Protein AF-0000000074982984 (afdb_homodimer)

Structure (mmCIF, N/CA/C/O backbone):
data_AF-0000000074982984-model_v1
#
loop_
_entity.id
_entity.type
_entity.pdbx_description
1 polymer 'glutathione transferase'
#
loop_
_atom_site.group_PDB
_atom_site.id
_atom_site.type_symbol
_atom_site.label_atom_id
_atom_site.label_alt_id
_atom_site.label_comp_id
_atom_site.label_asym_id
_atom_site.label_entity_id
_atom_site.label_seq_id
_atom_site.pdbx_PDB_ins_code
_atom_site.Cartn_x
_atom_site.Cartn_y
_atom_site.Cartn_z
_atom_site.occupancy
_atom_site.B_iso_or_equiv
_atom_site.auth_seq_id
_atom_site.auth_comp_id
_atom_site.auth_asym_id
_atom_site.auth_atom_id
_atom_site.pdbx_PDB_model_num
ATOM 1 N N . MET A 1 1 ? -0.28 -24.656 14.109 1 90.69 1 MET A N 1
ATOM 2 C CA . MET A 1 1 ? -1.626 -24.125 13.906 1 90.69 1 MET A CA 1
ATOM 3 C C . MET A 1 1 ? -1.581 -22.641 13.578 1 90.69 1 MET A C 1
ATOM 5 O O . MET A 1 1 ? -0.779 -21.891 14.141 1 90.69 1 MET A O 1
ATOM 9 N N . LEU A 1 2 ? -2.307 -22.188 12.617 1 98.38 2 LEU A N 1
ATOM 10 C CA . LEU A 1 2 ? -2.361 -20.797 12.188 1 98.38 2 LEU A CA 1
ATOM 11 C C . LEU A 1 2 ? -2.84 -19.906 13.32 1 98.38 2 LEU A C 1
ATOM 13 O O . LEU A 1 2 ? -3.879 -20.156 13.93 1 98.38 2 LEU A O 1
ATOM 17 N N . THR A 1 3 ? -2.025 -18.922 13.703 1 98.81 3 THR A N 1
ATOM 18 C CA . THR A 1 3 ? -2.365 -17.953 14.742 1 98.81 3 THR A CA 1
ATOM 19 C C . THR A 1 3 ? -2.492 -16.547 14.148 1 98.81 3 THR A C 1
ATOM 21 O O . THR A 1 3 ? -1.607 -16.094 13.422 1 98.81 3 THR A O 1
ATOM 24 N N . VAL A 1 4 ? -3.564 -15.883 14.453 1 98.88 4 VAL A N 1
ATOM 25 C CA . VAL A 1 4 ? -3.746 -14.484 14.094 1 98.88 4 VAL A CA 1
ATOM 26 C C . VAL A 1 4 ? -3.482 -13.602 15.312 1 98.88 4 VAL A C 1
ATOM 28 O O . VAL A 1 4 ? -4.125 -13.758 16.359 1 98.88 4 VAL A O 1
ATOM 31 N N . HIS A 1 5 ? -2.5 -12.734 15.227 1 98.81 5 HIS A N 1
ATOM 32 C CA . HIS A 1 5 ? -2.285 -11.695 16.219 1 98.81 5 HIS A CA 1
ATOM 33 C C . HIS A 1 5 ? -3.152 -10.469 15.945 1 98.81 5 HIS A C 1
ATOM 35 O O . HIS A 1 5 ? -2.785 -9.617 15.133 1 98.81 5 HIS A O 1
ATOM 41 N N . HIS A 1 6 ? -4.258 -10.391 16.625 1 98.56 6 HIS A N 1
ATOM 42 C CA . HIS A 1 6 ? -5.344 -9.461 16.328 1 98.56 6 HIS A CA 1
ATOM 43 C C . HIS A 1 6 ? -5.277 -8.234 17.234 1 98.56 6 HIS A C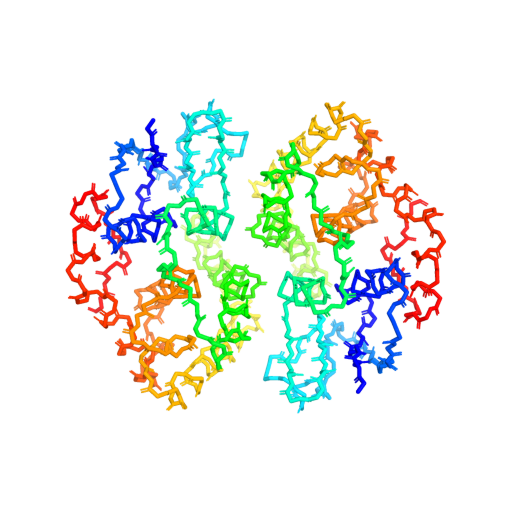 1
ATOM 45 O O . HIS A 1 6 ? -5.266 -8.359 18.469 1 98.56 6 HIS A O 1
ATOM 51 N N . LEU A 1 7 ? -5.164 -7.094 16.688 1 98.19 7 LEU A N 1
ATOM 52 C CA . LEU A 1 7 ? -5.25 -5.809 17.375 1 98.19 7 LEU A CA 1
ATOM 53 C C . LEU A 1 7 ? -6.621 -5.176 17.172 1 98.19 7 LEU A C 1
ATOM 55 O O . LEU A 1 7 ? -7.133 -5.137 16.047 1 98.19 7 LEU A O 1
ATOM 59 N N . ASN A 1 8 ? -7.223 -4.633 18.25 1 96.69 8 ASN A N 1
ATOM 60 C CA . ASN A 1 8 ? -8.523 -3.994 18.094 1 96.69 8 ASN A CA 1
ATOM 61 C C . ASN A 1 8 ? -8.461 -2.803 17.141 1 96.69 8 ASN A C 1
ATOM 63 O O . ASN A 1 8 ? -7.473 -2.064 17.125 1 96.69 8 ASN A O 1
ATOM 67 N N . ASN A 1 9 ? -9.578 -2.672 16.328 1 95.31 9 ASN A N 1
ATOM 68 C CA . ASN A 1 9 ? -9.727 -1.571 15.375 1 95.31 9 ASN A CA 1
ATOM 69 C C . ASN A 1 9 ? -8.531 -1.481 14.43 1 95.31 9 ASN A C 1
ATOM 71 O O . ASN A 1 9 ? -7.914 -0.422 14.297 1 95.31 9 ASN A O 1
ATOM 75 N N . SER A 1 10 ? -8.25 -2.656 13.859 1 96.81 10 SER A N 1
ATOM 76 C CA . SER A 1 10 ? -7.129 -2.73 12.93 1 96.81 10 SER A CA 1
ATOM 77 C C . SER A 1 10 ? -7.484 -3.537 11.688 1 96.81 10 SER A C 1
ATOM 79 O O . SER A 1 10 ? -8.586 -4.086 11.594 1 96.81 10 SER A O 1
ATOM 81 N N . ARG A 1 11 ? -6.562 -3.643 10.734 1 97.81 11 ARG A N 1
ATOM 82 C CA . ARG A 1 11 ? -6.707 -4.375 9.477 1 97.81 11 ARG A CA 1
ATOM 83 C C . ARG A 1 11 ? -6.742 -5.879 9.719 1 97.81 11 ARG A C 1
ATOM 85 O O . ARG A 1 11 ? -7.082 -6.652 8.82 1 97.81 11 ARG A O 1
ATOM 92 N N . SER A 1 12 ? -6.496 -6.289 10.977 1 98.5 12 SER A N 1
ATOM 93 C CA . SER A 1 12 ? -6.531 -7.723 11.234 1 98.5 12 SER A CA 1
ATOM 94 C C . SER A 1 12 ? -7.957 -8.258 11.172 1 98.5 12 SER A C 1
ATOM 96 O O . SER A 1 12 ? -8.164 -9.469 11.047 1 98.5 12 SER A O 1
ATOM 98 N N . GLN A 1 13 ? -8.914 -7.348 11.266 1 98.31 13 GLN A N 1
ATOM 99 C CA . GLN A 1 13 ? -10.312 -7.758 11.195 1 98.31 13 GLN A CA 1
ATOM 100 C C . GLN A 1 13 ? -10.617 -8.43 9.859 1 98.31 13 GLN A C 1
ATOM 102 O O . GLN A 1 13 ? -11.375 -9.406 9.805 1 98.31 13 GLN A O 1
ATOM 107 N N . ARG A 1 14 ? -10.047 -7.938 8.781 1 98.69 14 ARG A N 1
ATOM 108 C CA . ARG A 1 14 ? -10.336 -8.508 7.469 1 98.69 14 ARG A CA 1
ATOM 109 C C . ARG A 1 14 ? -9.695 -9.883 7.32 1 98.69 14 ARG A C 1
ATOM 111 O O . ARG A 1 14 ? -10.172 -10.711 6.539 1 98.69 14 ARG A O 1
ATOM 118 N N . ILE A 1 15 ? -8.633 -10.156 8.062 1 98.94 15 ILE A N 1
ATOM 119 C CA . ILE A 1 15 ? -8.023 -11.484 8.062 1 98.94 15 ILE A CA 1
ATOM 120 C C . ILE A 1 15 ? -8.953 -12.484 8.742 1 98.94 15 ILE A C 1
ATOM 122 O O . ILE A 1 15 ? -9.125 -13.609 8.266 1 98.94 15 ILE A O 1
ATOM 126 N N . LEU A 1 16 ? -9.586 -12.047 9.875 1 98.88 16 LEU A N 1
ATOM 127 C CA . LEU A 1 16 ? -10.562 -12.906 10.531 1 98.88 16 LEU A CA 1
ATOM 128 C C . LEU A 1 16 ? -11.719 -13.234 9.602 1 98.88 16 LEU A C 1
ATOM 130 O O . LEU A 1 16 ? -12.164 -14.383 9.539 1 98.88 16 LEU A O 1
ATOM 134 N N . TRP A 1 17 ? -12.156 -12.203 8.891 1 98.94 17 TRP A N 1
ATOM 135 C CA . TRP A 1 17 ? -13.242 -12.43 7.941 1 98.94 17 TRP A CA 1
ATOM 136 C C . TRP A 1 17 ? -12.859 -13.484 6.914 1 98.94 17 TRP A C 1
ATOM 138 O O . TRP A 1 17 ? -13.617 -14.43 6.672 1 98.94 17 TRP A O 1
ATOM 148 N N . LEU A 1 18 ? -11.695 -13.375 6.309 1 98.94 18 LEU A N 1
ATOM 149 C CA . LEU A 1 18 ? -11.203 -14.344 5.328 1 98.94 18 LEU A CA 1
ATOM 150 C C . LEU A 1 18 ? -11.188 -15.75 5.91 1 98.94 18 LEU A C 1
ATOM 152 O O . LEU A 1 18 ? -11.688 -16.688 5.281 1 98.94 18 LEU A O 1
ATOM 156 N N . LEU A 1 19 ? -10.633 -15.883 7.094 1 98.94 19 LEU A N 1
ATOM 157 C CA . LEU A 1 19 ? -10.508 -17.203 7.715 1 98.94 19 LEU A CA 1
ATOM 158 C C . LEU A 1 19 ? -11.875 -17.812 7.988 1 98.94 19 LEU A C 1
ATOM 160 O O . LEU A 1 19 ? -12.078 -19.016 7.809 1 98.94 19 LEU A O 1
ATOM 164 N N . GLU A 1 20 ? -12.812 -16.969 8.414 1 98.88 20 GLU A N 1
ATOM 165 C CA . GLU A 1 20 ? -14.164 -17.438 8.68 1 98.88 20 GLU A CA 1
ATOM 166 C C . GLU A 1 20 ? -14.875 -17.844 7.391 1 98.88 20 GLU A C 1
ATOM 168 O O . GLU A 1 20 ? -15.609 -18.828 7.363 1 98.88 20 GLU A O 1
ATOM 173 N N . GLU A 1 21 ? -14.703 -17.047 6.34 1 98.88 21 GLU A N 1
ATOM 174 C CA . GLU A 1 21 ? -15.289 -17.391 5.051 1 98.88 21 GLU A CA 1
ATOM 175 C C . GLU A 1 21 ? -14.812 -18.75 4.559 1 98.88 21 GLU A C 1
ATOM 177 O O . GLU A 1 21 ? -15.586 -19.531 4.008 1 98.88 21 GLU A O 1
ATOM 182 N N . LEU A 1 22 ? -13.539 -19 4.781 1 98.69 22 LEU A N 1
ATOM 183 C CA . LEU A 1 22 ? -12.93 -20.219 4.262 1 98.69 22 LEU A CA 1
ATOM 184 C C . LEU A 1 22 ? -13.008 -21.344 5.285 1 98.69 22 LEU A C 1
ATOM 186 O O . LEU A 1 22 ? -12.586 -22.469 5.008 1 98.69 22 LEU A O 1
ATOM 190 N N . GLU A 1 23 ? -13.508 -21.062 6.441 1 98.5 23 GLU A N 1
ATOM 191 C CA . GLU A 1 23 ? -13.672 -22.031 7.52 1 98.5 23 GLU A CA 1
ATOM 192 C C . GLU A 1 23 ? -12.352 -22.703 7.863 1 98.5 23 GLU A C 1
ATOM 194 O O . GLU A 1 23 ? -12.289 -23.938 7.973 1 98.5 23 GLU A O 1
ATOM 199 N N . ILE A 1 24 ? -11.359 -21.938 7.938 1 98.69 24 ILE A N 1
ATOM 200 C CA . ILE A 1 24 ? -10.031 -22.391 8.328 1 98.69 24 ILE A CA 1
ATOM 201 C C . ILE A 1 24 ? -9.852 -22.234 9.836 1 98.69 24 ILE A C 1
ATOM 203 O O . ILE A 1 24 ? -10.023 -21.141 10.375 1 98.69 24 ILE A O 1
ATOM 207 N N . PRO A 1 25 ? -9.539 -23.328 10.523 1 98.5 25 PRO A N 1
ATOM 208 C CA . PRO A 1 25 ? -9.289 -23.188 11.961 1 98.5 25 PRO A CA 1
ATOM 209 C C . PRO A 1 25 ? -8.07 -22.312 12.258 1 98.5 25 PRO A C 1
ATOM 211 O O . PRO A 1 25 ? -7.07 -22.375 11.547 1 98.5 25 PRO A O 1
ATOM 214 N N . TYR A 1 26 ? -8.195 -21.516 13.273 1 98.81 26 TYR A N 1
ATOM 215 C CA . TYR A 1 26 ? -7.086 -20.656 13.68 1 98.81 26 TYR A CA 1
ATOM 216 C C . TYR A 1 26 ? -7.152 -20.359 15.172 1 98.81 26 TYR A C 1
ATOM 218 O O . TYR A 1 26 ? -8.219 -20.438 15.781 1 98.81 26 TYR A O 1
ATOM 226 N N . GLU A 1 27 ? -6.035 -20.062 15.688 1 98.69 27 GLU A N 1
ATOM 227 C CA . GLU A 1 27 ? -5.938 -19.469 17.016 1 98.69 27 GLU A CA 1
ATOM 228 C C . GLU A 1 27 ? -5.945 -17.953 16.953 1 98.69 27 GLU A C 1
ATOM 230 O O . GLU A 1 27 ? -5.355 -17.359 16.047 1 98.69 27 GLU A O 1
ATOM 235 N N . LEU A 1 28 ? -6.59 -17.375 17.906 1 98.62 28 LEU A N 1
ATOM 236 C CA . LEU A 1 28 ? -6.703 -15.922 17.969 1 98.62 28 LEU A CA 1
ATOM 237 C C . LEU A 1 28 ? -6.023 -15.375 19.219 1 98.62 28 LEU A C 1
ATOM 239 O O . LEU A 1 28 ? -6.414 -15.703 20.344 1 98.62 28 LEU A O 1
ATOM 243 N N . LYS A 1 29 ? -4.965 -14.656 19.062 1 98.5 29 LYS A N 1
ATOM 244 C CA . LYS A 1 29 ? -4.336 -13.898 20.141 1 98.5 29 LYS A CA 1
ATOM 245 C C . LYS A 1 29 ? -4.695 -12.414 20.047 1 98.5 29 LYS A C 1
ATOM 247 O O . LYS A 1 29 ? -4.297 -11.734 19.094 1 98.5 29 LYS A O 1
ATOM 252 N N . LYS A 1 30 ? -5.352 -11.898 21.062 1 98.31 30 LYS A N 1
ATOM 253 C CA . LYS A 1 30 ? -5.875 -10.531 21.016 1 98.31 30 LYS A CA 1
ATOM 254 C C . LYS A 1 30 ? -4.941 -9.562 21.734 1 98.31 30 LYS A C 1
ATOM 256 O O . LYS A 1 30 ? -4.387 -9.883 22.781 1 98.31 30 LYS A O 1
ATOM 261 N N . TYR A 1 31 ? -4.699 -8.461 21.109 1 97.94 31 TYR A N 1
ATOM 262 C CA . TYR A 1 31 ? -3.961 -7.316 21.656 1 97.94 31 TYR A CA 1
ATOM 263 C C . TYR A 1 31 ? -4.832 -6.066 21.672 1 97.94 31 TYR A C 1
ATOM 265 O O . TYR A 1 31 ? -5.758 -5.934 20.859 1 97.94 31 TYR A O 1
ATOM 273 N N . GLN A 1 32 ? -4.535 -5.168 22.609 1 96.69 32 GLN A N 1
ATOM 274 C CA . GLN A 1 32 ? -5.289 -3.922 22.719 1 96.69 32 GLN A CA 1
ATOM 275 C C . GLN A 1 32 ? -4.387 -2.713 22.484 1 96.69 32 GLN A C 1
ATOM 277 O O . GLN A 1 32 ? -3.236 -2.697 22.938 1 96.69 32 GLN A O 1
ATOM 282 N N . ARG A 1 33 ? -4.98 -1.777 21.797 1 96.19 33 ARG A N 1
ATOM 283 C CA . ARG A 1 33 ? -4.27 -0.516 21.609 1 96.19 33 ARG A CA 1
ATOM 284 C C . ARG A 1 33 ? -4.02 0.168 22.953 1 96.19 33 ARG A C 1
ATOM 286 O O . ARG A 1 33 ? -4.848 0.088 23.859 1 96.19 33 ARG A O 1
ATOM 293 N N . THR A 1 34 ? -2.859 0.875 23 1 94.56 34 THR A N 1
ATOM 294 C CA . THR A 1 34 ? -2.557 1.706 24.156 1 94.56 34 THR A CA 1
ATOM 295 C C . THR A 1 34 ? -3.51 2.896 24.234 1 94.56 34 THR A C 1
ATOM 297 O O . THR A 1 34 ? -4.25 3.168 23.297 1 94.56 34 THR A O 1
ATOM 300 N N . PRO A 1 35 ? -3.445 3.629 25.312 1 90.94 35 PRO A N 1
ATOM 301 C CA . PRO A 1 35 ? -4.309 4.809 25.422 1 90.94 35 PRO A CA 1
ATOM 302 C C . PRO A 1 35 ? -4.039 5.848 24.344 1 90.94 35 PRO A C 1
ATOM 304 O O . PRO A 1 35 ? -4.934 6.621 23.984 1 90.94 35 PRO A O 1
ATOM 307 N N . ASP A 1 36 ? -2.914 5.805 23.781 1 87.62 36 ASP A N 1
ATOM 308 C CA . ASP A 1 36 ? -2.553 6.754 22.734 1 87.62 36 ASP A CA 1
ATOM 309 C C . ASP A 1 36 ? -2.939 6.227 21.359 1 87.62 36 AS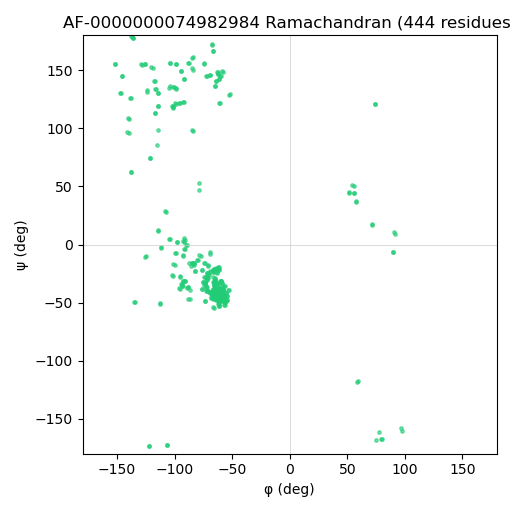P A C 1
ATOM 311 O O . ASP A 1 36 ? -2.645 6.855 20.344 1 87.62 36 ASP A O 1
ATOM 315 N N . GLY A 1 37 ? -3.514 5.031 21.328 1 90.56 37 GLY A N 1
ATOM 316 C CA . GLY A 1 37 ? -4.035 4.488 20.078 1 90.56 37 GLY A CA 1
ATOM 317 C C . GLY A 1 37 ? -3.021 3.656 19.328 1 90.56 37 GLY A C 1
ATOM 318 O O . GLY A 1 37 ? -3.26 3.275 18.172 1 90.56 37 GLY A O 1
ATOM 319 N N . LEU A 1 38 ? -1.899 3.365 19.953 1 91.5 38 LEU A N 1
ATOM 320 C CA . LEU A 1 38 ? -0.825 2.652 19.266 1 91.5 38 LEU A CA 1
ATOM 321 C C . LEU A 1 38 ? -0.861 1.165 19.609 1 91.5 38 LEU A C 1
ATOM 323 O O . LEU A 1 38 ? -1.492 0.759 20.578 1 91.5 38 LEU A O 1
ATOM 327 N N . ALA A 1 39 ? -0.291 0.366 18.656 1 95.19 39 ALA A N 1
ATOM 328 C CA . ALA A 1 39 ? -0.113 -1.047 18.984 1 95.19 39 ALA A CA 1
ATOM 329 C C . ALA A 1 39 ? 0.771 -1.219 20.219 1 95.19 39 ALA A C 1
ATOM 331 O O . ALA A 1 39 ? 1.723 -0.459 20.422 1 95.19 39 ALA A O 1
ATOM 332 N N . PRO A 1 40 ? 0.505 -2.217 21.047 1 96.25 40 PRO A N 1
ATOM 333 C CA . PRO A 1 40 ? 1.312 -2.434 22.25 1 96.25 40 PRO A CA 1
ATOM 334 C C . PRO A 1 40 ? 2.682 -3.035 21.938 1 96.25 40 PRO A C 1
ATOM 336 O O . PRO A 1 40 ? 2.857 -3.68 20.906 1 96.25 40 PRO A O 1
ATOM 339 N N . PRO A 1 41 ? 3.678 -2.863 22.781 1 94.25 41 PRO A N 1
ATOM 340 C CA . PRO A 1 41 ? 5.043 -3.336 22.531 1 94.25 41 PRO A CA 1
ATOM 341 C C . PRO A 1 41 ? 5.125 -4.855 22.391 1 94.25 41 PRO A C 1
ATOM 343 O O . PRO A 1 41 ? 6.082 -5.371 21.812 1 94.25 41 PRO A O 1
ATOM 346 N N . GLU A 1 42 ? 4.137 -5.582 22.875 1 96.25 42 GLU A N 1
ATOM 347 C CA . GLU A 1 42 ? 4.121 -7.039 22.797 1 96.25 42 GLU A CA 1
ATOM 348 C C . GLU A 1 42 ? 4.16 -7.512 21.344 1 96.25 42 GLU A C 1
ATOM 350 O O . GLU A 1 42 ? 4.715 -8.57 21.047 1 96.25 42 GLU A O 1
ATOM 355 N N . LEU A 1 43 ? 3.561 -6.699 20.484 1 96.88 43 LEU A N 1
ATOM 356 C CA . LEU A 1 43 ? 3.537 -7.094 19.078 1 96.88 43 LEU A CA 1
ATOM 357 C C . LEU A 1 43 ? 4.926 -6.973 18.469 1 96.88 43 LEU A C 1
ATOM 359 O O . LEU A 1 43 ? 5.254 -7.695 17.516 1 96.88 43 LEU A O 1
ATOM 363 N N . ILE A 1 44 ? 5.73 -6.07 18.969 1 94.56 44 ILE A N 1
ATOM 364 C CA . ILE A 1 44 ? 7.098 -5.902 18.484 1 94.56 44 ILE A CA 1
ATOM 365 C C . ILE A 1 44 ? 7.914 -7.156 18.797 1 94.56 44 ILE A C 1
ATOM 367 O O . ILE A 1 44 ? 8.82 -7.52 18.047 1 94.56 44 ILE A O 1
ATOM 371 N N . ALA A 1 45 ? 7.566 -7.84 19.828 1 94.44 45 ALA A N 1
ATOM 372 C CA . ALA A 1 45 ? 8.25 -9.07 20.219 1 94.44 45 ALA A CA 1
ATOM 373 C C . ALA A 1 45 ? 8.023 -10.172 19.188 1 94.44 45 ALA A C 1
ATOM 375 O O . ALA A 1 45 ? 8.82 -11.109 19.094 1 94.44 45 ALA A O 1
ATOM 376 N N . ILE A 1 46 ? 6.941 -10.031 18.406 1 96 46 ILE A N 1
ATOM 377 C CA . ILE A 1 46 ? 6.602 -11.062 17.438 1 96 46 ILE A CA 1
ATOM 378 C C . ILE A 1 46 ? 7.168 -10.695 16.062 1 96 46 ILE A C 1
ATOM 380 O O . ILE A 1 46 ? 7.664 -11.555 15.336 1 96 46 ILE A O 1
ATOM 384 N N . SER A 1 47 ? 7.113 -9.445 15.75 1 95.94 47 SER A N 1
ATOM 385 C CA . SER A 1 47 ? 7.613 -8.938 14.477 1 95.94 47 SER A CA 1
ATOM 386 C C . SER A 1 47 ? 8.211 -7.543 14.633 1 95.94 47 SER A C 1
ATOM 388 O O . SER A 1 47 ? 7.699 -6.723 15.391 1 95.94 47 SER A O 1
ATOM 390 N N . PRO A 1 48 ? 9.234 -7.25 13.898 1 94.06 48 PRO A N 1
ATOM 391 C CA . PRO A 1 48 ? 10.062 -6.07 14.164 1 94.06 48 PRO A CA 1
ATOM 392 C C . PRO A 1 48 ? 9.266 -4.77 14.117 1 94.06 48 PRO A C 1
ATOM 394 O O . PRO A 1 48 ? 9.57 -3.828 14.852 1 94.06 48 PRO A O 1
ATOM 397 N N . LEU A 1 49 ? 8.242 -4.664 13.273 1 96.81 49 LEU A N 1
ATOM 398 C CA . LEU A 1 49 ? 7.5 -3.414 13.141 1 96.81 49 LEU A CA 1
ATOM 399 C C . LEU A 1 49 ? 6.297 -3.395 14.078 1 96.81 49 LEU A C 1
ATOM 401 O O . LEU A 1 49 ? 5.668 -2.35 14.266 1 96.81 49 LEU A O 1
ATOM 405 N N . GLY A 1 50 ? 5.984 -4.469 14.672 1 96.5 50 GLY A N 1
ATOM 406 C CA . GLY A 1 50 ? 4.918 -4.555 15.656 1 96.5 50 GLY A CA 1
ATOM 407 C C . GLY A 1 50 ? 3.57 -4.117 15.117 1 96.5 50 GLY A C 1
ATOM 408 O O . GLY A 1 50 ? 2.793 -3.467 15.812 1 96.5 50 GLY A O 1
ATOM 409 N N . LYS A 1 51 ? 3.334 -4.441 13.898 1 95 51 LYS A N 1
ATOM 410 C CA . LYS A 1 51 ? 2.094 -4 13.266 1 95 51 LYS A CA 1
ATOM 411 C C . LYS A 1 51 ? 1.093 -5.148 13.164 1 95 51 LYS A C 1
ATOM 413 O O . LYS A 1 51 ? 1.47 -6.32 13.25 1 95 51 LYS A O 1
ATOM 418 N N . SER A 1 52 ? -0.108 -4.836 13.078 1 97.31 52 SER A N 1
ATOM 419 C CA . SER A 1 52 ? -1.219 -5.734 12.781 1 97.31 52 SER A CA 1
ATOM 420 C C . SER A 1 52 ? -1.904 -5.359 11.477 1 97.31 52 SER A C 1
ATOM 422 O O . SER A 1 52 ? -2.141 -4.18 11.203 1 97.31 52 SER A O 1
ATOM 424 N N . PRO A 1 53 ? -2.162 -6.367 10.648 1 98.19 53 PRO A N 1
ATOM 425 C CA . PRO A 1 53 ? -2.279 -7.801 10.922 1 98.19 53 PRO A CA 1
ATOM 426 C C . PRO A 1 53 ? -0.928 -8.516 10.93 1 98.19 53 PRO A C 1
ATOM 428 O O . PRO A 1 53 ? 0.023 -8.047 10.305 1 98.19 53 PRO A O 1
ATOM 431 N N . LEU A 1 54 ? -0.897 -9.516 11.688 1 98.62 54 LEU A N 1
ATOM 432 C CA . LEU A 1 54 ? 0.253 -10.398 11.867 1 98.62 54 LEU A CA 1
ATOM 433 C C . LEU A 1 54 ? -0.194 -11.828 12.117 1 98.62 54 LEU A C 1
ATOM 435 O O . LEU A 1 54 ? -1.122 -12.07 12.891 1 98.62 54 LEU A O 1
ATOM 439 N N . ILE A 1 55 ? 0.395 -12.797 11.367 1 98.88 55 ILE A N 1
ATOM 440 C CA . ILE A 1 55 ? 0.067 -14.195 11.617 1 98.88 55 ILE A CA 1
ATOM 441 C C . ILE A 1 55 ? 1.348 -14.992 11.867 1 98.88 55 ILE A C 1
ATOM 443 O O . ILE A 1 55 ? 2.432 -14.586 11.445 1 98.88 55 ILE A O 1
ATOM 447 N N . THR A 1 56 ? 1.229 -16.062 12.562 1 98.69 56 THR A N 1
ATOM 448 C CA . THR A 1 56 ? 2.246 -17.109 12.672 1 98.69 56 THR A CA 1
ATOM 449 C C . THR A 1 56 ? 1.68 -18.469 12.258 1 98.69 56 THR A C 1
ATOM 451 O O . THR A 1 56 ? 0.541 -18.797 12.594 1 98.69 56 THR A O 1
ATOM 454 N N . ASP A 1 57 ? 2.332 -19.188 11.445 1 98.62 57 ASP A N 1
ATOM 455 C CA . ASP A 1 57 ? 1.998 -20.531 10.953 1 98.62 57 ASP A CA 1
ATOM 456 C C . ASP A 1 57 ? 3.242 -21.406 10.867 1 98.62 57 ASP A C 1
ATOM 458 O O . ASP A 1 57 ? 3.906 -21.453 9.828 1 98.62 57 ASP A O 1
ATOM 462 N N . GLY A 1 58 ? 3.488 -22.234 11.938 1 97.19 58 GLY A N 1
ATOM 463 C CA . GLY A 1 58 ? 4.773 -22.922 12.016 1 97.19 58 GLY A CA 1
ATOM 464 C C . GLY A 1 58 ? 5.953 -21.969 12.047 1 97.19 58 GLY A C 1
ATOM 465 O O . GLY A 1 58 ? 6.016 -21.078 12.898 1 97.19 58 GLY A O 1
ATOM 466 N N . ASP A 1 59 ? 6.785 -22.016 11.094 1 95.75 59 ASP A N 1
ATOM 467 C CA . ASP A 1 59 ? 7.988 -21.188 11.055 1 95.75 59 ASP A CA 1
ATOM 468 C C . ASP A 1 59 ? 7.734 -19.891 10.297 1 95.75 59 ASP A C 1
ATOM 470 O O . ASP A 1 59 ? 8.625 -19.047 10.188 1 95.75 59 ASP A O 1
ATOM 474 N N . VAL A 1 60 ? 6.527 -19.703 9.875 1 97.69 60 VAL A N 1
ATOM 475 C CA . VAL A 1 60 ? 6.191 -18.516 9.094 1 97.69 60 VAL A CA 1
ATOM 476 C C . VAL A 1 60 ? 5.621 -17.438 10.016 1 97.69 60 VAL A C 1
ATOM 478 O O . VAL A 1 60 ? 4.668 -17.688 10.758 1 97.69 60 VAL A O 1
ATOM 481 N N . THR A 1 61 ? 6.195 -16.297 10.086 1 98.25 61 THR A N 1
ATOM 482 C CA . THR A 1 61 ? 5.66 -15.062 10.641 1 98.25 61 THR A CA 1
ATOM 483 C C . THR A 1 61 ? 5.484 -14.016 9.547 1 98.25 61 THR A C 1
ATOM 485 O O . THR A 1 61 ? 6.449 -13.648 8.867 1 98.25 61 THR A O 1
ATOM 488 N N . LEU A 1 62 ? 4.258 -13.594 9.367 1 98.56 62 LEU A N 1
ATOM 489 C CA . LEU A 1 62 ? 3.961 -12.805 8.172 1 98.56 62 LEU A CA 1
ATOM 490 C C . LEU A 1 62 ? 3.033 -11.641 8.508 1 98.56 62 LEU A C 1
ATOM 492 O O . LEU A 1 62 ? 1.975 -11.836 9.109 1 98.56 62 LEU A O 1
ATOM 496 N N . ALA A 1 63 ? 3.48 -10.438 8.133 1 98.44 63 ALA A N 1
ATOM 497 C CA . ALA A 1 63 ? 2.656 -9.234 8.219 1 98.44 63 ALA A CA 1
ATOM 498 C C . ALA A 1 63 ? 2.205 -8.781 6.832 1 98.44 63 ALA A C 1
ATOM 500 O O . ALA A 1 63 ? 2.412 -9.492 5.844 1 98.44 63 ALA A O 1
ATOM 501 N N . GLU A 1 64 ? 1.584 -7.617 6.742 1 98.44 64 GLU A N 1
ATOM 502 C CA . GLU A 1 64 ? 1 -7.086 5.516 1 98.44 64 GLU A CA 1
ATOM 503 C C . GLU A 1 64 ? -0.287 -7.82 5.152 1 98.44 64 GLU A C 1
ATOM 505 O O . GLU A 1 64 ? -0.261 -9.016 4.852 1 98.44 64 GLU A O 1
ATOM 510 N N . SER A 1 65 ? -1.383 -7.035 5.074 1 98.62 65 SER A N 1
ATOM 511 C CA . SER A 1 65 ? -2.68 -7.633 4.773 1 98.62 65 SER A CA 1
ATOM 512 C C . SER A 1 65 ? -2.646 -8.398 3.457 1 98.62 65 SER A C 1
ATOM 514 O O . SER A 1 65 ? -3.053 -9.562 3.398 1 98.62 65 SER A O 1
ATOM 516 N N . GLY A 1 66 ? -2.117 -7.738 2.406 1 98.75 66 GLY A N 1
ATOM 517 C CA . GLY A 1 66 ? -2.086 -8.375 1.101 1 98.75 66 GLY A CA 1
ATOM 518 C C . GLY A 1 66 ? -1.288 -9.672 1.088 1 98.75 66 GLY A C 1
ATOM 519 O O . GLY A 1 66 ? -1.715 -10.664 0.496 1 98.75 66 GLY A O 1
ATOM 520 N N . ALA A 1 67 ? -0.132 -9.711 1.753 1 98.81 67 ALA A N 1
ATOM 521 C CA . ALA A 1 67 ? 0.715 -10.898 1.831 1 98.81 67 ALA A CA 1
ATOM 522 C C . ALA A 1 67 ? 0.015 -12.023 2.59 1 98.81 67 ALA A C 1
ATOM 524 O O . ALA A 1 67 ? 0.043 -13.18 2.164 1 98.81 67 ALA A O 1
ATOM 525 N N . ILE A 1 68 ? -0.621 -11.672 3.703 1 98.94 68 ILE A N 1
ATOM 526 C CA . ILE A 1 68 ? -1.301 -12.648 4.543 1 98.94 68 ILE A CA 1
ATOM 527 C C . ILE A 1 68 ? -2.459 -13.281 3.771 1 98.94 68 ILE A C 1
ATOM 529 O O . ILE A 1 68 ? -2.631 -14.5 3.783 1 98.94 68 ILE A O 1
ATOM 533 N N . ILE A 1 69 ? -3.217 -12.453 3.111 1 98.94 69 ILE A N 1
ATOM 534 C CA . ILE A 1 69 ? -4.375 -12.922 2.357 1 98.94 69 ILE A CA 1
ATOM 535 C C . ILE A 1 69 ? -3.918 -13.859 1.243 1 98.94 69 ILE A C 1
ATOM 537 O O . ILE A 1 69 ? -4.461 -14.961 1.086 1 98.94 69 ILE A O 1
ATOM 541 N N . ASP A 1 70 ? -2.895 -13.43 0.504 1 98.81 70 ASP A N 1
ATOM 542 C CA . ASP A 1 70 ? -2.365 -14.281 -0.557 1 98.81 70 ASP A CA 1
ATOM 543 C C . ASP A 1 70 ? -1.842 -15.602 0.007 1 98.81 70 ASP A C 1
ATOM 545 O O . ASP A 1 70 ? -2.088 -16.672 -0.561 1 98.81 70 ASP A O 1
ATOM 549 N N . TYR A 1 71 ? -1.143 -15.523 1.117 1 98.81 71 TYR A N 1
ATOM 550 C CA . TYR A 1 71 ? -0.578 -16.703 1.758 1 98.81 71 TYR A CA 1
ATOM 551 C C . TYR A 1 71 ? -1.676 -17.672 2.178 1 98.81 71 TYR A C 1
ATOM 553 O O . TYR A 1 71 ? -1.603 -18.875 1.884 1 98.81 71 TYR A O 1
ATOM 561 N N . ILE A 1 72 ? -2.705 -17.219 2.83 1 98.94 72 ILE A N 1
ATOM 562 C CA . ILE A 1 72 ? -3.785 -18.047 3.355 1 98.94 72 ILE A CA 1
ATOM 563 C C . ILE A 1 72 ? -4.547 -18.703 2.201 1 98.94 72 ILE A C 1
ATOM 565 O O . ILE A 1 72 ? -4.863 -19.891 2.246 1 98.94 72 ILE A O 1
ATOM 569 N N . ILE A 1 73 ? -4.828 -17.922 1.18 1 98.81 73 ILE A N 1
ATOM 570 C CA . ILE A 1 73 ? -5.578 -18.453 0.043 1 98.81 73 ILE A CA 1
ATOM 571 C C . ILE A 1 73 ? -4.762 -19.531 -0.658 1 98.81 73 ILE A C 1
ATOM 573 O O . ILE A 1 73 ? -5.289 -20.594 -1.007 1 98.81 73 ILE A O 1
ATOM 577 N N . ALA A 1 74 ? -3.473 -19.25 -0.832 1 97.88 74 ALA A N 1
ATOM 578 C CA . ALA A 1 74 ? -2.607 -20.203 -1.519 1 97.88 74 ALA A CA 1
ATOM 579 C C . ALA A 1 74 ? -2.438 -21.484 -0.697 1 97.88 74 ALA A C 1
ATOM 581 O O . ALA A 1 74 ? -2.414 -22.578 -1.248 1 97.88 74 ALA A O 1
ATOM 582 N N . THR A 1 75 ? -2.328 -21.359 0.568 1 98 75 THR A N 1
ATOM 583 C CA . THR A 1 75 ? -1.957 -22.484 1.437 1 98 75 THR A CA 1
ATOM 584 C C . THR A 1 75 ? -3.193 -23.266 1.872 1 98 75 THR A C 1
ATOM 586 O O . THR A 1 75 ? -3.162 -24.484 1.947 1 98 75 THR A O 1
ATOM 589 N N . TYR A 1 76 ? -4.297 -22.516 2.105 1 98.31 76 TYR A N 1
ATOM 590 C CA . TYR A 1 76 ? -5.422 -23.156 2.779 1 98.31 76 TYR A CA 1
ATOM 591 C C . TYR A 1 76 ? -6.699 -23.016 1.959 1 98.31 76 TYR A C 1
ATOM 593 O O . TYR A 1 76 ? -7.715 -23.641 2.271 1 98.31 76 TYR A O 1
ATOM 601 N N . GLY A 1 77 ? -6.691 -22.203 0.914 1 97.81 77 GLY A N 1
ATOM 602 C CA . GLY A 1 77 ? -7.918 -21.844 0.223 1 97.81 77 GLY A CA 1
ATOM 603 C C . GLY A 1 77 ? -8.5 -22.969 -0.594 1 97.81 77 GLY A C 1
ATOM 604 O O . GLY A 1 77 ? -9.711 -23.016 -0.839 1 97.81 77 GLY A O 1
ATOM 605 N N . ASN A 1 78 ? -7.609 -23.875 -1.066 1 97.38 78 ASN A N 1
ATOM 606 C CA . ASN A 1 78 ? -8.023 -25.031 -1.857 1 97.38 78 ASN A CA 1
ATOM 607 C C . ASN A 1 78 ? -8.906 -24.609 -3.033 1 97.38 78 ASN A C 1
ATOM 609 O O . ASN A 1 78 ? -9.977 -25.188 -3.244 1 97.38 78 ASN A O 1
ATOM 613 N N . GLY A 1 79 ? -8.547 -23.609 -3.717 1 96 79 GLY A N 1
ATOM 614 C CA . GLY A 1 79 ? -9.234 -23.172 -4.918 1 96 79 GLY A CA 1
ATOM 615 C C . GLY A 1 79 ? -10.344 -22.172 -4.633 1 96 79 GLY A C 1
ATOM 616 O O . GLY A 1 79 ? -10.961 -21.641 -5.559 1 96 79 GLY A O 1
ATOM 617 N N . ARG A 1 80 ? -10.633 -21.938 -3.355 1 97.25 80 ARG A N 1
ATOM 618 C CA . ARG A 1 80 ? -11.625 -20.938 -2.977 1 97.25 80 ARG A CA 1
ATOM 619 C C . ARG A 1 80 ? -10.984 -19.562 -2.824 1 97.25 80 ARG A C 1
ATOM 621 O O . ARG A 1 80 ? -9.773 -19.453 -2.635 1 97.25 80 ARG A O 1
ATOM 628 N N . ALA A 1 81 ? -11.773 -18.438 -2.969 1 98.06 81 ALA A N 1
ATOM 629 C CA . ALA A 1 81 ? -11.359 -17.047 -2.818 1 98.06 81 ALA A CA 1
ATOM 630 C C . ALA A 1 81 ? -10.469 -16.609 -3.982 1 98.06 81 ALA A C 1
ATOM 632 O O . ALA A 1 81 ? -9.703 -15.656 -3.859 1 98.06 81 ALA A O 1
ATOM 633 N N . VAL A 1 82 ? -10.523 -17.375 -5.039 1 97.44 82 VAL A N 1
ATOM 634 C CA . VAL A 1 82 ? -9.781 -17.078 -6.254 1 97.44 82 VAL A CA 1
ATOM 635 C C . VAL A 1 82 ? -10.727 -16.531 -7.324 1 97.44 82 VAL A C 1
ATOM 637 O O . VAL A 1 82 ? -11.844 -17.031 -7.473 1 97.44 82 VAL A O 1
ATOM 640 N N . ALA A 1 83 ? -10.336 -15.492 -7.988 1 96.81 83 ALA A N 1
ATOM 641 C CA . ALA A 1 83 ? -11.172 -14.891 -9.031 1 96.81 83 ALA A CA 1
ATOM 642 C C . ALA A 1 83 ? -11.281 -15.812 -10.242 1 96.81 83 ALA A C 1
ATOM 644 O O . ALA A 1 83 ? -10.32 -16.5 -10.594 1 96.81 83 ALA A O 1
ATOM 645 N N . GLN A 1 84 ? -12.414 -15.781 -10.875 1 95.06 84 GLN A N 1
ATOM 646 C CA . GLN A 1 84 ? -12.547 -16.391 -12.195 1 95.06 84 GLN A CA 1
ATOM 647 C C . GLN A 1 84 ? -11.711 -15.633 -13.227 1 95.06 84 GLN A C 1
ATOM 649 O O . GLN A 1 84 ? -11.258 -14.516 -12.969 1 95.06 84 GLN A O 1
ATOM 654 N N . GLN A 1 85 ? -11.539 -16.234 -14.344 1 95.06 85 GLN A N 1
ATOM 655 C CA . GLN A 1 85 ? -10.703 -15.641 -15.383 1 95.06 85 GLN A CA 1
ATOM 656 C C . GLN A 1 85 ? -11.18 -14.234 -15.742 1 95.06 85 GLN A C 1
ATOM 658 O O . GLN A 1 85 ? -10.367 -13.328 -15.914 1 95.06 85 GLN A O 1
ATOM 663 N N . SER A 1 86 ? -12.484 -14.023 -15.844 1 94.75 86 SER A N 1
ATOM 664 C CA . SER A 1 86 ? -13.047 -12.734 -16.234 1 94.75 86 SER A CA 1
ATOM 665 C C . SER A 1 86 ? -12.781 -11.664 -15.18 1 94.75 86 SER A C 1
ATOM 667 O O . SER A 1 86 ? -12.828 -10.469 -15.477 1 94.75 86 SER A O 1
ATOM 669 N N . GLY A 1 87 ? -12.555 -12.102 -13.898 1 97.12 87 GLY A N 1
ATOM 670 C CA . GLY A 1 87 ? -12.352 -11.164 -12.805 1 97.12 87 GLY A CA 1
ATOM 671 C C . GLY A 1 87 ? -10.898 -11.047 -12.375 1 97.12 87 GLY A C 1
ATOM 672 O O . GLY A 1 87 ? -10.586 -10.352 -11.406 1 97.12 87 GLY A O 1
ATOM 6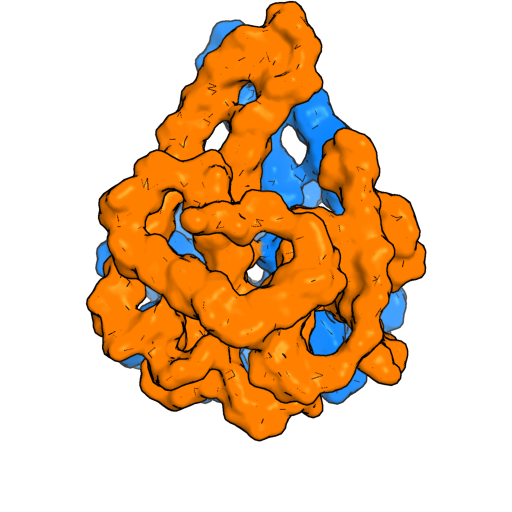73 N N . TYR A 1 88 ? -10.031 -11.719 -13.102 1 97.88 88 TYR A N 1
ATOM 674 C CA . TYR A 1 88 ? -8.641 -11.852 -12.688 1 97.88 88 TYR A CA 1
ATOM 675 C C . TYR A 1 88 ? -7.969 -10.484 -12.578 1 97.88 88 TYR A C 1
ATOM 677 O O . TYR A 1 88 ? -7.344 -10.18 -11.562 1 97.88 88 TYR A O 1
ATOM 685 N N . ILE A 1 89 ? -8.141 -9.641 -13.586 1 98.19 89 ILE A N 1
ATOM 686 C CA . ILE A 1 89 ? -7.465 -8.344 -13.633 1 98.19 89 ILE A CA 1
ATOM 687 C C . ILE A 1 89 ? -8.008 -7.438 -12.531 1 98.19 89 ILE A C 1
ATOM 689 O O . ILE A 1 89 ? -7.246 -6.746 -11.852 1 98.19 89 ILE A O 1
ATOM 693 N N . HIS A 1 90 ? -9.328 -7.434 -12.312 1 98.12 90 HIS A N 1
ATOM 694 C CA . HIS A 1 90 ? -9.922 -6.633 -11.25 1 98.12 90 HIS A CA 1
ATOM 695 C C . HIS A 1 90 ? -9.453 -7.102 -9.883 1 98.12 90 HIS A C 1
ATOM 697 O O . HIS A 1 90 ? -9.164 -6.285 -9 1 98.12 90 HIS A O 1
ATOM 703 N N . ASN A 1 91 ? -9.414 -8.445 -9.75 1 98.69 91 ASN A N 1
ATOM 704 C CA . ASN A 1 91 ? -8.922 -8.992 -8.492 1 98.69 91 ASN A CA 1
ATOM 705 C C . ASN A 1 91 ? -7.488 -8.539 -8.211 1 98.69 91 ASN A C 1
ATOM 707 O O . ASN A 1 91 ? -7.18 -8.102 -7.098 1 98.69 91 ASN A O 1
ATOM 711 N N . LEU A 1 92 ? -6.719 -8.641 -9.211 1 98.69 92 LEU A N 1
ATOM 712 C CA . LEU A 1 92 ? -5.316 -8.25 -9.102 1 98.69 92 LEU A CA 1
ATOM 713 C C . LEU A 1 92 ? -5.188 -6.773 -8.766 1 98.69 92 LEU A C 1
ATOM 715 O O . LEU A 1 92 ? -4.484 -6.402 -7.82 1 98.69 92 LEU A O 1
ATOM 719 N N . TYR A 1 93 ? -5.875 -5.914 -9.461 1 98.69 93 TYR A N 1
ATOM 720 C CA . TYR A 1 93 ? -5.801 -4.469 -9.289 1 98.69 93 TYR A CA 1
ATOM 721 C C . TYR A 1 93 ? -6.227 -4.062 -7.883 1 98.69 93 TYR A C 1
ATOM 723 O O . TYR A 1 93 ? -5.465 -3.42 -7.16 1 98.69 93 TYR A O 1
ATOM 731 N N . PHE A 1 94 ? -7.395 -4.496 -7.438 1 98.81 94 PHE A N 1
ATOM 732 C CA . PHE A 1 94 ? -7.973 -3.986 -6.199 1 98.81 94 PHE A CA 1
ATOM 733 C C . PHE A 1 94 ? -7.281 -4.594 -4.988 1 98.81 94 PHE A C 1
ATOM 735 O O . PHE A 1 94 ? -7.277 -4 -3.906 1 98.81 94 PHE A O 1
ATOM 742 N N . SER A 1 95 ? -6.598 -5.809 -5.16 1 98.81 95 SER A N 1
ATOM 743 C CA . SER A 1 95 ? -5.809 -6.402 -4.086 1 98.81 95 SER A CA 1
ATOM 744 C C . SER A 1 95 ? -4.609 -5.527 -3.729 1 98.81 95 SER A C 1
ATOM 746 O O . SER A 1 95 ? -4.195 -5.477 -2.568 1 98.81 95 SER A O 1
ATOM 748 N N . HIS A 1 96 ? -4.086 -4.844 -4.719 1 98.81 96 HIS A N 1
ATOM 749 C CA . HIS A 1 96 ? -2.951 -3.957 -4.488 1 98.81 96 HIS A CA 1
ATOM 750 C C . HIS A 1 96 ? -3.414 -2.527 -4.227 1 98.81 96 HIS A C 1
ATOM 752 O O . HIS A 1 96 ? -2.809 -1.813 -3.422 1 98.81 96 HIS A O 1
ATOM 758 N N . TYR A 1 97 ? -4.508 -2.113 -4.883 1 98.81 97 TYR A N 1
ATOM 759 C CA . TYR A 1 97 ? -5.039 -0.754 -4.867 1 98.81 97 TYR A CA 1
ATOM 760 C C . TYR A 1 97 ? -5.418 -0.331 -3.453 1 98.81 97 TYR A C 1
ATOM 762 O O . TYR A 1 97 ? -5.195 0.817 -3.062 1 98.81 97 TYR A O 1
ATOM 770 N N . ALA A 1 98 ? -5.957 -1.279 -2.709 1 98.88 98 ALA A N 1
ATOM 771 C CA . ALA A 1 98 ? -6.449 -0.974 -1.368 1 98.88 98 ALA A CA 1
ATOM 772 C C . ALA A 1 98 ? -5.363 -0.315 -0.521 1 98.88 98 ALA A C 1
ATOM 774 O O . ALA A 1 98 ? -5.574 0.763 0.039 1 98.88 98 ALA A O 1
ATOM 775 N N . GLU A 1 99 ? -4.184 -0.926 -0.56 1 98.38 99 GLU A N 1
ATOM 776 C CA . GLU A 1 99 ? -3.096 -0.429 0.278 1 98.38 99 GLU A CA 1
ATOM 777 C C . GLU A 1 99 ? -2.189 0.519 -0.5 1 98.38 99 GLU A C 1
ATOM 779 O O . GLU A 1 99 ? -1.585 1.424 0.079 1 98.38 99 GLU A O 1
ATOM 784 N N . GLY A 1 100 ? -2.139 0.31 -1.817 1 97.94 100 GLY A N 1
ATOM 785 C CA . GLY A 1 100 ? -1.191 1.061 -2.625 1 97.94 100 GLY A CA 1
ATOM 786 C C . GLY A 1 100 ? -1.688 2.447 -2.992 1 97.94 100 GLY A C 1
ATOM 787 O O . GLY A 1 100 ? -0.888 3.348 -3.254 1 97.94 100 GLY A O 1
ATOM 788 N N . SER A 1 101 ? -3.031 2.639 -2.969 1 98.25 101 SER A N 1
ATOM 789 C CA . SER A 1 101 ? -3.559 3.9 -3.477 1 98.25 101 SER A CA 1
ATOM 790 C C . SER A 1 101 ? -4.621 4.473 -2.543 1 98.25 101 SER A C 1
ATOM 792 O O . SER A 1 101 ? -4.535 5.629 -2.129 1 98.25 101 SER A O 1
ATOM 794 N N . LEU A 1 102 ? -5.59 3.67 -2.141 1 98.62 102 LEU A N 1
ATOM 795 C CA . LEU A 1 102 ? -6.723 4.191 -1.382 1 98.62 102 LEU A CA 1
ATOM 796 C C . LEU A 1 102 ? -6.309 4.523 0.049 1 98.62 102 LEU A C 1
ATOM 798 O O . LEU A 1 102 ? -6.578 5.621 0.539 1 98.62 102 LEU A O 1
ATOM 802 N N . MET A 1 103 ? -5.621 3.621 0.732 1 98.44 103 MET A N 1
ATOM 803 C CA . MET A 1 103 ? -5.297 3.787 2.146 1 98.44 103 MET A CA 1
ATOM 804 C C . MET A 1 103 ? -4.383 4.992 2.355 1 98.44 103 MET A C 1
ATOM 806 O O . MET A 1 103 ? -4.543 5.734 3.326 1 98.44 103 MET A O 1
ATOM 810 N N . PRO A 1 104 ? -3.408 5.27 1.462 1 97.31 104 PRO A N 1
ATOM 811 C CA . PRO A 1 104 ? -2.562 6.449 1.672 1 97.31 104 PRO A CA 1
ATOM 812 C C . PRO A 1 104 ? -3.363 7.746 1.755 1 97.31 104 PRO A C 1
ATOM 814 O O . PRO A 1 104 ? -3.072 8.602 2.592 1 97.31 104 PRO A O 1
ATOM 817 N N . VAL A 1 105 ? -4.391 7.891 0.952 1 97.5 105 VAL A N 1
ATOM 818 C CA . VAL A 1 105 ? -5.184 9.109 0.955 1 97.5 105 VAL A CA 1
ATOM 819 C C . VAL A 1 105 ? -6.062 9.156 2.205 1 97.5 105 VAL A C 1
ATOM 821 O O . VAL A 1 105 ? -6.273 10.227 2.783 1 97.5 105 VAL A O 1
ATOM 824 N N . LEU A 1 106 ? -6.496 8.031 2.648 1 97.88 106 LEU A N 1
ATOM 825 C CA . LEU A 1 106 ? -7.316 7.977 3.854 1 97.88 106 LEU A CA 1
ATOM 826 C C . LEU A 1 106 ? -6.473 8.25 5.098 1 97.88 106 LEU A C 1
ATOM 828 O O . LEU A 1 106 ? -6.949 8.867 6.051 1 97.88 106 LEU A O 1
ATOM 832 N N . ILE A 1 107 ? -5.242 7.758 5.102 1 96.06 107 ILE A N 1
ATOM 833 C CA . ILE A 1 107 ? -4.332 8.008 6.215 1 96.06 107 ILE A CA 1
ATOM 834 C C . ILE A 1 107 ? -4.004 9.5 6.289 1 96.06 107 ILE A C 1
ATOM 836 O O . ILE A 1 107 ? -3.977 10.078 7.379 1 96.06 107 ILE A O 1
ATOM 840 N N . LEU A 1 108 ? -3.781 10.117 5.094 1 95.25 108 LEU A N 1
ATOM 841 C CA . LEU A 1 108 ? -3.545 11.555 5.051 1 95.25 108 LEU A CA 1
ATOM 842 C C . LEU A 1 108 ? -4.73 12.312 5.637 1 95.25 108 LEU A C 1
ATOM 844 O O . LEU A 1 108 ? -4.551 13.219 6.457 1 95.25 108 LEU A O 1
ATOM 848 N N . LYS A 1 109 ? -5.918 11.945 5.254 1 97.06 109 LYS A N 1
ATOM 849 C CA . LYS A 1 109 ? -7.141 12.531 5.801 1 97.06 109 LYS A CA 1
ATOM 850 C C . LYS A 1 109 ? -7.184 12.391 7.316 1 97.06 109 LYS A C 1
ATOM 852 O O . LYS A 1 109 ? -7.508 13.344 8.023 1 97.06 109 LYS A O 1
ATOM 857 N N . PHE A 1 110 ? -6.828 11.211 7.762 1 94.44 110 PHE A N 1
ATOM 858 C CA . PHE A 1 110 ? -6.824 10.938 9.195 1 94.44 110 PHE A CA 1
ATOM 859 C C . PHE A 1 110 ? -5.816 11.82 9.914 1 94.44 110 PHE A C 1
ATOM 861 O O . PHE A 1 110 ? -6.133 12.414 10.953 1 94.44 110 PHE A O 1
ATOM 868 N N . ILE A 1 111 ? -4.656 11.977 9.391 1 93.44 111 ILE A N 1
ATOM 869 C CA . ILE A 1 111 ? -3.6 12.781 10 1 93.44 111 ILE A CA 1
ATOM 870 C C . ILE A 1 111 ? -4.031 14.242 10.055 1 93.44 111 ILE A C 1
ATOM 872 O O . ILE A 1 111 ? -3.861 14.906 11.078 1 93.44 111 ILE A O 1
ATOM 876 N N . PHE A 1 112 ? -4.625 14.734 8.969 1 95.25 112 PHE A N 1
ATOM 877 C CA . PHE A 1 112 ? -5.055 16.125 8.898 1 95.25 112 PHE A CA 1
ATOM 878 C C . PHE A 1 112 ? -6.172 16.406 9.898 1 95.25 112 PHE A C 1
ATOM 880 O O . PHE A 1 112 ? -6.344 17.531 10.344 1 95.25 112 PHE A O 1
ATOM 887 N N . THR A 1 113 ? -6.824 15.359 10.312 1 93.81 113 THR A N 1
ATOM 888 C CA . THR A 1 113 ? -7.941 15.523 11.234 1 93.81 113 THR A CA 1
ATOM 889 C C . THR A 1 113 ? -7.473 15.375 12.68 1 93.81 113 THR A C 1
ATOM 891 O O . THR A 1 113 ? -7.91 16.125 13.555 1 93.81 113 THR A O 1
ATOM 894 N N . ILE A 1 114 ? -6.52 14.492 12.93 1 91.38 114 ILE A N 1
ATOM 895 C CA . ILE A 1 114 ? -6.211 14.102 14.297 1 91.38 114 ILE A CA 1
ATOM 896 C C . ILE A 1 114 ? -5.125 15.008 14.867 1 91.38 114 ILE A C 1
ATOM 898 O O . ILE A 1 114 ? -5.113 15.297 16.062 1 91.38 114 ILE A O 1
ATOM 902 N N . VAL A 1 115 ? -4.23 15.5 14.062 1 91.44 115 VAL A N 1
ATOM 903 C CA . VAL A 1 115 ? -3.068 16.25 14.539 1 91.44 115 VAL A CA 1
ATOM 904 C C . VAL A 1 115 ? -3.523 17.5 15.266 1 91.44 115 VAL A C 1
ATOM 906 O O . VAL A 1 115 ? -3.096 17.766 16.391 1 91.44 115 VAL A O 1
ATOM 909 N N . PRO A 1 116 ? -4.383 18.312 14.648 1 94.06 116 PRO A N 1
ATOM 910 C CA . PRO A 1 116 ? -4.828 19.5 15.383 1 94.06 116 PRO A CA 1
ATOM 911 C C . PRO A 1 116 ? -5.527 19.141 16.688 1 94.06 116 PRO A C 1
ATOM 913 O O . PRO A 1 116 ? -5.398 19.875 17.672 1 94.06 116 PRO A O 1
ATOM 916 N N . LYS A 1 117 ? -6.191 18.047 16.766 1 92.44 117 LYS A N 1
ATOM 917 C CA . LYS A 1 117 ? -6.938 17.656 17.969 1 92.44 117 LYS A CA 1
ATOM 918 C C . LYS A 1 117 ? -5.992 17.266 19.094 1 92.44 117 LYS A C 1
ATOM 920 O O . LYS A 1 117 ? -6.355 17.375 20.281 1 92.44 117 LYS A O 1
ATOM 925 N N . LYS A 1 118 ? -4.855 16.859 18.766 1 90.94 118 LYS A N 1
ATOM 926 C CA . LYS A 1 118 ? -3.9 16.422 19.781 1 90.94 118 LYS A CA 1
ATOM 927 C C . LYS A 1 118 ? -2.904 17.516 20.125 1 90.94 118 LYS A C 1
ATOM 929 O O . LYS A 1 118 ? -1.983 17.297 20.922 1 90.94 118 LYS A O 1
ATOM 934 N N . SER A 1 119 ? -3.07 18.656 19.531 1 91 119 SER A N 1
ATOM 935 C CA . SER A 1 119 ? -2.156 19.766 19.766 1 91 119 SER A CA 1
ATOM 936 C C . SER A 1 119 ? -2.531 20.547 21.031 1 91 119 SER A C 1
ATOM 938 O O . SER A 1 119 ? -3.65 20.422 21.531 1 91 119 SER A O 1
ATOM 940 N N . PRO A 1 120 ? -1.565 21.297 21.516 1 90.94 120 PRO A N 1
ATOM 941 C CA . PRO A 1 120 ? -1.867 22.109 22.703 1 90.94 120 PRO A CA 1
ATOM 942 C C . PRO A 1 120 ? -3.025 23.078 22.469 1 90.94 120 PRO A C 1
ATOM 944 O O . PRO A 1 120 ? -3.156 23.641 21.375 1 90.94 120 PRO A O 1
ATOM 947 N N . PHE A 1 121 ? -3.691 23.312 23.484 1 92.94 121 PHE A N 1
ATOM 948 C CA . PHE A 1 121 ? -4.926 24.094 23.469 1 92.94 121 PHE A CA 1
ATOM 949 C C . PHE A 1 121 ? -4.688 25.469 22.859 1 92.94 121 PHE A C 1
ATOM 951 O O . PHE A 1 121 ? -5.508 25.969 22.094 1 92.94 121 PHE A O 1
ATOM 958 N N . LEU A 1 122 ? -3.564 26.047 23.078 1 92.69 122 LEU A N 1
ATOM 959 C CA . LEU A 1 122 ? -3.307 27.438 22.719 1 92.69 122 LEU A CA 1
ATOM 960 C C . LEU A 1 122 ? -3.121 27.562 21.203 1 92.69 122 LEU A C 1
ATOM 962 O O . LEU A 1 122 ? -3.482 28.594 20.625 1 92.69 122 LEU A O 1
ATOM 966 N N . ILE A 1 123 ? -2.662 26.562 20.516 1 91.38 123 ILE A N 1
ATOM 967 C CA . ILE A 1 123 ? -2.355 26.703 19.094 1 91.38 123 ILE A CA 1
ATOM 968 C C . ILE A 1 123 ? -3.336 25.875 18.266 1 91.38 123 ILE A C 1
ATOM 970 O O . ILE A 1 123 ? -3.281 25.891 17.047 1 91.38 123 ILE A O 1
ATOM 974 N N . ARG A 1 124 ? -4.199 25.188 18.891 1 94.38 124 ARG A N 1
ATOM 975 C CA . ARG A 1 124 ? -5.121 24.234 18.266 1 94.38 124 ARG A CA 1
ATOM 976 C C . ARG A 1 124 ? -5.988 24.938 17.219 1 94.38 124 ARG A C 1
ATOM 978 O O . ARG A 1 124 ? -6.164 24.422 16.109 1 94.38 124 ARG A O 1
ATOM 985 N N . PRO A 1 125 ? -6.465 26.156 17.5 1 94.44 125 PRO A N 1
ATOM 986 C CA . PRO A 1 125 ? -7.305 26.781 16.469 1 94.44 125 PRO A CA 1
ATOM 987 C C . PRO A 1 125 ? -6.531 27.125 15.203 1 94.44 125 PRO A C 1
ATOM 989 O O . PRO A 1 125 ? -7.059 26.969 14.094 1 94.44 125 PRO A O 1
ATOM 992 N N . PHE A 1 126 ? -5.395 27.562 15.367 1 93 126 PHE A N 1
ATOM 993 C CA . PHE A 1 126 ? -4.562 27.906 14.227 1 93 126 PHE A CA 1
ATOM 994 C C . PHE A 1 126 ? -4.195 26.672 13.422 1 93 126 PHE A C 1
ATOM 996 O O . PHE A 1 126 ? -4.305 26.656 12.195 1 93 126 PHE A O 1
ATOM 1003 N N . LEU A 1 127 ? -3.824 25.672 14.125 1 93.31 127 LEU A N 1
ATOM 1004 C CA . LEU A 1 127 ? -3.473 24.406 13.461 1 93.31 127 LEU A CA 1
ATOM 1005 C C . LEU A 1 127 ? -4.691 23.797 12.781 1 93.31 127 LEU A C 1
ATOM 1007 O O . LEU A 1 127 ? -4.578 23.234 11.695 1 93.31 127 LEU A O 1
ATOM 1011 N N . SER A 1 128 ? -5.793 23.891 13.469 1 96.06 128 SER A N 1
ATOM 1012 C CA . SER A 1 128 ? -7.023 23.375 12.875 1 96.06 128 SER A CA 1
ATOM 1013 C C . SER A 1 128 ? -7.316 24.047 11.539 1 96.06 128 SER A C 1
ATOM 1015 O O . SER A 1 128 ? -7.738 23.406 10.586 1 96.06 128 SER A O 1
ATOM 1017 N N . PHE A 1 129 ? -7.078 25.312 11.484 1 95.38 129 PHE A N 1
ATOM 1018 C CA . PHE A 1 129 ? -7.305 26.062 10.258 1 95.38 129 PHE A CA 1
ATOM 1019 C C . PHE A 1 129 ? -6.352 25.594 9.156 1 95.38 129 PHE A C 1
ATOM 1021 O O . PHE A 1 129 ? -6.781 25.312 8.039 1 95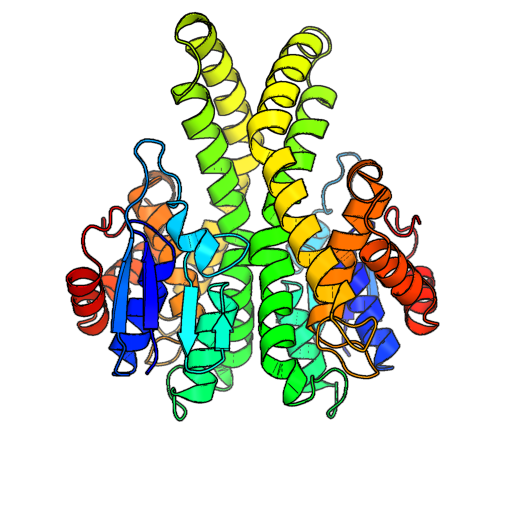.38 129 PHE A O 1
ATOM 1028 N N . ILE A 1 130 ? -5.137 25.469 9.453 1 93.5 130 ILE A N 1
ATOM 1029 C CA . ILE A 1 130 ? -4.105 25.109 8.484 1 93.5 130 ILE A CA 1
ATOM 1030 C C . ILE A 1 130 ? -4.371 23.703 7.957 1 93.5 130 ILE A C 1
ATOM 1032 O O . ILE A 1 130 ? -4.348 23.469 6.746 1 93.5 130 ILE A O 1
ATOM 1036 N N . PHE A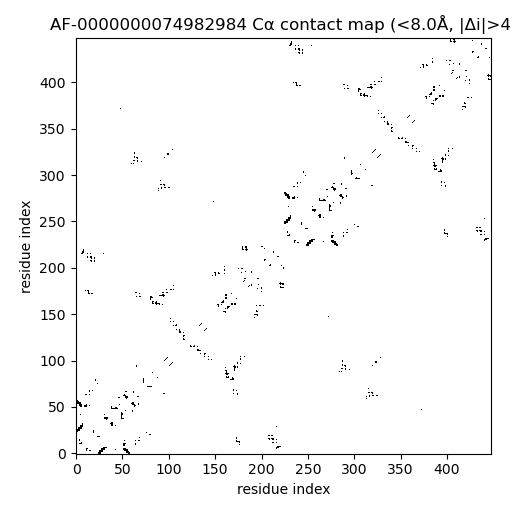 1 131 ? -4.641 22.781 8.836 1 95.69 131 PHE A N 1
ATOM 1037 C CA . PHE A 1 131 ? -4.816 21.391 8.438 1 95.69 131 PHE A CA 1
ATOM 1038 C C . PHE A 1 131 ? -6.137 21.203 7.707 1 95.69 131 PHE A C 1
ATOM 1040 O O . PHE A 1 131 ? -6.254 20.328 6.844 1 95.69 131 PHE A O 1
ATOM 1047 N N . ARG A 1 132 ? -7.09 21.984 8.055 1 96.69 132 ARG A N 1
ATOM 1048 C CA . ARG A 1 132 ? -8.328 21.953 7.273 1 96.69 132 ARG A CA 1
ATOM 1049 C C . ARG A 1 132 ? -8.078 22.391 5.836 1 96.69 132 ARG A C 1
ATOM 1051 O O . ARG A 1 132 ? -8.633 21.812 4.898 1 96.69 132 ARG A O 1
ATOM 1058 N N . GLN A 1 133 ? -7.277 23.406 5.672 1 94.69 133 GLN A N 1
ATOM 1059 C CA . GLN A 1 133 ? -6.938 23.875 4.332 1 94.69 133 GLN A CA 1
ATOM 1060 C C . GLN A 1 133 ? -6.141 22.828 3.566 1 94.69 133 GLN A C 1
ATOM 1062 O O . GLN A 1 133 ? -6.363 22.625 2.373 1 94.69 133 GLN A O 1
ATOM 1067 N N . LEU A 1 134 ? -5.227 22.219 4.27 1 94.44 134 LEU A N 1
ATOM 1068 C CA . LEU A 1 134 ? -4.449 21.156 3.652 1 94.44 134 LEU A CA 1
ATOM 1069 C C . LEU A 1 134 ? -5.352 20 3.238 1 94.44 134 LEU A C 1
ATOM 1071 O O . LEU A 1 134 ? -5.195 19.438 2.148 1 94.44 134 LEU A O 1
ATOM 1075 N N . ASP A 1 135 ? -6.258 19.641 4.117 1 96.88 135 ASP A N 1
ATOM 1076 C CA . ASP A 1 135 ? -7.219 18.578 3.828 1 96.88 135 ASP A CA 1
ATOM 1077 C C . ASP A 1 135 ? -8.016 18.891 2.562 1 96.88 135 ASP A C 1
ATOM 1079 O O . ASP A 1 135 ? -8.117 18.047 1.669 1 96.88 135 ASP A O 1
ATOM 1083 N N . LYS A 1 136 ? -8.531 20.062 2.432 1 96.75 136 LYS A N 1
ATOM 1084 C CA . LYS A 1 136 ? -9.352 20.5 1.307 1 96.75 136 LYS A CA 1
ATOM 1085 C C . LYS A 1 136 ? -8.547 20.516 0.01 1 96.75 136 LYS A C 1
ATOM 1087 O O . LYS A 1 136 ? -9.094 20.266 -1.067 1 96.75 136 LYS A O 1
ATOM 1092 N N . GLN A 1 137 ? -7.281 20.75 0.143 1 93.44 137 GLN A N 1
ATOM 1093 C CA . GLN A 1 137 ? -6.457 20.922 -1.047 1 93.44 137 GLN A CA 1
ATOM 1094 C C . GLN A 1 137 ? -5.836 19.594 -1.486 1 93.44 137 GLN A C 1
ATOM 1096 O O . GLN A 1 137 ? -5.641 19.359 -2.68 1 93.44 137 GLN A O 1
ATOM 1101 N N . LEU A 1 138 ? -5.582 18.766 -0.482 1 93.44 138 LEU A N 1
ATOM 1102 C CA . LEU A 1 138 ? -4.766 17.594 -0.81 1 93.44 138 LEU A CA 1
ATOM 1103 C C . LEU A 1 138 ? -5.574 16.312 -0.688 1 93.44 138 LEU A C 1
ATOM 1105 O O . LEU A 1 138 ? -5.625 15.516 -1.625 1 93.44 138 LEU A O 1
ATOM 1109 N N . ALA A 1 139 ? -6.234 16.078 0.385 1 96.88 139 ALA A N 1
ATOM 1110 C CA . ALA A 1 139 ? -6.848 14.789 0.67 1 96.88 139 ALA A CA 1
ATOM 1111 C C . ALA A 1 139 ? -8.25 14.703 0.069 1 96.88 139 ALA A C 1
ATOM 1113 O O . ALA A 1 139 ? -8.578 13.734 -0.626 1 96.88 139 ALA A O 1
ATOM 1114 N N . GLU A 1 140 ? -9.078 15.695 0.243 1 97.94 140 GLU A N 1
ATOM 1115 C CA . GLU A 1 140 ? -10.492 15.625 -0.089 1 97.94 140 GLU A CA 1
ATOM 1116 C C . GLU A 1 140 ? -10.703 15.43 -1.589 1 97.94 140 GLU A C 1
ATOM 1118 O O . GLU A 1 140 ? -11.508 14.602 -2.01 1 97.94 140 GLU A O 1
ATOM 1123 N N . PRO A 1 141 ? -9.977 16.188 -2.447 1 96.94 141 PRO A N 1
ATOM 1124 C CA . PRO A 1 141 ? -10.164 15.953 -3.881 1 96.94 141 PRO A CA 1
ATOM 1125 C C . PRO A 1 141 ? -9.789 14.531 -4.301 1 96.94 141 PRO A C 1
ATOM 1127 O O . PRO A 1 141 ? -10.453 13.938 -5.148 1 96.94 141 PRO A O 1
ATOM 1130 N N . GLN A 1 142 ? -8.766 14.031 -3.697 1 97.25 142 GLN A N 1
ATOM 1131 C CA . GLN A 1 142 ? -8.359 12.664 -4.016 1 97.25 142 GLN A CA 1
ATOM 1132 C C . GLN A 1 142 ? -9.391 11.648 -3.523 1 97.25 142 GLN A C 1
ATOM 1134 O O . GLN A 1 142 ? -9.727 10.703 -4.234 1 97.25 142 GLN A O 1
ATOM 1139 N N . ILE A 1 143 ? -9.828 11.844 -2.289 1 98.38 143 ILE A N 1
ATOM 1140 C CA . ILE A 1 143 ? -10.844 10.945 -1.742 1 98.38 143 ILE A CA 1
ATOM 1141 C C . ILE A 1 143 ? -12.055 10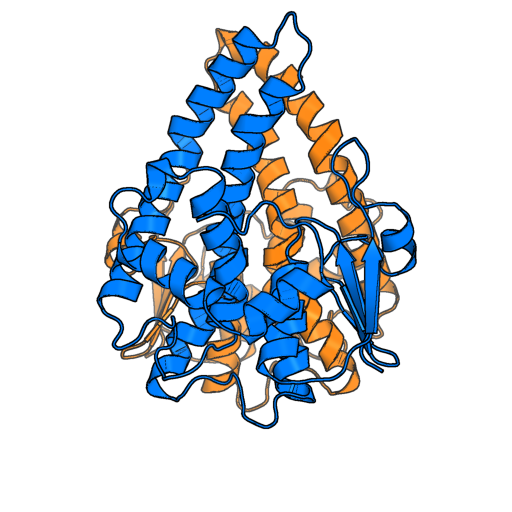.906 -2.672 1 98.38 143 ILE A C 1
ATOM 1143 O O . ILE A 1 143 ? -12.562 9.836 -2.998 1 98.38 143 ILE A O 1
ATOM 1147 N N . THR A 1 144 ? -12.469 12.078 -3.137 1 98.19 144 THR A N 1
ATOM 1148 C CA . THR A 1 144 ? -13.617 12.172 -4.031 1 98.19 144 THR A CA 1
ATOM 1149 C C . THR A 1 144 ? -13.359 11.406 -5.324 1 98.19 144 THR A C 1
ATOM 1151 O O . THR A 1 144 ? -14.219 10.648 -5.789 1 98.19 144 THR A O 1
ATOM 1154 N N . GLN A 1 145 ? -12.18 11.555 -5.895 1 97.56 145 GLN A N 1
ATOM 1155 C CA . GLN A 1 145 ? -11.82 10.875 -7.137 1 97.56 145 GLN A CA 1
ATOM 1156 C C . GLN A 1 145 ? -11.781 9.359 -6.941 1 97.56 145 GLN A C 1
ATOM 1158 O O . GLN A 1 145 ? -12.273 8.609 -7.789 1 97.56 145 GLN A O 1
ATOM 1163 N N . HIS A 1 146 ? -11.18 8.922 -5.891 1 98.69 146 HIS A N 1
ATOM 1164 C CA . HIS A 1 146 ? -11.094 7.496 -5.602 1 98.69 146 HIS A CA 1
ATOM 1165 C C . HIS A 1 146 ? -12.477 6.887 -5.41 1 98.69 146 HIS A C 1
ATOM 1167 O O . HIS A 1 146 ? -12.781 5.832 -5.977 1 98.69 146 HIS A O 1
ATOM 1173 N N . LEU A 1 147 ? -13.297 7.535 -4.602 1 98.62 147 LEU A N 1
ATOM 1174 C CA . LEU A 1 147 ? -14.625 6.992 -4.312 1 98.62 147 LEU A CA 1
ATOM 1175 C C . LEU A 1 147 ? -15.492 6.988 -5.566 1 98.62 147 LEU A C 1
ATOM 1177 O O . LEU A 1 147 ? -16.312 6.09 -5.758 1 98.62 147 LEU A O 1
ATOM 1181 N N . LYS A 1 148 ? -15.32 7.992 -6.418 1 98.38 148 LYS A N 1
ATOM 1182 C CA . LYS A 1 148 ? -16.031 7.992 -7.699 1 98.38 148 LYS A CA 1
ATOM 1183 C C . LYS A 1 148 ? -15.633 6.777 -8.539 1 98.38 148 LYS A C 1
ATOM 1185 O O . LYS A 1 148 ? -16.5 6.105 -9.102 1 98.38 148 LYS A O 1
ATOM 1190 N N . MET A 1 149 ? -14.359 6.508 -8.625 1 98.31 149 MET A N 1
ATOM 1191 C CA . MET A 1 149 ? -13.875 5.363 -9.391 1 98.31 149 MET A CA 1
ATOM 1192 C C . MET A 1 149 ? -14.438 4.059 -8.836 1 98.31 149 MET A C 1
ATOM 1194 O O . MET A 1 149 ? -14.883 3.197 -9.594 1 98.31 149 MET A O 1
ATOM 1198 N N . ILE A 1 150 ? -14.406 3.912 -7.535 1 98.69 150 ILE A N 1
ATOM 1199 C CA . ILE A 1 150 ? -14.883 2.697 -6.883 1 98.69 150 ILE A CA 1
ATOM 1200 C C . ILE A 1 150 ? -16.375 2.541 -7.125 1 98.69 150 ILE A C 1
ATOM 1202 O O . ILE A 1 150 ? -16.859 1.454 -7.469 1 98.69 150 ILE A O 1
ATOM 1206 N N . GLU A 1 151 ? -17.094 3.629 -6.91 1 98.56 151 GLU A N 1
ATOM 1207 C CA . GLU A 1 151 ? -18.547 3.609 -7.117 1 98.56 151 GLU A CA 1
ATOM 1208 C C . GLU A 1 151 ? -18.891 3.186 -8.539 1 98.56 151 GLU A C 1
ATOM 1210 O O . GLU A 1 151 ? -19.781 2.352 -8.75 1 98.56 151 GLU A O 1
ATOM 1215 N N . GLU A 1 152 ? -18.203 3.736 -9.516 1 98.06 152 GLU A N 1
ATOM 1216 C CA . GLU A 1 152 ? -18.453 3.408 -10.922 1 98.06 152 GLU A CA 1
ATOM 1217 C C . GLU A 1 152 ? -18.109 1.947 -11.211 1 98.06 152 GLU A C 1
ATOM 1219 O O . GLU A 1 152 ? -18.828 1.277 -11.953 1 98.06 152 GLU A O 1
ATOM 1224 N N . HIS A 1 153 ? -17.031 1.454 -10.633 1 98.25 153 HIS A N 1
ATOM 1225 C CA . HIS A 1 153 ? -16.656 0.056 -10.82 1 98.25 153 HIS A CA 1
ATOM 1226 C C . HIS A 1 153 ? -17.75 -0.878 -10.289 1 98.25 153 HIS A C 1
ATOM 1228 O O . HIS A 1 153 ? -18.141 -1.819 -10.977 1 98.25 153 HIS A O 1
ATOM 1234 N N . LEU A 1 154 ? -18.156 -0.635 -9.102 1 98.25 154 LEU A N 1
ATOM 1235 C CA . LEU A 1 154 ? -19.172 -1.485 -8.469 1 98.25 154 LEU A CA 1
ATOM 1236 C C . LEU A 1 154 ? -20.5 -1.387 -9.195 1 98.25 154 LEU A C 1
ATOM 1238 O O . LEU A 1 154 ? -21.25 -2.367 -9.273 1 98.25 154 LEU A O 1
ATOM 1242 N N . ALA A 1 155 ? -20.812 -0.188 -9.727 1 97.56 155 ALA A N 1
ATOM 1243 C CA . ALA A 1 155 ? -22.047 0.012 -10.484 1 97.56 155 ALA A CA 1
ATOM 1244 C C . ALA A 1 155 ? -22.047 -0.828 -11.758 1 97.56 155 ALA A C 1
ATOM 1246 O O . ALA A 1 155 ? -23.094 -1.323 -12.172 1 97.56 155 ALA A O 1
ATOM 1247 N N . LYS A 1 156 ? -20.922 -1.045 -12.352 1 95.69 156 LYS A N 1
ATOM 1248 C CA . LYS A 1 156 ? -20.812 -1.759 -13.617 1 95.69 156 LYS A CA 1
ATOM 1249 C C . LYS A 1 156 ? -20.688 -3.264 -13.398 1 95.69 156 LYS A C 1
ATOM 1251 O O . LYS A 1 156 ? -20.875 -4.051 -14.328 1 95.69 156 LYS A O 1
ATOM 1256 N N . SER A 1 157 ? -20.375 -3.613 -12.203 1 90.31 157 SER A N 1
ATOM 1257 C CA . SER A 1 157 ? -20.141 -5.02 -11.891 1 90.31 157 SER A CA 1
ATOM 1258 C C . SER A 1 157 ? -21.453 -5.797 -11.867 1 90.31 157 SER A C 1
ATOM 1260 O O . SER A 1 157 ? -22.5 -5.258 -11.484 1 90.31 157 SER A O 1
ATOM 1262 N N . LYS A 1 158 ? -21.391 -7.039 -12.297 1 85.88 158 LYS A N 1
ATOM 1263 C CA . LYS A 1 158 ? -22.547 -7.918 -12.305 1 85.88 158 LYS A CA 1
ATOM 1264 C C . LYS A 1 158 ? -22.844 -8.453 -10.914 1 85.88 158 LYS A C 1
ATOM 1266 O O . LYS A 1 158 ? -23.891 -9.07 -10.688 1 85.88 158 LYS A O 1
ATOM 1271 N N . SER A 1 159 ? -21.969 -8.219 -10.078 1 93.31 159 SER A N 1
ATOM 1272 C CA . SER A 1 159 ? -22.125 -8.633 -8.688 1 93.31 159 SER A CA 1
ATOM 1273 C C . SER A 1 159 ? -21.656 -7.539 -7.73 1 93.31 159 SER A C 1
ATOM 1275 O O . SER A 1 159 ? -21.203 -6.477 -8.164 1 93.31 159 SER A O 1
ATOM 1277 N N . THR A 1 160 ? -21.781 -7.844 -6.41 1 95.56 160 THR A N 1
ATOM 1278 C CA . THR A 1 160 ? -21.375 -6.887 -5.391 1 95.56 160 THR A CA 1
ATOM 1279 C C . THR A 1 160 ? -19.859 -6.922 -5.191 1 95.56 160 THR A C 1
ATOM 1281 O O . THR A 1 160 ? -19.281 -6.008 -4.594 1 95.56 160 THR A O 1
ATOM 1284 N N . TRP A 1 161 ? -19.234 -7.969 -5.734 1 98.06 161 TRP A N 1
ATOM 1285 C CA . TRP A 1 161 ? -17.828 -8.203 -5.434 1 98.06 161 TRP A CA 1
ATOM 1286 C C . TRP A 1 161 ? -16.922 -7.574 -6.496 1 98.06 161 TRP A C 1
ATOM 1288 O O . TRP A 1 161 ? -17.266 -7.566 -7.68 1 98.06 161 TRP A O 1
ATOM 1298 N N . PHE A 1 162 ? -15.797 -7.16 -6.195 1 98.62 162 PHE A N 1
ATOM 1299 C CA . PHE A 1 162 ? -14.898 -6.348 -7.016 1 98.62 162 PHE A CA 1
ATOM 1300 C C . PHE A 1 162 ? -14.43 -7.125 -8.234 1 98.62 162 PHE A C 1
ATOM 1302 O O . PHE A 1 162 ? -14.25 -6.551 -9.312 1 98.62 162 PHE A O 1
ATOM 1309 N N . ALA A 1 163 ? -14.18 -8.43 -8.047 1 97.69 163 ALA A N 1
ATOM 1310 C CA . ALA A 1 163 ? -13.703 -9.234 -9.164 1 97.69 163 ALA A CA 1
ATOM 1311 C C . ALA A 1 163 ? -14.867 -9.867 -9.93 1 97.69 163 ALA A C 1
ATOM 1313 O O . ALA A 1 163 ? -14.656 -10.672 -10.836 1 97.69 163 ALA A O 1
ATOM 1314 N N . GLY A 1 164 ? -15.883 -9.438 -9.414 1 95.81 164 GLY A N 1
ATOM 1315 C CA . GLY A 1 164 ? -17.047 -10.086 -9.992 1 95.81 164 GLY A CA 1
ATOM 1316 C C . GLY A 1 164 ? -17.312 -11.469 -9.43 1 95.81 164 GLY A C 1
ATOM 1317 O O . GLY A 1 164 ? -16.859 -11.789 -8.32 1 95.81 164 GLY A O 1
ATOM 1318 N N . GLY A 1 165 ? -17.969 -12.312 -9.734 1 94.31 165 GLY A N 1
ATOM 1319 C CA . GLY A 1 165 ? -18.297 -13.664 -9.312 1 94.31 165 GLY A CA 1
ATOM 1320 C C . GLY A 1 165 ? -19.281 -13.703 -8.164 1 94.31 165 GLY A C 1
ATOM 1321 O O . GLY A 1 165 ? -19.859 -12.672 -7.789 1 94.31 165 GLY A O 1
ATOM 1322 N N . GLU A 1 166 ? -19.391 -14.828 -7.609 1 95.25 166 GLU A N 1
ATOM 1323 C CA . GLU A 1 166 ? -20.453 -15.039 -6.633 1 95.25 166 GLU A CA 1
ATOM 1324 C C . GLU A 1 166 ? -19.922 -14.922 -5.207 1 95.25 166 GLU A C 1
ATOM 1326 O O . GLU A 1 166 ? -20.703 -14.781 -4.258 1 95.25 166 GLU A O 1
ATOM 1331 N N . GLU A 1 167 ? -18.625 -15.023 -5.082 1 97.06 167 GLU A N 1
ATOM 1332 C CA . GLU A 1 167 ? -18.016 -15.039 -3.76 1 97.06 167 GLU A CA 1
ATOM 1333 C C . GLU A 1 167 ? -16.891 -14.008 -3.654 1 97.06 167 GLU A C 1
ATOM 1335 O O . GLU A 1 167 ? -16.312 -13.609 -4.668 1 97.06 167 GLU A O 1
ATOM 1340 N N . PRO A 1 168 ? -16.609 -13.547 -2.385 1 98.44 168 PRO A N 1
ATOM 1341 C CA . PRO A 1 168 ? -15.477 -12.625 -2.217 1 98.44 168 PRO A CA 1
ATOM 1342 C C . PRO A 1 168 ? -14.141 -13.25 -2.602 1 98.44 168 PRO A C 1
ATOM 1344 O O . PRO A 1 168 ? -13.953 -14.461 -2.451 1 98.44 168 PRO A O 1
ATOM 1347 N N . THR A 1 169 ? -13.289 -12.438 -3.076 1 98.69 169 THR A N 1
ATOM 1348 C CA . THR A 1 169 ? -11.93 -12.82 -3.422 1 98.69 169 THR A CA 1
ATOM 1349 C C . THR A 1 169 ? -10.914 -11.984 -2.65 1 98.69 169 THR A C 1
ATOM 1351 O O . THR A 1 169 ? -11.289 -11.219 -1.759 1 98.69 169 THR A O 1
ATOM 1354 N N . ALA A 1 170 ? -9.617 -12.117 -2.955 1 98.88 170 ALA A N 1
ATOM 1355 C CA . ALA A 1 170 ? -8.562 -11.344 -2.303 1 98.88 170 ALA A CA 1
ATOM 1356 C C . ALA A 1 170 ? -8.852 -9.852 -2.379 1 98.88 170 ALA A C 1
ATOM 1358 O O . ALA A 1 170 ? -8.609 -9.117 -1.416 1 98.88 170 ALA A O 1
ATOM 1359 N N . ALA A 1 171 ? -9.375 -9.414 -3.521 1 98.81 171 ALA A N 1
ATOM 1360 C CA . ALA A 1 171 ? -9.727 -8.008 -3.699 1 98.81 171 ALA A CA 1
ATOM 1361 C C . ALA A 1 171 ? -10.719 -7.551 -2.633 1 98.81 171 ALA A C 1
ATOM 1363 O O . ALA A 1 171 ? -10.57 -6.469 -2.061 1 98.81 171 ALA A O 1
ATOM 1364 N N . ASP A 1 172 ? -11.68 -8.352 -2.355 1 98.88 172 ASP A N 1
ATOM 1365 C CA . ASP A 1 172 ? -12.727 -7.984 -1.41 1 98.88 172 ASP A CA 1
ATOM 1366 C C . ASP A 1 172 ? -12.203 -7.98 0.022 1 98.88 172 ASP A C 1
ATOM 1368 O O . ASP A 1 172 ? -12.539 -7.094 0.811 1 98.88 172 ASP A O 1
ATOM 1372 N N . TYR A 1 173 ? -11.383 -8.938 0.343 1 98.94 173 TYR A N 1
ATOM 1373 C CA . TYR A 1 173 ? -10.805 -8.969 1.684 1 98.94 173 TYR A CA 1
ATOM 1374 C C . TYR A 1 173 ? -9.906 -7.758 1.915 1 98.94 173 TYR A C 1
ATOM 1376 O O . TYR A 1 173 ? -9.82 -7.246 3.033 1 98.94 173 TYR A O 1
ATOM 1384 N N . GLN A 1 174 ? -9.297 -7.328 0.87 1 98.94 174 GLN A N 1
ATOM 1385 C CA . GLN A 1 174 ? -8.453 -6.141 0.975 1 98.94 174 GLN A CA 1
ATOM 1386 C C . GLN A 1 174 ? -9.297 -4.871 1.04 1 98.94 174 GLN A C 1
ATOM 1388 O O . GLN A 1 174 ? -9.016 -3.973 1.833 1 98.94 174 GLN A O 1
ATOM 1393 N N . MET A 1 175 ? -10.367 -4.797 0.308 1 98.88 175 MET A N 1
ATOM 1394 C CA . MET A 1 175 ? -11.109 -3.557 0.106 1 98.88 175 MET A CA 1
ATOM 1395 C C . MET A 1 175 ? -12.102 -3.326 1.24 1 98.88 175 MET A C 1
ATOM 1397 O O . MET A 1 175 ? -12.57 -2.205 1.441 1 98.88 175 MET A O 1
ATOM 1401 N N . ALA A 1 176 ? -12.383 -4.355 2.01 1 98.56 176 ALA A N 1
ATOM 1402 C CA . ALA A 1 176 ? -13.398 -4.254 3.051 1 98.56 176 ALA A CA 1
ATOM 1403 C C . ALA A 1 176 ? -13.023 -3.195 4.086 1 98.56 176 ALA A C 1
ATOM 1405 O O . ALA A 1 176 ? -13.812 -2.287 4.367 1 98.56 176 ALA A O 1
ATOM 1406 N N . PHE A 1 177 ? -11.82 -3.209 4.508 1 98.44 177 PHE A N 1
ATOM 1407 C CA . PHE A 1 177 ? -11.414 -2.338 5.602 1 98.44 177 PHE A CA 1
ATOM 1408 C C . PHE A 1 177 ? -11.492 -0.874 5.188 1 98.44 177 PHE A C 1
ATOM 1410 O O . PHE A 1 177 ? -12.133 -0.062 5.863 1 98.44 177 PHE A O 1
ATOM 1417 N N . PRO A 1 178 ? -10.82 -0.471 4.07 1 98.62 178 PRO A N 1
ATOM 1418 C CA . PRO A 1 178 ? -10.867 0.956 3.744 1 98.62 178 PRO A CA 1
ATOM 1419 C C . PRO A 1 178 ? -12.281 1.458 3.477 1 98.62 178 PRO A C 1
ATOM 1421 O O . PRO A 1 178 ? -12.609 2.605 3.799 1 98.62 178 PRO A O 1
ATOM 1424 N N . LEU A 1 179 ? -13.133 0.646 2.914 1 98.5 179 LEU A N 1
ATOM 1425 C CA . LEU A 1 179 ? -14.484 1.107 2.627 1 98.5 179 LEU A CA 1
ATOM 1426 C C . LEU A 1 179 ? -15.32 1.176 3.904 1 98.5 179 LEU A C 1
ATOM 1428 O O . LEU A 1 179 ? -16.188 2.045 4.043 1 98.5 179 LEU A O 1
ATOM 1432 N N . GLU A 1 180 ? -15.062 0.277 4.863 1 98.12 180 GLU A N 1
ATOM 1433 C CA . GLU A 1 180 ? -15.664 0.403 6.188 1 98.12 180 GLU A CA 1
ATOM 1434 C C . GLU A 1 180 ? -15.211 1.685 6.879 1 98.12 180 GLU A C 1
ATOM 1436 O O . GLU A 1 180 ? -16.016 2.381 7.5 1 98.12 180 GLU A O 1
ATOM 1441 N N . ALA A 1 181 ? -13.945 1.936 6.758 1 97.25 181 ALA A N 1
ATOM 1442 C CA . ALA A 1 181 ? -13.383 3.139 7.371 1 97.25 181 ALA A CA 1
ATOM 1443 C C . ALA A 1 181 ? -14.016 4.398 6.785 1 97.25 181 ALA A C 1
ATOM 1445 O O . ALA A 1 181 ? -14.344 5.332 7.52 1 97.25 181 ALA A O 1
ATOM 1446 N N . VAL A 1 182 ? -14.172 4.418 5.477 1 97.88 182 VAL A N 1
ATOM 1447 C CA . VAL A 1 182 ? -14.789 5.562 4.812 1 97.88 182 VAL A CA 1
ATOM 1448 C C . VAL A 1 182 ? -16.219 5.73 5.297 1 97.88 182 VAL A C 1
ATOM 1450 O O . VAL A 1 182 ? -16.625 6.828 5.684 1 97.88 182 VAL A O 1
ATOM 1453 N N . ALA A 1 183 ? -16.938 4.68 5.312 1 97.06 183 ALA A N 1
ATOM 1454 C CA . ALA A 1 183 ? -18.344 4.707 5.691 1 97.06 183 ALA A CA 1
ATOM 1455 C C . ALA A 1 183 ? -18.516 5.152 7.145 1 97.06 183 ALA A C 1
ATOM 1457 O O . ALA A 1 183 ? -19.484 5.844 7.48 1 97.06 183 ALA A O 1
ATOM 1458 N N . SER A 1 184 ? -17.594 4.809 8 1 95.88 184 SER A N 1
ATOM 1459 C CA . SER A 1 184 ? -17.719 5.074 9.43 1 95.88 184 SER A CA 1
ATOM 1460 C C . SER A 1 184 ? -17.141 6.445 9.789 1 95.88 184 SER A C 1
ATOM 1462 O O . SER A 1 184 ? -17.734 7.18 10.586 1 95.88 184 SER A O 1
ATOM 1464 N N . GLU A 1 185 ? -16.031 6.844 9.148 1 95.25 185 GLU A N 1
ATOM 1465 C CA . GLU A 1 185 ? -15.273 7.992 9.641 1 95.25 185 GLU A CA 1
ATOM 1466 C C . GLU A 1 185 ? -15.562 9.242 8.812 1 95.25 185 GLU A C 1
ATOM 1468 O O . GLU A 1 185 ? -15.406 10.359 9.305 1 95.25 185 GLU A O 1
ATOM 1473 N N . ILE A 1 186 ? -15.93 9.039 7.586 1 96.06 186 ILE A N 1
ATOM 1474 C CA . ILE A 1 186 ? -16.234 10.18 6.727 1 96.06 186 ILE A CA 1
ATOM 1475 C C . ILE A 1 186 ? -17.484 9.883 5.898 1 96.06 186 ILE A C 1
ATOM 1477 O O . ILE A 1 186 ? -17.469 10.016 4.672 1 96.06 186 ILE A O 1
ATOM 1481 N N . PRO A 1 187 ? -18.562 9.695 6.547 1 95.56 187 PRO A N 1
ATOM 1482 C CA . PRO A 1 187 ? -19.797 9.266 5.883 1 95.56 187 PRO A CA 1
ATOM 1483 C C . PRO A 1 187 ? -20.312 10.289 4.867 1 95.56 187 PRO A C 1
ATOM 1485 O O . PRO A 1 187 ? -20.984 9.93 3.906 1 95.56 187 PRO A O 1
ATOM 1488 N N . ASN A 1 188 ? -19.984 11.492 5.023 1 96.12 188 ASN A N 1
ATOM 1489 C CA . ASN A 1 188 ? -20.438 12.539 4.102 1 96.12 188 ASN A CA 1
ATOM 1490 C C . ASN A 1 188 ? -19.891 12.312 2.695 1 96.12 188 ASN A C 1
ATOM 1492 O O . ASN A 1 188 ? -20.469 12.781 1.718 1 96.12 188 ASN A O 1
ATOM 1496 N N . PHE A 1 189 ? -18.812 11.555 2.539 1 96 189 PHE A N 1
ATOM 1497 C CA . PHE A 1 189 ? -18.188 11.328 1.238 1 96 189 PHE A CA 1
ATOM 1498 C C . PHE A 1 189 ? -18.906 10.211 0.485 1 96 189 PHE A C 1
ATOM 1500 O O . PHE A 1 189 ? -18.719 10.055 -0.723 1 96 189 PHE A O 1
ATOM 1507 N N . VAL A 1 190 ? -19.688 9.414 1.202 1 95.88 190 VAL A N 1
ATOM 1508 C CA . VAL A 1 190 ? -20.312 8.273 0.53 1 95.88 190 VAL A CA 1
ATOM 1509 C C . VAL A 1 190 ? -21.828 8.445 0.494 1 95.88 190 VAL A C 1
ATOM 1511 O O . VAL A 1 190 ? -22.547 7.512 0.156 1 95.88 190 VAL A O 1
ATOM 1514 N N . VAL A 1 191 ? -22.359 9.594 0.795 1 95.25 191 VAL A N 1
ATOM 1515 C CA . VAL A 1 191 ? -23.781 9.867 0.845 1 95.25 191 VAL A CA 1
ATOM 1516 C C . VAL A 1 191 ? -24.422 9.578 -0.518 1 95.25 191 VAL A C 1
ATOM 1518 O O . VAL A 1 191 ? -25.531 9.055 -0.598 1 95.25 191 VAL A O 1
ATOM 1521 N N . ASN A 1 192 ? -23.734 9.852 -1.62 1 95.44 192 ASN A N 1
ATOM 1522 C CA . ASN A 1 192 ? -24.234 9.633 -2.973 1 95.44 192 ASN A CA 1
ATOM 1523 C C . ASN A 1 192 ? -23.531 8.453 -3.646 1 95.44 192 ASN A C 1
ATOM 1525 O O . ASN A 1 192 ? -23.297 8.484 -4.855 1 95.44 192 ASN A O 1
ATOM 1529 N N . SER A 1 193 ? -23.109 7.516 -2.824 1 97.56 193 SER A N 1
ATOM 1530 C CA . SER A 1 193 ? -22.438 6.324 -3.334 1 97.56 193 SER A CA 1
ATOM 1531 C C . SER A 1 193 ? -23.172 5.055 -2.936 1 97.56 193 SER A C 1
ATOM 1533 O O . SER A 1 193 ? -22.688 4.27 -2.123 1 97.56 193 SER A O 1
ATOM 1535 N N . PRO A 1 194 ? -24.312 4.781 -3.59 1 97.38 194 PRO A N 1
ATOM 1536 C CA . PRO A 1 194 ? -25.172 3.668 -3.172 1 97.38 194 PRO A CA 1
ATOM 1537 C C . PRO A 1 194 ? -24.5 2.307 -3.365 1 97.38 194 PRO A C 1
ATOM 1539 O O . PRO A 1 194 ? -24.766 1.37 -2.611 1 97.38 194 PRO A O 1
ATOM 1542 N N . HIS A 1 195 ? -23.688 2.184 -4.355 1 98.12 195 HIS A N 1
ATOM 1543 C CA . HIS A 1 195 ? -23.062 0.885 -4.602 1 98.12 195 HIS A CA 1
ATOM 1544 C C . HIS A 1 195 ? -21.984 0.58 -3.562 1 98.12 195 HIS A C 1
ATOM 1546 O O . HIS A 1 195 ? -21.812 -0.575 -3.168 1 98.12 195 HIS A O 1
ATOM 1552 N N . ILE A 1 196 ? -21.25 1.634 -3.119 1 98.31 196 ILE A N 1
ATOM 1553 C CA . ILE A 1 196 ? -20.297 1.447 -2.035 1 98.31 196 ILE A CA 1
ATOM 1554 C C . ILE A 1 196 ? -21.031 1.054 -0.758 1 98.31 196 ILE A C 1
ATOM 1556 O O . ILE A 1 196 ? -20.609 0.135 -0.05 1 98.31 196 ILE A O 1
ATOM 1560 N N . LYS A 1 197 ? -22.094 1.738 -0.461 1 97.31 197 LYS A N 1
ATOM 1561 C CA . LYS A 1 197 ? -22.875 1.428 0.73 1 97.31 197 LYS A CA 1
ATOM 1562 C C . LYS A 1 197 ? -23.406 -0.002 0.681 1 97.31 197 LYS A C 1
ATOM 1564 O O . LYS A 1 197 ? -23.328 -0.737 1.667 1 97.31 197 LYS A O 1
ATOM 1569 N N . LYS A 1 198 ? -23.938 -0.374 -0.451 1 97.5 198 LYS A N 1
ATOM 1570 C CA . LYS A 1 198 ? -24.453 -1.731 -0.624 1 97.5 198 LYS A CA 1
ATOM 1571 C C . LYS A 1 198 ? -23.344 -2.762 -0.432 1 97.5 198 LYS A C 1
ATOM 1573 O O . LYS A 1 198 ? -23.562 -3.826 0.15 1 97.5 198 LYS A O 1
ATOM 1578 N N . TYR A 1 199 ? -22.188 -2.473 -0.975 1 98.44 199 TYR A N 1
ATOM 1579 C CA . TYR A 1 199 ? -21.047 -3.365 -0.821 1 98.44 199 TYR A CA 1
ATOM 1580 C C . TYR A 1 199 ? -20.734 -3.6 0.652 1 98.44 199 TYR A C 1
ATOM 1582 O O . TYR A 1 199 ? -20.625 -4.746 1.094 1 98.44 199 TYR A O 1
ATOM 1590 N N . VAL A 1 200 ? -20.578 -2.492 1.446 1 98.31 200 VAL A N 1
ATOM 1591 C CA . VAL A 1 200 ? -20.25 -2.592 2.863 1 98.31 200 VAL A CA 1
ATOM 1592 C C . VAL A 1 200 ? -21.344 -3.338 3.605 1 98.31 200 VAL A C 1
ATOM 1594 O O . VAL A 1 200 ? -21.078 -4.215 4.426 1 98.31 200 VAL A O 1
ATOM 1597 N N . GLU A 1 201 ? -22.578 -3.055 3.285 1 97.81 201 GLU A N 1
ATOM 1598 C CA . GLU A 1 201 ? -23.719 -3.744 3.887 1 97.81 201 GLU A CA 1
ATOM 1599 C C . GLU A 1 201 ? -23.672 -5.242 3.586 1 97.81 201 GLU A C 1
ATOM 1601 O O . GLU A 1 201 ? -23.984 -6.062 4.453 1 97.81 201 GLU A O 1
ATOM 1606 N N . THR A 1 202 ? -23.406 -5.539 2.361 1 98.12 202 THR A N 1
ATOM 1607 C CA . THR A 1 202 ? -23.328 -6.938 1.955 1 98.12 202 THR A CA 1
ATOM 1608 C C . THR A 1 202 ? -22.234 -7.672 2.732 1 98.12 202 THR A C 1
ATOM 1610 O O . THR A 1 202 ? -22.453 -8.789 3.213 1 98.12 202 THR A O 1
ATOM 1613 N N . VAL A 1 203 ? -21.078 -7.082 2.854 1 98.44 203 VAL A N 1
ATOM 1614 C CA . VAL A 1 203 ? -19.984 -7.672 3.629 1 98.44 203 VAL A CA 1
ATOM 1615 C C . VAL A 1 203 ? -20.453 -7.922 5.062 1 98.44 203 VAL A C 1
ATOM 1617 O O . VAL A 1 203 ? -20.297 -9.023 5.586 1 98.44 203 VAL A O 1
ATOM 1620 N N . HIS A 1 204 ? -21.094 -6.922 5.668 1 98.06 204 HIS A N 1
ATOM 1621 C CA . HIS A 1 204 ? -21.484 -6.98 7.066 1 98.06 204 HIS A CA 1
ATOM 1622 C C . HIS A 1 204 ? -22.609 -8 7.281 1 98.06 204 HIS A C 1
ATOM 1624 O O . HIS A 1 204 ? -22.797 -8.5 8.391 1 98.06 204 HIS A O 1
ATOM 1630 N N . SER A 1 205 ? -23.328 -8.289 6.27 1 97.81 205 SER A N 1
ATOM 1631 C CA . SER A 1 205 ? -24.469 -9.195 6.387 1 97.81 205 SER A CA 1
ATOM 1632 C C . SER A 1 205 ? -24.031 -10.648 6.305 1 97.81 205 SER A C 1
ATOM 1634 O O . SER A 1 205 ? -24.797 -11.555 6.633 1 97.81 205 SER A O 1
ATOM 1636 N N . ARG A 1 206 ? -22.844 -10.914 5.836 1 98.31 206 ARG A N 1
ATOM 1637 C CA . ARG A 1 206 ? -22.359 -12.281 5.691 1 98.31 206 ARG A CA 1
ATOM 1638 C C . ARG A 1 206 ? -22.219 -12.961 7.051 1 98.31 206 ARG A C 1
ATOM 1640 O O . ARG A 1 206 ? -21.672 -12.375 7.992 1 98.31 206 ARG A O 1
ATOM 1647 N N . PRO A 1 207 ? -22.641 -14.203 7.199 1 98.62 207 PRO A N 1
ATOM 1648 C CA . PRO A 1 207 ? -22.484 -14.914 8.469 1 98.62 207 PRO A CA 1
ATOM 1649 C C . PRO A 1 207 ? -21.016 -15.016 8.906 1 98.62 207 PRO A C 1
ATOM 1651 O O . PRO A 1 207 ? -20.719 -14.883 10.102 1 98.62 207 PRO A O 1
ATOM 1654 N N . ALA A 1 208 ? -20.141 -15.25 7.984 1 98.75 208 ALA A N 1
ATOM 1655 C CA . ALA A 1 208 ? -18.719 -15.352 8.297 1 98.75 208 ALA A CA 1
ATOM 1656 C C . ALA A 1 208 ? -18.172 -14.047 8.867 1 98.75 208 ALA A C 1
ATOM 1658 O O . ALA A 1 208 ? -17.344 -14.055 9.781 1 98.75 208 ALA A O 1
ATOM 1659 N N . TYR A 1 209 ? -18.641 -12.938 8.32 1 98.62 209 TYR A N 1
ATOM 1660 C CA . TYR A 1 209 ? -18.219 -11.633 8.828 1 98.62 209 TYR A CA 1
ATOM 1661 C C . TYR A 1 209 ? -18.688 -11.438 10.266 1 98.62 209 TYR A C 1
ATOM 1663 O O . TYR A 1 209 ? -17.922 -10.969 11.117 1 98.62 209 TYR A O 1
ATOM 1671 N N . LYS A 1 210 ? -19.859 -11.766 10.539 1 98.25 210 LYS A N 1
ATOM 1672 C CA . LYS A 1 210 ? -20.422 -11.625 11.875 1 98.25 210 LYS A CA 1
ATOM 1673 C C . LYS A 1 210 ? -19.656 -12.477 12.883 1 98.25 210 LYS A C 1
ATOM 1675 O O . LYS A 1 210 ? -19.375 -12.031 13.992 1 98.25 210 LYS A O 1
ATOM 1680 N N . ARG A 1 211 ? -19.359 -13.695 12.469 1 98.5 211 ARG A N 1
ATOM 1681 C CA . ARG A 1 211 ? -18.531 -14.539 13.336 1 98.5 211 ARG A CA 1
ATOM 1682 C C . ARG A 1 211 ? -17.188 -13.906 13.602 1 98.5 211 ARG A C 1
ATOM 1684 O O . ARG A 1 211 ? -16.672 -13.961 14.727 1 98.5 211 ARG A O 1
ATOM 1691 N N . ALA A 1 212 ? -16.594 -13.312 12.562 1 98.62 212 ALA A N 1
ATOM 1692 C CA . ALA A 1 212 ? -15.297 -12.656 12.695 1 98.62 212 ALA A CA 1
ATOM 1693 C C . ALA A 1 212 ? -15.367 -11.5 13.688 1 98.62 212 ALA A C 1
ATOM 1695 O O . ALA A 1 212 ? -14.445 -11.305 14.492 1 98.62 212 ALA A O 1
ATOM 1696 N N . ILE A 1 213 ? -16.438 -10.711 13.625 1 97.88 213 ILE A N 1
ATOM 1697 C CA . ILE A 1 213 ? -16.625 -9.586 14.539 1 97.88 213 ILE A CA 1
ATOM 1698 C C . ILE A 1 213 ? -16.766 -10.102 15.969 1 97.88 213 ILE A C 1
ATOM 1700 O O . ILE A 1 213 ? -16.156 -9.555 16.891 1 97.88 213 ILE A O 1
ATOM 1704 N N . GLU A 1 214 ? -17.547 -11.102 16.109 1 97.69 214 GLU A N 1
ATOM 1705 C CA . GLU A 1 214 ? -17.766 -11.68 17.422 1 97.69 214 GLU A CA 1
ATOM 1706 C C . GLU A 1 214 ? -16.438 -12.18 18.031 1 97.69 214 GLU A C 1
ATOM 1708 O O . GLU A 1 214 ? -16.156 -11.922 19.203 1 97.69 214 GLU A O 1
ATOM 1713 N N . LYS A 1 215 ? -15.664 -12.844 17.266 1 98 215 LYS A N 1
ATOM 1714 C CA . LYS A 1 215 ? -14.398 -13.391 17.734 1 98 215 LYS A CA 1
ATOM 1715 C C . LYS A 1 215 ? -13.375 -12.289 17.969 1 98 215 LYS A C 1
ATOM 1717 O O . LYS A 1 215 ? -12.609 -12.352 18.938 1 98 215 LYS A O 1
ATOM 1722 N N . GLY A 1 216 ? -13.344 -11.312 17.094 1 97.44 216 GLY A N 1
ATOM 1723 C CA . GLY A 1 216 ? -12.344 -10.258 17.156 1 97.44 216 GLY A CA 1
ATOM 1724 C C . GLY A 1 216 ? -12.602 -9.266 18.281 1 97.44 216 GLY A C 1
ATOM 1725 O O . GLY A 1 216 ? -11.664 -8.688 18.828 1 97.44 216 GLY A O 1
ATOM 1726 N N . GLY A 1 217 ? -13.891 -9.062 18.547 1 95.44 217 GLY A N 1
ATOM 1727 C CA . GLY A 1 217 ? -14.25 -8.094 19.578 1 95.44 217 GLY A CA 1
ATOM 1728 C C . GLY A 1 217 ? -14.602 -6.73 19.016 1 95.44 217 GLY A C 1
ATOM 1729 O O . GLY A 1 217 ? -14.977 -6.609 17.844 1 95.44 217 GLY A O 1
ATOM 1730 N N . LYS A 1 218 ? -14.516 -5.77 19.938 1 89.44 218 LYS A N 1
ATOM 1731 C CA . LYS A 1 218 ? -14.938 -4.41 19.594 1 89.44 218 LYS A CA 1
ATOM 1732 C C . LYS A 1 218 ? -14.273 -3.934 18.312 1 89.44 218 LYS A C 1
ATOM 1734 O O . LYS A 1 218 ? -13.055 -4.051 18.156 1 89.44 218 LYS A O 1
ATOM 1739 N N . TYR A 1 219 ? -15.055 -3.439 17.406 1 93.94 219 TYR A N 1
ATOM 1740 C CA . TYR A 1 219 ? -14.625 -2.971 16.094 1 93.94 219 TYR A CA 1
ATOM 1741 C C . TYR A 1 219 ? -15.375 -1.705 15.695 1 93.94 219 TYR A C 1
ATOM 1743 O O . TYR A 1 219 ? -16.531 -1.765 15.289 1 93.94 219 TYR A O 1
ATOM 1751 N N . SER A 1 220 ? -14.695 -0.626 15.695 1 90.81 220 SER A N 1
ATOM 1752 C CA . SER A 1 220 ? -15.312 0.693 15.586 1 90.81 220 SER A CA 1
ATOM 1753 C C . SER A 1 220 ? -15.797 0.961 14.164 1 90.81 220 SER A C 1
ATOM 1755 O O . SER A 1 220 ? -16.594 1.876 13.938 1 90.81 220 SER A O 1
ATOM 1757 N N . TYR A 1 221 ? -15.336 0.177 13.188 1 89.12 221 TYR A N 1
ATOM 1758 C CA . TYR A 1 221 ? -15.594 0.519 11.797 1 89.12 221 TYR A CA 1
ATOM 1759 C C . TYR A 1 221 ? -16.766 -0.285 11.242 1 89.12 221 TYR A C 1
ATOM 1761 O O . TYR A 1 221 ? -17.141 -0.127 10.078 1 89.12 221 TYR A O 1
ATOM 1769 N N . ALA A 1 222 ? -17.203 -1.207 12.062 1 83 222 ALA A N 1
ATOM 1770 C CA . ALA A 1 222 ? -18.391 -1.955 11.633 1 83 222 ALA A CA 1
ATOM 1771 C C . ALA A 1 222 ? -19.672 -1.149 11.867 1 83 222 ALA A C 1
ATOM 1773 O O . ALA A 1 222 ? -20.531 -1.558 12.648 1 83 222 ALA A O 1
ATOM 1774 N N . LYS A 1 223 ? -19.578 0.133 11.422 1 74.88 223 LYS A N 1
ATOM 1775 C CA . LYS A 1 223 ? -20.719 1.023 11.602 1 74.88 223 LYS A CA 1
ATOM 1776 C C . LYS A 1 223 ? -21.312 1.43 10.258 1 74.88 223 LYS A C 1
ATOM 1778 O O . LYS A 1 223 ? -20.594 1.687 9.297 1 74.88 223 LYS A O 1
ATOM 1783 N N . LEU A 1 224 ? -22.422 0.702 9.883 1 68.19 224 LEU A N 1
ATOM 1784 C CA . LEU A 1 224 ? -23.109 1.33 8.758 1 68.19 224 LEU A CA 1
ATOM 1785 C C . LEU A 1 224 ? -24.25 2.219 9.242 1 68.19 224 LEU A C 1
ATOM 1787 O O . LEU A 1 224 ? -24.906 1.906 10.242 1 68.19 224 LEU A O 1
ATOM 1791 N N . MET B 1 1 ? 0.335 -5.125 -28.203 1 90.75 1 MET B N 1
ATOM 1792 C CA . MET B 1 1 ? 1.694 -4.953 -27.688 1 90.75 1 MET B CA 1
ATOM 1793 C C . MET B 1 1 ? 1.688 -4.25 -26.344 1 90.75 1 MET B C 1
ATOM 1795 O O . MET B 1 1 ? 0.908 -3.318 -26.125 1 90.75 1 MET B O 1
ATOM 1799 N N . LEU B 1 2 ? 2.424 -4.711 -25.406 1 98.38 2 LEU B N 1
ATOM 1800 C CA . LEU B 1 2 ? 2.516 -4.145 -24.062 1 98.38 2 LEU B CA 1
ATOM 1801 C C . LEU B 1 2 ? 3.037 -2.711 -24.125 1 98.38 2 LEU B C 1
ATOM 1803 O O . LEU B 1 2 ? 4.074 -2.445 -24.734 1 98.38 2 LEU B O 1
ATOM 1807 N N . THR B 1 3 ? 2.252 -1.761 -23.609 1 98.81 3 THR B N 1
ATOM 1808 C CA . THR B 1 3 ? 2.635 -0.354 -23.547 1 98.81 3 THR B CA 1
ATOM 1809 C C . THR B 1 3 ? 2.793 0.101 -22.094 1 98.81 3 THR B C 1
ATOM 1811 O O . THR B 1 3 ? 1.911 -0.135 -21.266 1 98.81 3 THR B O 1
ATOM 1814 N N . VAL B 1 4 ? 3.889 0.73 -21.812 1 98.88 4 VAL B N 1
ATOM 1815 C CA . VAL B 1 4 ? 4.102 1.361 -20.5 1 98.88 4 VAL B CA 1
ATOM 1816 C C . VAL B 1 4 ? 3.881 2.867 -20.625 1 98.88 4 VAL B C 1
ATOM 1818 O O . VAL B 1 4 ? 4.535 3.539 -21.422 1 98.88 4 VAL B O 1
ATOM 1821 N N . HIS B 1 5 ? 2.922 3.396 -19.891 1 98.75 5 HIS B N 1
ATOM 1822 C CA . HIS B 1 5 ? 2.75 4.836 -19.75 1 98.75 5 HIS B CA 1
ATOM 1823 C C . HIS B 1 5 ? 3.645 5.387 -18.641 1 98.75 5 HIS B C 1
ATOM 1825 O O . HIS B 1 5 ? 3.291 5.328 -17.469 1 98.75 5 HIS B O 1
ATOM 1831 N N . HIS B 1 6 ? 4.766 5.938 -19.047 1 98.56 6 HIS B N 1
ATOM 1832 C CA . HIS B 1 6 ? 5.871 6.277 -18.156 1 98.56 6 HIS B CA 1
ATOM 1833 C C . HIS B 1 6 ? 5.859 7.762 -17.797 1 98.56 6 HIS B C 1
ATOM 1835 O O . HIS B 1 6 ? 5.867 8.617 -18.688 1 98.56 6 HIS B O 1
ATOM 1841 N N . LEU B 1 7 ? 5.777 8.078 -16.578 1 98.12 7 LEU B N 1
ATOM 1842 C CA . LEU B 1 7 ? 5.914 9.43 -16.047 1 98.12 7 LEU B CA 1
ATOM 1843 C C . LEU B 1 7 ? 7.301 9.648 -15.453 1 98.12 7 LEU B C 1
ATOM 1845 O O . LEU B 1 7 ? 7.797 8.797 -14.703 1 98.12 7 LEU B O 1
ATOM 1849 N N . ASN B 1 8 ? 7.938 10.789 -15.734 1 96.62 8 ASN B N 1
ATOM 1850 C CA . ASN B 1 8 ? 9.258 11.047 -15.172 1 96.62 8 ASN B CA 1
ATOM 1851 C C . ASN B 1 8 ? 9.219 11.094 -13.648 1 96.62 8 ASN B C 1
ATOM 1853 O O . ASN B 1 8 ? 8.25 11.594 -13.062 1 96.62 8 ASN B O 1
ATOM 1857 N N . ASN B 1 9 ? 10.328 10.523 -13.031 1 95.25 9 ASN B N 1
ATOM 1858 C CA . ASN B 1 9 ? 10.5 10.523 -11.586 1 95.25 9 ASN B CA 1
ATOM 1859 C C . ASN B 1 9 ? 9.297 9.891 -10.883 1 95.25 9 ASN B C 1
ATOM 1861 O O . ASN B 1 9 ? 8.711 10.5 -9.984 1 95.25 9 ASN B O 1
ATOM 1865 N N . SER B 1 10 ? 8.977 8.711 -11.406 1 96.81 10 SER B N 1
ATOM 1866 C CA . SER B 1 10 ? 7.836 7.992 -10.844 1 96.81 10 SER B CA 1
ATOM 1867 C C . SER B 1 10 ? 8.148 6.512 -10.656 1 96.81 10 SER B C 1
ATOM 1869 O O . SER B 1 10 ? 9.227 6.047 -11.031 1 96.81 10 SER B O 1
ATOM 1871 N N . ARG B 1 11 ? 7.203 5.742 -10.102 1 97.75 11 ARG B N 1
ATOM 1872 C CA . ARG B 1 11 ? 7.301 4.309 -9.844 1 97.75 11 ARG B CA 1
ATOM 1873 C C . ARG B 1 11 ? 7.309 3.52 -11.148 1 97.75 11 ARG B C 1
ATOM 1875 O O . ARG B 1 11 ? 7.625 2.328 -11.164 1 97.75 11 ARG B O 1
ATOM 1882 N N . SER B 1 12 ? 7.059 4.207 -12.266 1 98.44 12 SER B N 1
ATOM 1883 C CA . SER B 1 12 ? 7.055 3.475 -13.531 1 98.44 12 SER B CA 1
ATOM 1884 C C . SER B 1 12 ? 8.461 3.043 -13.922 1 98.44 12 SER B C 1
ATOM 1886 O O . SER B 1 12 ? 8.633 2.162 -14.766 1 98.44 12 SER B O 1
ATOM 1888 N N . GLN B 1 13 ? 9.445 3.691 -13.305 1 98.31 13 GLN B N 1
ATOM 1889 C CA . GLN B 1 13 ? 10.836 3.328 -13.586 1 98.31 13 GLN B CA 1
ATOM 1890 C C . GLN B 1 13 ? 11.102 1.866 -13.242 1 98.31 13 GLN B C 1
ATOM 1892 O O . GLN B 1 13 ? 11.82 1.173 -13.961 1 98.31 13 GLN B O 1
ATOM 1897 N N . ARG B 1 14 ? 10.523 1.38 -12.164 1 98.69 14 ARG B N 1
ATOM 1898 C CA . ARG B 1 14 ? 10.781 0.004 -11.75 1 98.69 14 ARG B CA 1
ATOM 1899 C C . ARG B 1 14 ? 10.094 -0.984 -12.695 1 98.69 14 ARG B C 1
ATOM 1901 O O . ARG B 1 14 ? 10.539 -2.129 -12.82 1 98.69 14 ARG B O 1
ATOM 1908 N N . ILE B 1 15 ? 9.031 -0.564 -13.367 1 98.94 15 ILE B N 1
ATOM 1909 C CA . ILE B 1 15 ? 8.391 -1.407 -14.367 1 98.94 15 ILE B CA 1
ATOM 1910 C C . ILE B 1 15 ? 9.305 -1.561 -15.578 1 98.94 15 ILE B C 1
ATOM 1912 O O . ILE B 1 15 ? 9.438 -2.656 -16.125 1 98.94 15 ILE B O 1
ATOM 1916 N N . LEU B 1 16 ? 9.961 -0.437 -15.984 1 98.88 16 LEU B N 1
ATOM 1917 C CA . LEU B 1 16 ? 10.922 -0.515 -17.078 1 98.88 16 LEU B CA 1
ATOM 1918 C C . LEU B 1 16 ? 12.062 -1.474 -16.734 1 98.88 16 LEU B C 1
ATOM 1920 O O . LEU B 1 16 ? 12.477 -2.277 -17.578 1 98.88 16 LEU B O 1
ATOM 1924 N N . TRP B 1 17 ? 12.516 -1.374 -15.5 1 98.94 17 TRP B N 1
ATOM 1925 C CA . TRP B 1 17 ? 13.586 -2.271 -15.07 1 98.94 17 TRP B CA 1
ATOM 1926 C C . TRP B 1 17 ? 13.156 -3.729 -15.203 1 98.94 17 TRP B C 1
ATOM 1928 O O . TRP B 1 17 ? 13.883 -4.547 -15.773 1 98.94 17 TRP B O 1
ATOM 1938 N N . LEU B 1 18 ? 11.984 -4.078 -14.727 1 98.94 18 LEU B N 1
ATOM 1939 C CA . LEU B 1 18 ? 11.453 -5.434 -14.812 1 98.94 18 LEU B CA 1
ATOM 1940 C C . LEU B 1 18 ? 11.406 -5.906 -16.266 1 98.94 18 LEU B C 1
ATOM 1942 O O . LEU B 1 18 ? 11.859 -7.008 -16.578 1 98.94 18 LEU B O 1
ATOM 1946 N N . LEU B 1 19 ? 10.852 -5.082 -17.125 1 98.94 19 LEU B N 1
ATOM 1947 C CA . LEU B 1 19 ? 10.695 -5.457 -18.531 1 98.94 19 LEU B CA 1
ATOM 1948 C C . LEU B 1 19 ? 12.055 -5.68 -19.188 1 98.94 19 LEU B C 1
ATOM 1950 O O . LEU B 1 19 ? 12.211 -6.605 -19.984 1 98.94 19 LEU B O 1
ATOM 1954 N N . GLU B 1 20 ? 13.023 -4.848 -18.828 1 98.88 20 GLU B N 1
ATOM 1955 C CA . GLU B 1 20 ? 14.359 -4.992 -19.391 1 98.88 20 GLU B CA 1
ATOM 1956 C C . GLU B 1 20 ? 15.039 -6.254 -18.859 1 98.88 20 GLU B C 1
ATOM 1958 O O . GLU B 1 20 ? 15.75 -6.938 -19.609 1 98.88 20 GLU B O 1
ATOM 1963 N N . GLU B 1 21 ? 14.875 -6.535 -17.578 1 98.88 21 GLU B N 1
ATOM 1964 C CA . GLU B 1 21 ? 15.445 -7.754 -17 1 98.88 21 GLU B CA 1
ATOM 1965 C C . GLU B 1 21 ? 14.906 -8.992 -17.719 1 98.88 21 GLU B C 1
ATOM 1967 O O . GLU B 1 21 ? 15.656 -9.945 -17.969 1 98.88 21 GLU B O 1
ATOM 1972 N N . LEU B 1 22 ? 13.633 -8.938 -18.031 1 98.69 22 LEU B N 1
ATOM 1973 C CA . LEU B 1 22 ? 12.984 -10.109 -18.625 1 98.69 22 LEU B CA 1
ATOM 1974 C C . LEU B 1 22 ? 13.047 -10.062 -20.141 1 98.69 22 LEU B C 1
ATOM 1976 O O . LEU B 1 22 ? 12.586 -10.992 -20.812 1 98.69 22 LEU B O 1
ATOM 1980 N N . GLU B 1 23 ? 13.57 -9.023 -20.688 1 98.56 23 GLU B N 1
ATOM 1981 C CA . GLU B 1 23 ? 13.727 -8.844 -22.125 1 98.56 23 GLU B CA 1
ATOM 1982 C C . GLU B 1 23 ? 12.383 -8.977 -22.844 1 98.56 23 GLU B C 1
ATOM 1984 O O . GLU B 1 23 ? 12.281 -9.688 -23.844 1 98.56 23 GLU B O 1
ATOM 1989 N N . ILE B 1 24 ? 11.414 -8.383 -22.297 1 98.69 24 ILE B N 1
ATOM 1990 C CA . ILE B 1 24 ? 10.07 -8.336 -22.875 1 98.69 24 ILE B CA 1
ATOM 1991 C C . ILE B 1 24 ? 9.922 -7.082 -23.734 1 98.69 24 ILE B C 1
ATOM 1993 O O . ILE B 1 24 ? 10.141 -5.969 -23.25 1 98.69 24 ILE B O 1
ATOM 1997 N N . PRO B 1 25 ? 9.586 -7.273 -25.016 1 98.5 25 PRO B N 1
ATOM 1998 C CA . PRO B 1 25 ? 9.359 -6.082 -25.828 1 98.5 25 PRO B CA 1
ATOM 1999 C C . PRO B 1 25 ? 8.172 -5.246 -25.344 1 98.5 25 PRO B C 1
ATOM 2001 O O . PRO B 1 25 ? 7.16 -5.801 -24.906 1 98.5 25 PRO B O 1
ATOM 2004 N N . TYR B 1 26 ? 8.336 -3.955 -25.391 1 98.81 26 TYR B N 1
ATOM 2005 C CA . TYR B 1 26 ? 7.258 -3.059 -24.984 1 98.81 26 TYR B CA 1
ATOM 2006 C C . TYR B 1 26 ? 7.355 -1.725 -25.719 1 98.81 26 TYR B C 1
ATOM 2008 O O . TYR B 1 26 ? 8.43 -1.342 -26.188 1 98.81 26 TYR B O 1
ATOM 2016 N N . GLU B 1 27 ? 6.258 -1.102 -25.812 1 98.69 27 GLU B N 1
ATOM 2017 C CA . GLU B 1 27 ? 6.199 0.296 -26.234 1 98.69 27 GLU B CA 1
ATOM 2018 C C . GLU B 1 27 ? 6.25 1.234 -25.031 1 98.69 27 GLU B C 1
ATOM 2020 O O . GLU B 1 27 ? 5.668 0.94 -23.984 1 98.69 27 GLU B O 1
ATOM 2025 N N . LEU B 1 28 ? 6.922 2.311 -25.219 1 98.62 28 LEU B N 1
ATOM 2026 C CA . LEU B 1 28 ? 7.074 3.289 -24.156 1 98.62 28 LEU B CA 1
ATOM 2027 C C . LEU B 1 28 ? 6.43 4.617 -24.531 1 98.62 28 LEU B C 1
ATOM 2029 O O . LEU B 1 28 ? 6.828 5.246 -25.516 1 98.62 28 LEU B O 1
ATOM 2033 N N . LYS B 1 29 ? 5.391 5 -23.859 1 98.5 29 LYS B N 1
ATOM 2034 C CA . LYS B 1 29 ? 4.801 6.328 -23.969 1 98.5 29 LYS B CA 1
ATOM 2035 C C . LYS B 1 29 ? 5.203 7.207 -22.797 1 98.5 29 LYS B C 1
ATOM 2037 O O . LYS B 1 29 ? 4.809 6.941 -21.656 1 98.5 29 LYS B O 1
ATOM 2042 N N . LYS B 1 30 ? 5.906 8.305 -23.047 1 98.31 30 LYS B N 1
ATOM 2043 C CA . LYS B 1 30 ? 6.469 9.133 -21.984 1 98.31 30 LYS B CA 1
ATOM 2044 C C . LYS B 1 30 ? 5.578 10.336 -21.703 1 98.31 30 LYS B C 1
ATOM 2046 O O . LYS B 1 30 ? 5.035 10.945 -22.625 1 98.31 30 LYS B O 1
ATOM 2051 N N . TYR B 1 31 ? 5.344 10.586 -20.469 1 97.88 31 TYR B N 1
ATOM 2052 C CA . TYR B 1 31 ? 4.652 11.758 -19.938 1 97.88 31 TYR B CA 1
ATOM 2053 C C . TYR B 1 31 ? 5.559 12.555 -19.016 1 97.88 31 TYR B C 1
ATOM 2055 O O . TYR B 1 31 ? 6.477 11.992 -18.406 1 97.88 31 TYR B O 1
ATOM 2063 N N . GLN B 1 32 ? 5.309 13.852 -18.938 1 96.62 32 GLN B N 1
ATOM 2064 C CA . GLN B 1 32 ? 6.102 14.727 -18.078 1 96.62 32 GLN B CA 1
ATOM 2065 C C . GLN B 1 32 ? 5.23 15.359 -16.984 1 96.62 32 GLN B C 1
ATOM 2067 O O . GLN B 1 32 ? 4.09 15.742 -17.25 1 96.62 32 GLN B O 1
ATOM 2072 N N . ARG B 1 33 ? 5.848 15.422 -15.836 1 96.12 33 ARG B N 1
ATOM 2073 C CA . ARG B 1 33 ? 5.172 16.125 -14.75 1 96.12 33 ARG B CA 1
ATOM 2074 C C . A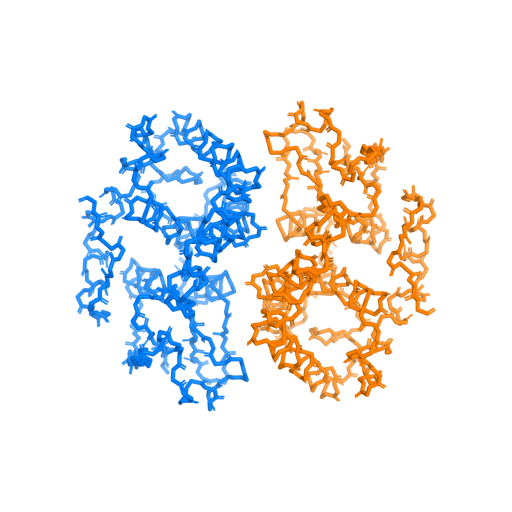RG B 1 33 ? 4.961 17.594 -15.094 1 96.12 33 ARG B C 1
ATOM 2076 O O . ARG B 1 33 ? 5.801 18.203 -15.75 1 96.12 33 ARG B O 1
ATOM 2083 N N . THR B 1 34 ? 3.811 18.125 -14.57 1 94.62 34 THR B N 1
ATOM 2084 C CA . THR B 1 34 ? 3.549 19.547 -14.688 1 94.62 34 THR B CA 1
ATOM 2085 C C . THR B 1 34 ? 4.535 20.359 -13.844 1 94.62 34 THR B C 1
ATOM 2087 O O . THR B 1 34 ? 5.273 19.797 -13.031 1 94.62 34 THR B O 1
ATOM 2090 N N . PRO B 1 35 ? 4.523 21.656 -13.984 1 91 35 PRO B N 1
ATOM 2091 C CA . PRO B 1 35 ? 5.426 22.469 -13.172 1 91 35 PRO B CA 1
ATOM 2092 C C . PRO B 1 35 ? 5.176 22.328 -11.68 1 91 35 PRO B C 1
ATOM 2094 O O . PRO B 1 35 ? 6.086 22.531 -10.867 1 91 35 PRO B O 1
ATOM 2097 N N . ASP B 1 36 ? 4.039 21.922 -11.328 1 87.62 36 ASP B N 1
ATOM 2098 C CA . ASP B 1 36 ? 3.697 21.75 -9.922 1 87.62 36 ASP B CA 1
ATOM 2099 C C . ASP B 1 36 ? 4.047 20.344 -9.43 1 87.62 36 ASP B C 1
ATOM 2101 O O . ASP B 1 36 ? 3.766 20 -8.289 1 87.62 36 ASP B O 1
ATOM 2105 N N . GLY B 1 37 ? 4.582 19.531 -10.328 1 90.44 37 GLY B N 1
ATOM 2106 C CA . GLY B 1 37 ? 5.07 18.203 -9.945 1 90.44 37 GLY B CA 1
ATOM 2107 C C . GLY B 1 37 ? 4.02 17.125 -10.07 1 90.44 37 GLY B C 1
ATOM 2108 O O . GLY B 1 37 ? 4.227 15.992 -9.617 1 90.44 37 GLY B O 1
ATOM 2109 N N . LEU B 1 38 ? 2.896 17.438 -10.688 1 91.5 38 LEU B N 1
ATOM 2110 C CA . LEU B 1 38 ? 1.79 16.5 -10.773 1 91.5 38 LEU B CA 1
ATOM 2111 C C . LEU B 1 38 ? 1.785 15.781 -12.117 1 91.5 38 LEU B C 1
ATOM 2113 O O . LEU B 1 38 ? 2.42 16.234 -13.07 1 91.5 38 LEU B O 1
ATOM 2117 N N . ALA B 1 39 ? 1.162 14.57 -12.102 1 95.06 39 ALA B N 1
ATOM 2118 C CA . ALA B 1 39 ? 0.946 13.906 -13.391 1 95.06 39 ALA B CA 1
ATOM 2119 C C . ALA B 1 39 ? 0.071 14.758 -14.305 1 95.06 39 ALA B C 1
ATOM 2121 O O . ALA B 1 39 ? -0.858 15.422 -13.844 1 95.06 39 ALA B O 1
ATOM 2122 N N . PRO B 1 40 ? 0.333 14.734 -15.602 1 96.19 40 PRO B N 1
ATOM 2123 C CA . PRO B 1 40 ? -0.466 15.531 -16.531 1 96.19 40 PRO B CA 1
ATOM 2124 C C . PRO B 1 40 ? -1.854 14.945 -16.781 1 96.19 40 PRO B C 1
ATOM 2126 O O . PRO B 1 40 ? -2.059 13.742 -16.594 1 96.19 40 PRO B O 1
ATOM 2129 N N . PRO B 1 41 ? -2.836 15.711 -17.172 1 94.19 41 PRO B N 1
ATOM 2130 C CA . PRO B 1 41 ? -4.219 15.258 -17.359 1 94.19 41 PRO B CA 1
ATOM 2131 C C . PRO B 1 41 ? -4.348 14.172 -18.422 1 94.19 41 PRO B C 1
ATOM 2133 O O . PRO B 1 41 ? -5.328 13.422 -18.422 1 94.19 41 PRO B O 1
ATOM 2136 N N . GLU B 1 42 ? -3.371 14.039 -19.297 1 96.12 42 GLU B N 1
ATOM 2137 C CA . GLU B 1 42 ? -3.402 13.039 -20.359 1 96.12 42 GLU B CA 1
ATOM 2138 C C . GLU B 1 42 ? -3.482 11.625 -19.797 1 96.12 42 GLU B C 1
ATOM 2140 O O . GLU B 1 42 ? -4.066 10.734 -20.406 1 96.12 42 GLU B O 1
ATOM 2145 N N . LEU B 1 43 ? -2.881 11.484 -18.625 1 96.81 43 LEU B N 1
ATOM 2146 C CA . LEU B 1 43 ? -2.889 10.156 -18.016 1 96.81 43 LEU B CA 1
ATOM 2147 C C . LEU B 1 43 ? -4.281 9.805 -17.516 1 96.81 43 LEU B C 1
ATOM 2149 O O . LEU B 1 43 ? -4.641 8.625 -17.453 1 96.81 43 LEU B O 1
ATOM 2153 N N . ILE B 1 44 ? -5.062 10.789 -17.156 1 94.31 44 ILE B N 1
ATOM 2154 C CA . ILE B 1 44 ? -6.43 10.562 -16.688 1 94.31 44 ILE B CA 1
ATOM 2155 C C . ILE B 1 44 ? -7.273 10.016 -17.844 1 94.31 44 ILE B C 1
ATOM 2157 O O . ILE B 1 44 ? -8.195 9.227 -17.625 1 94.31 44 ILE B O 1
ATOM 2161 N N . ALA B 1 45 ? -6.926 10.344 -19.031 1 94.19 45 ALA B N 1
ATOM 2162 C CA . ALA B 1 45 ? -7.629 9.859 -20.219 1 94.19 45 ALA B CA 1
ATOM 2163 C C . ALA B 1 45 ? -7.453 8.352 -20.391 1 94.19 45 ALA B C 1
ATOM 2165 O O . ALA B 1 45 ? -8.266 7.695 -21.031 1 94.19 45 ALA B O 1
ATOM 2166 N N . ILE B 1 46 ? -6.375 7.832 -19.766 1 95.81 46 ILE B N 1
ATOM 2167 C CA . ILE B 1 46 ? -6.078 6.414 -19.938 1 95.81 46 ILE B CA 1
ATOM 2168 C C . ILE B 1 46 ? -6.652 5.625 -18.766 1 95.81 46 ILE B C 1
ATOM 2170 O O . ILE B 1 46 ? -7.188 4.527 -18.938 1 95.81 46 ILE B O 1
ATOM 2174 N N . SER B 1 47 ? -6.582 6.191 -17.609 1 95.81 47 SER B N 1
ATOM 2175 C CA . SER B 1 47 ? -7.094 5.559 -16.391 1 95.81 47 SER B CA 1
ATOM 2176 C C . SER B 1 47 ? -7.652 6.594 -15.43 1 95.81 47 SER B C 1
ATOM 2178 O O . SER B 1 47 ? -7.102 7.691 -15.297 1 95.81 47 SER B O 1
ATOM 2180 N N . PRO B 1 48 ? -8.672 6.266 -14.719 1 93.94 48 PRO B N 1
ATOM 2181 C CA . PRO B 1 48 ? -9.461 7.258 -13.984 1 93.94 48 PRO B CA 1
ATOM 2182 C C . PRO B 1 48 ? -8.633 8.047 -12.977 1 93.94 48 PRO B C 1
ATOM 2184 O O . PRO B 1 48 ? -8.906 9.227 -12.734 1 93.94 48 PRO B O 1
ATOM 2187 N N . LEU B 1 49 ? -7.609 7.438 -12.352 1 96.75 49 LEU B N 1
ATOM 2188 C CA . LEU B 1 49 ? -6.836 8.125 -11.32 1 96.75 49 LEU B CA 1
ATOM 2189 C C . LEU B 1 49 ? -5.617 8.812 -11.93 1 96.75 49 LEU B C 1
ATOM 2191 O O . LEU B 1 49 ? -4.957 9.617 -11.266 1 96.75 49 LEU B O 1
ATOM 2195 N N . GLY B 1 50 ? -5.328 8.57 -13.141 1 96.5 50 GLY B N 1
ATOM 2196 C CA . GLY B 1 50 ? -4.25 9.227 -13.859 1 96.5 50 GLY B CA 1
ATOM 2197 C C . GLY B 1 50 ? -2.898 9.055 -13.188 1 96.5 50 GLY B C 1
ATOM 2198 O O . GLY B 1 50 ? -2.09 9.984 -13.164 1 96.5 50 GLY B O 1
ATOM 2199 N N . LYS B 1 51 ? -2.697 7.914 -12.641 1 94.94 51 LYS B N 1
ATOM 2200 C CA . LYS B 1 51 ? -1.454 7.688 -11.906 1 94.94 51 LYS B CA 1
ATOM 2201 C C . LYS B 1 51 ? -0.485 6.832 -12.719 1 94.94 51 LYS B C 1
ATOM 2203 O O . LYS B 1 51 ? -0.891 6.152 -13.664 1 94.94 51 LYS B O 1
ATOM 2208 N N . SER B 1 52 ? 0.731 6.949 -12.438 1 97.25 52 SER B N 1
ATOM 2209 C CA . SER B 1 52 ? 1.813 6.113 -12.945 1 97.25 52 SER B CA 1
ATOM 2210 C C . SER B 1 52 ? 2.484 5.332 -11.82 1 97.25 52 SER B C 1
ATOM 2212 O O . SER B 1 52 ? 2.736 5.879 -10.75 1 97.25 52 SER B O 1
ATOM 2214 N N . PRO B 1 53 ? 2.701 4.043 -12.07 1 98.12 53 PRO B N 1
ATOM 2215 C CA . PRO B 1 53 ? 2.783 3.328 -13.352 1 98.12 53 PRO B CA 1
ATOM 2216 C C . PRO B 1 53 ? 1.413 2.912 -13.883 1 98.12 53 PRO B C 1
ATOM 2218 O O . PRO B 1 53 ? 0.466 2.76 -13.102 1 98.12 53 PRO B O 1
ATOM 2221 N N . LEU B 1 54 ? 1.364 2.83 -15.133 1 98.62 54 LEU B N 1
ATOM 2222 C CA . LEU B 1 54 ? 0.192 2.432 -15.906 1 98.62 54 LEU B CA 1
ATOM 2223 C C . LEU B 1 54 ? 0.602 1.681 -17.172 1 98.62 54 LEU B C 1
ATOM 2225 O O . LEU B 1 54 ? 1.53 2.094 -17.859 1 98.62 54 LEU B O 1
ATOM 2229 N N . ILE B 1 55 ? -0.031 0.498 -17.406 1 98.88 55 ILE B N 1
ATOM 2230 C CA . ILE B 1 55 ? 0.26 -0.227 -18.641 1 98.88 55 ILE B CA 1
ATOM 2231 C C . ILE B 1 55 ? -1.039 -0.52 -19.391 1 98.88 55 ILE B C 1
ATOM 2233 O O . ILE B 1 55 ? -2.115 -0.547 -18.781 1 98.88 55 ILE B O 1
ATOM 2237 N N . THR B 1 56 ? -0.937 -0.688 -20.656 1 98.69 56 THR B N 1
ATOM 2238 C CA . THR B 1 56 ? -1.98 -1.25 -21.5 1 98.69 56 THR B CA 1
ATOM 2239 C C . THR B 1 56 ? -1.459 -2.461 -22.266 1 98.69 56 THR B C 1
ATOM 2241 O O . THR B 1 56 ? -0.323 -2.455 -22.75 1 98.69 56 THR B O 1
ATOM 2244 N N . ASP B 1 57 ? -2.146 -3.521 -22.297 1 98.62 57 ASP B N 1
ATOM 2245 C CA . ASP B 1 57 ? -1.854 -4.77 -23 1 98.62 57 ASP B CA 1
ATOM 2246 C C . ASP B 1 57 ? -3.123 -5.375 -23.594 1 98.62 57 ASP B C 1
ATOM 2248 O O . ASP B 1 57 ? -3.803 -6.172 -22.938 1 98.62 57 ASP B O 1
ATOM 2252 N N . GLY B 1 58 ? -3.375 -5.105 -24.922 1 97.19 58 GLY B N 1
ATOM 2253 C CA . GLY B 1 58 ? -4.676 -5.449 -25.469 1 97.19 58 GLY B CA 1
ATOM 2254 C C . GLY B 1 58 ? -5.828 -4.777 -24.75 1 97.19 58 GLY B C 1
ATOM 2255 O O . GLY B 1 58 ? -5.855 -3.553 -24.609 1 97.19 58 GLY B O 1
ATOM 2256 N N . ASP B 1 59 ? -6.68 -5.508 -24.172 1 95.75 59 ASP B N 1
ATOM 2257 C CA . ASP B 1 59 ? -7.859 -4.969 -23.5 1 95.75 59 ASP B CA 1
ATOM 2258 C C . ASP B 1 59 ? -7.578 -4.707 -22.016 1 95.75 59 ASP B C 1
ATOM 2260 O O . ASP B 1 59 ? -8.445 -4.211 -21.297 1 95.75 59 ASP B O 1
ATOM 2264 N N . VAL B 1 60 ? -6.371 -4.949 -21.609 1 97.69 60 VAL B N 1
ATOM 2265 C CA . VAL B 1 60 ? -6.012 -4.781 -20.203 1 97.69 60 VAL B CA 1
ATOM 2266 C C . VAL B 1 60 ? -5.406 -3.395 -20 1 97.69 60 VAL B C 1
ATOM 2268 O O . VAL B 1 60 ? -4.457 -3.012 -20.688 1 97.69 60 VAL B O 1
ATOM 2271 N N . THR B 1 61 ? -5.945 -2.584 -19.172 1 98.25 61 THR B N 1
ATOM 2272 C CA . THR B 1 61 ? -5.367 -1.374 -18.594 1 98.25 61 THR B CA 1
ATOM 2273 C C . THR B 1 61 ? -5.176 -1.531 -17.094 1 98.25 61 THR B C 1
ATOM 2275 O O . THR B 1 61 ? -6.133 -1.788 -16.359 1 98.25 61 THR B O 1
ATOM 2278 N N . LEU B 1 62 ? -3.934 -1.436 -16.656 1 98.56 62 LEU B N 1
ATOM 2279 C CA . LEU B 1 62 ? -3.633 -1.841 -15.289 1 98.56 62 LEU B CA 1
ATOM 2280 C C . LEU B 1 62 ? -2.672 -0.857 -14.633 1 98.56 62 LEU B C 1
ATOM 2282 O O . LEU B 1 62 ? -1.61 -0.557 -15.18 1 98.56 62 LEU B O 1
ATOM 2286 N N . ALA B 1 63 ? -3.092 -0.344 -13.469 1 98.44 63 ALA B N 1
ATOM 2287 C CA . ALA B 1 63 ? -2.236 0.479 -12.617 1 98.44 63 ALA B CA 1
ATOM 2288 C C . ALA B 1 63 ? -1.787 -0.293 -11.383 1 98.44 63 ALA B C 1
ATOM 2290 O O . ALA B 1 63 ? -2.021 -1.499 -11.273 1 98.44 63 ALA B O 1
ATOM 2291 N N . GLU B 1 64 ? -1.13 0.368 -10.453 1 98.5 64 GLU B N 1
ATOM 2292 C CA . GLU B 1 64 ? -0.545 -0.229 -9.258 1 98.5 64 GLU B CA 1
ATOM 2293 C C . GLU B 1 64 ? 0.717 -1.018 -9.594 1 98.5 64 GLU B C 1
ATOM 2295 O O . GLU B 1 64 ? 0.658 -2.016 -10.32 1 98.5 64 GLU B O 1
ATOM 2300 N N . SER B 1 65 ? 1.833 -0.599 -8.961 1 98.62 65 SER B N 1
ATOM 2301 C CA . SER B 1 65 ? 3.111 -1.247 -9.234 1 98.62 65 SER B CA 1
ATOM 2302 C C . SER B 1 65 ? 3.039 -2.746 -8.969 1 98.62 65 SER B C 1
ATOM 2304 O O . SER B 1 65 ? 3.41 -3.555 -9.82 1 98.62 65 SER B O 1
ATOM 2306 N N . GLY B 1 66 ? 2.508 -3.105 -7.773 1 98.75 66 GLY B N 1
ATOM 2307 C CA . GLY B 1 66 ? 2.443 -4.512 -7.418 1 98.75 66 GLY B CA 1
ATOM 2308 C C . GLY B 1 66 ? 1.608 -5.336 -8.383 1 98.75 66 GLY B C 1
ATOM 2309 O O . GLY B 1 66 ? 1.998 -6.441 -8.758 1 98.75 66 GLY B O 1
ATOM 2310 N N . ALA B 1 67 ? 0.462 -4.828 -8.828 1 98.81 67 ALA B N 1
ATOM 2311 C CA . ALA B 1 67 ? -0.417 -5.512 -9.773 1 98.81 67 ALA B CA 1
ATOM 2312 C C . ALA B 1 67 ? 0.262 -5.684 -11.125 1 98.81 67 ALA B C 1
ATOM 2314 O O . ALA B 1 67 ? 0.195 -6.758 -11.727 1 98.81 67 ALA B O 1
ATOM 2315 N N . ILE B 1 68 ? 0.918 -4.633 -11.586 1 98.94 68 ILE B N 1
ATOM 2316 C CA . ILE B 1 68 ? 1.58 -4.645 -12.891 1 98.94 68 ILE B CA 1
ATOM 2317 C C . ILE B 1 68 ? 2.711 -5.672 -12.883 1 98.94 68 ILE B C 1
ATOM 2319 O O . ILE B 1 68 ? 2.848 -6.457 -13.82 1 98.94 68 ILE B O 1
ATOM 2323 N N . ILE B 1 69 ? 3.492 -5.668 -11.836 1 98.94 69 ILE B N 1
ATOM 2324 C CA . ILE B 1 69 ? 4.625 -6.578 -11.719 1 98.94 69 ILE B CA 1
ATOM 2325 C C . ILE B 1 69 ? 4.125 -8.023 -11.703 1 98.94 69 ILE B C 1
ATOM 2327 O O . ILE B 1 69 ? 4.633 -8.867 -12.445 1 98.94 69 ILE B O 1
ATOM 2331 N N . ASP B 1 70 ? 3.1 -8.273 -10.883 1 98.81 70 ASP B N 1
ATOM 2332 C CA . ASP B 1 70 ? 2.533 -9.617 -10.836 1 98.81 70 ASP B CA 1
ATOM 2333 C C . ASP B 1 70 ? 1.979 -10.023 -12.203 1 98.81 70 ASP B C 1
ATOM 2335 O O . ASP B 1 70 ? 2.188 -11.156 -12.648 1 98.81 70 ASP B O 1
ATOM 2339 N N . TYR B 1 71 ? 1.302 -9.117 -12.852 1 98.81 71 TYR B N 1
ATOM 2340 C CA . TYR B 1 71 ? 0.71 -9.375 -14.156 1 98.81 71 TYR B CA 1
ATOM 2341 C C . TYR B 1 71 ? 1.785 -9.711 -15.188 1 98.81 71 TYR B C 1
ATOM 2343 O O . TYR B 1 71 ? 1.673 -10.711 -15.906 1 98.81 71 TYR B O 1
ATOM 2351 N N . ILE B 1 72 ? 2.836 -8.961 -15.281 1 98.94 72 ILE B N 1
ATOM 2352 C CA . ILE B 1 72 ? 3.898 -9.125 -16.266 1 98.94 72 ILE B CA 1
ATOM 2353 C C . ILE B 1 72 ? 4.629 -10.445 -16.016 1 98.94 72 ILE B C 1
ATOM 2355 O O . ILE B 1 72 ? 4.91 -11.188 -16.953 1 98.94 72 ILE B O 1
ATOM 2359 N N . ILE B 1 73 ? 4.906 -10.734 -14.766 1 98.81 73 ILE B N 1
ATOM 2360 C CA . ILE B 1 73 ? 5.621 -11.961 -14.438 1 98.81 73 ILE B CA 1
ATOM 2361 C C . ILE B 1 73 ? 4.766 -13.172 -14.797 1 98.81 73 ILE B C 1
ATOM 2363 O O . ILE B 1 73 ? 5.258 -14.141 -15.383 1 98.81 73 ILE B O 1
ATOM 2367 N N . ALA B 1 74 ? 3.488 -13.086 -14.453 1 97.88 74 ALA B N 1
ATOM 2368 C CA . ALA B 1 74 ? 2.588 -14.203 -14.727 1 97.88 74 ALA B CA 1
ATOM 2369 C C . ALA B 1 74 ? 2.389 -14.398 -16.234 1 97.88 74 ALA B C 1
ATOM 2371 O O . ALA B 1 74 ? 2.328 -15.531 -16.719 1 97.88 74 ALA B O 1
ATOM 2372 N N . THR B 1 75 ? 2.299 -13.359 -16.953 1 98.06 75 THR B N 1
ATOM 2373 C CA . THR B 1 75 ? 1.906 -13.406 -18.359 1 98.06 75 THR B CA 1
ATOM 2374 C C . THR B 1 75 ? 3.125 -13.609 -19.25 1 98.06 75 THR B C 1
ATOM 2376 O O . THR B 1 75 ? 3.057 -14.352 -20.25 1 98.06 75 THR B O 1
ATOM 2379 N N . TYR B 1 76 ? 4.254 -13 -18.859 1 98.31 76 TYR B N 1
ATOM 2380 C CA . TYR B 1 76 ? 5.367 -12.938 -19.797 1 98.31 76 TYR B CA 1
ATOM 2381 C C . TYR B 1 76 ? 6.637 -13.508 -19.188 1 98.31 76 TYR B C 1
ATOM 2383 O O . TYR B 1 76 ? 7.633 -13.711 -19.875 1 98.31 76 TYR B O 1
ATOM 2391 N N . GLY B 1 77 ? 6.645 -13.773 -17.891 1 97.88 77 GLY B N 1
ATOM 2392 C CA . GLY B 1 77 ? 7.871 -14.102 -17.172 1 97.88 77 GLY B CA 1
ATOM 2393 C C . GLY B 1 77 ? 8.406 -15.484 -17.516 1 97.88 77 GLY B C 1
ATOM 2394 O O . GLY B 1 77 ? 9.609 -15.727 -17.406 1 97.88 77 GLY B O 1
ATOM 2395 N N . ASN B 1 78 ? 7.477 -16.391 -17.891 1 97.44 78 ASN B N 1
ATOM 2396 C CA . ASN B 1 78 ? 7.852 -17.75 -18.25 1 97.44 78 ASN B CA 1
ATOM 2397 C C . ASN B 1 78 ? 8.727 -18.406 -17.188 1 97.44 78 ASN B C 1
ATOM 2399 O O . ASN B 1 78 ? 9.781 -18.953 -17.484 1 97.44 78 ASN B O 1
ATOM 2403 N N . GLY B 1 79 ? 8.375 -18.25 -15.953 1 96 79 GLY B N 1
ATOM 2404 C CA . GLY B 1 79 ? 9.055 -18.891 -14.844 1 96 79 GLY B CA 1
ATOM 2405 C C . GLY B 1 79 ? 10.203 -18.062 -14.289 1 96 79 GLY B C 1
ATOM 2406 O O . GLY B 1 79 ? 10.82 -18.453 -13.289 1 96 79 GLY B O 1
ATOM 2407 N N . ARG B 1 80 ? 10.516 -16.953 -14.953 1 97.31 80 ARG B N 1
ATOM 2408 C CA . ARG B 1 80 ? 11.547 -16.047 -14.461 1 97.31 80 ARG B CA 1
ATOM 2409 C C . ARG B 1 80 ? 10.953 -15.023 -13.5 1 97.31 80 ARG B C 1
ATOM 2411 O O . ARG B 1 80 ? 9.75 -14.766 -13.523 1 97.31 80 ARG B O 1
ATOM 2418 N N . ALA B 1 81 ? 11.773 -14.438 -12.586 1 97.81 81 ALA B N 1
ATOM 2419 C CA . ALA B 1 81 ? 11.406 -13.406 -11.617 1 97.81 81 ALA B CA 1
ATOM 2420 C C . ALA B 1 81 ? 10.523 -13.977 -10.516 1 97.81 81 ALA B C 1
ATOM 2422 O O . ALA B 1 81 ? 9.797 -13.234 -9.844 1 97.81 81 ALA B O 1
ATOM 2423 N N . VAL B 1 82 ? 10.523 -15.273 -10.406 1 97.44 82 VAL B N 1
ATOM 2424 C CA . VAL B 1 82 ? 9.773 -15.977 -9.367 1 97.44 82 VAL B CA 1
ATOM 2425 C C . VAL B 1 82 ? 10.727 -16.469 -8.281 1 97.44 82 VAL B C 1
ATOM 2427 O O . VAL B 1 82 ? 11.828 -16.938 -8.586 1 97.44 82 VAL B O 1
ATOM 2430 N N . ALA B 1 83 ? 10.352 -16.297 -7.055 1 96.75 83 ALA B N 1
ATOM 2431 C CA . ALA B 1 83 ? 11.188 -16.734 -5.934 1 96.75 83 ALA B CA 1
ATOM 2432 C C . ALA B 1 83 ? 11.25 -18.25 -5.848 1 96.75 83 ALA B C 1
ATOM 2434 O O . ALA B 1 83 ? 10.273 -18.938 -6.137 1 96.75 83 ALA B O 1
ATOM 2435 N N . GLN B 1 84 ? 12.383 -18.734 -5.434 1 95.06 84 GLN B N 1
ATOM 2436 C CA . GLN B 1 84 ? 12.477 -20.141 -5.043 1 95.06 84 GLN B CA 1
ATOM 2437 C C . GLN B 1 84 ? 11.656 -20.422 -3.785 1 95.06 84 GLN B C 1
ATOM 2439 O O . GLN B 1 84 ? 11.242 -19.484 -3.094 1 95.06 84 GLN B O 1
ATOM 2444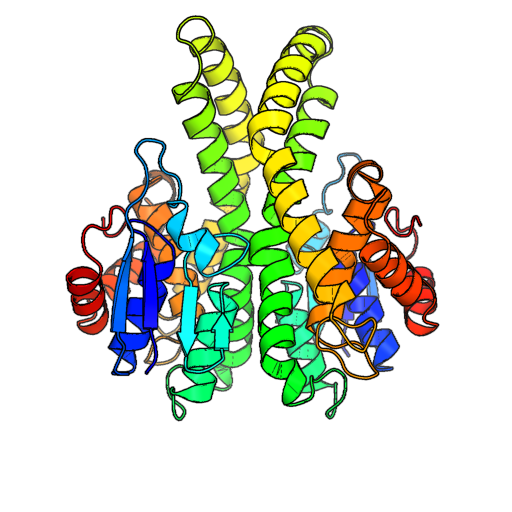 N N . GLN B 1 85 ? 11.453 -21.656 -3.521 1 95 85 GLN B N 1
ATOM 2445 C CA . GLN B 1 85 ? 10.625 -22.031 -2.385 1 95 85 GLN B CA 1
ATOM 2446 C C . GLN B 1 85 ? 11.141 -21.406 -1.091 1 95 85 GLN B C 1
ATOM 2448 O O . GLN B 1 85 ? 10.352 -20.938 -0.269 1 95 85 GLN B O 1
ATOM 2453 N N . SER B 1 86 ? 12.445 -21.391 -0.887 1 94.69 86 SER B N 1
ATOM 2454 C CA . SER B 1 86 ? 13.047 -20.875 0.34 1 94.69 86 SER B CA 1
ATOM 2455 C C . SER B 1 86 ? 12.82 -19.375 0.477 1 94.69 86 SER B C 1
ATOM 2457 O O . SER B 1 86 ? 12.898 -18.828 1.578 1 94.69 86 SER B O 1
ATOM 2459 N N . GLY B 1 87 ? 12.594 -18.672 -0.673 1 97.12 87 GLY B N 1
ATOM 2460 C CA . GLY B 1 87 ? 12.438 -17.219 -0.664 1 97.12 87 GLY B CA 1
ATOM 2461 C C . GLY B 1 87 ? 10.992 -16.781 -0.833 1 97.12 87 GLY B C 1
ATOM 2462 O O . GLY B 1 87 ? 10.711 -15.586 -0.923 1 97.12 87 GLY B O 1
ATOM 2463 N N . TYR B 1 88 ? 10.094 -17.734 -0.859 1 97.88 88 TYR B N 1
ATOM 2464 C CA . TYR B 1 88 ? 8.703 -17.469 -1.215 1 97.88 88 TYR B CA 1
ATOM 2465 C C . TYR B 1 88 ? 8.07 -16.484 -0.241 1 97.88 88 TYR B C 1
ATOM 2467 O O . TYR B 1 88 ? 7.469 -15.492 -0.657 1 97.88 88 TYR B O 1
ATOM 2475 N N . ILE B 1 89 ? 8.266 -16.703 1.056 1 98.19 89 ILE B N 1
ATOM 2476 C CA . ILE B 1 89 ? 7.625 -15.875 2.078 1 98.19 89 ILE B CA 1
ATOM 2477 C C . ILE B 1 89 ? 8.211 -14.469 2.051 1 98.19 89 ILE B C 1
ATOM 2479 O O . ILE B 1 89 ? 7.477 -13.484 2.15 1 98.19 89 ILE B O 1
ATOM 2483 N N . HIS B 1 90 ? 9.523 -14.336 1.896 1 98.12 90 HIS B N 1
ATOM 2484 C CA . HIS B 1 90 ? 10.148 -13.031 1.81 1 98.12 90 HIS B CA 1
ATOM 2485 C C . HIS B 1 90 ? 9.688 -12.273 0.567 1 98.12 90 HIS B C 1
ATOM 2487 O O . HIS B 1 90 ? 9.438 -11.07 0.627 1 98.12 90 HIS B O 1
ATOM 2493 N N . ASN B 1 91 ? 9.617 -13.047 -0.532 1 98.69 91 ASN B N 1
ATOM 2494 C CA . ASN B 1 91 ? 9.125 -12.43 -1.757 1 98.69 91 ASN B CA 1
ATOM 2495 C C . ASN B 1 91 ? 7.711 -11.883 -1.577 1 98.69 91 ASN B C 1
ATOM 2497 O O . ASN B 1 91 ? 7.43 -10.742 -1.956 1 98.69 91 ASN B O 1
ATOM 2501 N N . LEU B 1 92 ? 6.922 -12.688 -0.992 1 98.69 92 LEU B N 1
ATOM 2502 C CA . LEU B 1 92 ? 5.531 -12.312 -0.752 1 98.69 92 LEU B CA 1
ATOM 2503 C C . LEU B 1 92 ? 5.449 -11.094 0.159 1 98.69 92 LEU B C 1
ATOM 2505 O O . LEU B 1 92 ? 4.77 -10.117 -0.163 1 98.69 92 LEU B O 1
ATOM 2509 N N . TYR B 1 93 ? 6.16 -11.078 1.243 1 98.69 93 TYR B N 1
ATOM 2510 C CA . TYR B 1 93 ? 6.133 -10.008 2.232 1 98.69 93 TYR B CA 1
ATOM 2511 C C . TYR B 1 93 ? 6.582 -8.688 1.621 1 98.69 93 TYR B C 1
ATOM 2513 O O . TYR B 1 93 ? 5.848 -7.699 1.649 1 98.69 93 TYR B O 1
ATOM 2521 N N . PHE B 1 94 ? 7.742 -8.672 0.987 1 98.81 94 PHE B N 1
ATOM 2522 C CA . PHE B 1 94 ? 8.352 -7.414 0.565 1 98.81 94 PHE B CA 1
ATOM 2523 C C . PHE B 1 94 ? 7.656 -6.859 -0.673 1 98.81 94 PHE B C 1
ATOM 2525 O O . PHE B 1 94 ? 7.684 -5.652 -0.922 1 98.81 94 PHE B O 1
ATOM 2532 N N . SER B 1 95 ? 6.941 -7.758 -1.467 1 98.81 95 SER B N 1
ATOM 2533 C CA . SER B 1 95 ? 6.148 -7.301 -2.605 1 98.81 95 SER B CA 1
ATOM 2534 C C . SER B 1 95 ? 4.98 -6.434 -2.156 1 98.81 95 SER B C 1
ATOM 2536 O O . SER B 1 95 ? 4.578 -5.508 -2.863 1 98.81 95 SER B O 1
ATOM 2538 N N . HIS B 1 96 ? 4.469 -6.727 -0.983 1 98.81 96 HIS B N 1
ATOM 2539 C CA . HIS B 1 96 ? 3.361 -5.949 -0.441 1 98.81 96 HIS B CA 1
ATOM 2540 C C . HIS B 1 96 ? 3.863 -4.836 0.471 1 98.81 96 HIS B C 1
ATOM 2542 O O . HIS B 1 96 ? 3.287 -3.746 0.501 1 98.81 96 HIS B O 1
ATOM 2548 N N . TYR B 1 97 ? 4.957 -5.09 1.191 1 98.81 97 TYR B N 1
ATOM 2549 C CA . TYR B 1 97 ? 5.527 -4.215 2.209 1 98.81 97 TYR B CA 1
ATOM 2550 C C . TYR B 1 97 ? 5.938 -2.877 1.606 1 98.81 97 TYR B C 1
ATOM 2552 O O . TYR B 1 97 ? 5.754 -1.826 2.227 1 98.81 97 TYR B O 1
ATOM 2560 N N . ALA B 1 98 ? 6.457 -2.943 0.398 1 98.88 98 ALA B N 1
ATOM 2561 C CA . ALA B 1 98 ? 6.984 -1.741 -0.246 1 98.88 98 ALA B CA 1
ATOM 2562 C C . ALA B 1 98 ? 5.934 -0.634 -0.282 1 98.88 98 ALA B C 1
ATOM 2564 O O . ALA B 1 98 ? 6.184 0.483 0.175 1 98.88 98 ALA B O 1
ATOM 2565 N N . GLU B 1 99 ? 4.738 -1.023 -0.719 1 98.38 99 GLU B N 1
ATOM 2566 C CA . GLU B 1 99 ? 3.68 -0.028 -0.873 1 98.38 99 GLU B CA 1
ATOM 2567 C C . GLU B 1 99 ? 2.785 0.023 0.362 1 98.38 99 GLU B C 1
ATOM 2569 O O . GLU B 1 99 ? 2.213 1.068 0.677 1 98.38 99 GLU B O 1
ATOM 2574 N N . GLY B 1 100 ? 2.709 -1.104 1.066 1 98 100 GLY B N 1
ATOM 2575 C CA . GLY B 1 100 ? 1.769 -1.201 2.172 1 98 100 GLY B CA 1
ATOM 2576 C C . GLY B 1 100 ? 2.297 -0.598 3.459 1 98 100 GLY B C 1
ATOM 2577 O O . GLY B 1 100 ? 1.52 -0.182 4.32 1 98 100 GLY B O 1
ATOM 2578 N N . SER B 1 101 ? 3.645 -0.505 3.58 1 98.25 101 SER B N 1
ATOM 2579 C CA . SER B 1 101 ? 4.199 -0.09 4.867 1 98.25 101 SER B CA 1
ATOM 2580 C C . SER B 1 101 ? 5.293 0.958 4.684 1 98.25 101 SER B C 1
ATOM 2582 O O . SER B 1 101 ? 5.246 2.023 5.305 1 98.25 101 SER B O 1
ATOM 2584 N N . LEU B 1 102 ? 6.246 0.713 3.803 1 98.69 102 LEU B N 1
ATOM 2585 C CA . LEU B 1 102 ? 7.402 1.598 3.695 1 98.69 102 LEU B CA 1
ATOM 2586 C C . LEU B 1 102 ? 7.02 2.914 3.025 1 98.69 102 LEU B C 1
ATOM 2588 O O . LEU B 1 102 ? 7.328 3.99 3.543 1 98.69 102 LEU B O 1
ATOM 2592 N N . MET B 1 103 ? 6.32 2.867 1.906 1 98.44 103 MET B N 1
ATOM 2593 C CA . MET B 1 103 ? 6.02 4.059 1.12 1 98.44 103 MET B CA 1
ATOM 2594 C C . MET B 1 103 ? 5.141 5.027 1.911 1 98.44 103 MET B C 1
ATOM 2596 O O . MET B 1 103 ? 5.34 6.242 1.851 1 98.44 103 MET B O 1
ATOM 2600 N N . PRO B 1 104 ? 4.164 4.555 2.719 1 97.31 104 PRO B N 1
ATOM 2601 C CA . PRO B 1 104 ? 3.355 5.5 3.49 1 97.31 104 PRO B CA 1
ATOM 2602 C C . PRO B 1 104 ? 4.195 6.379 4.414 1 97.31 104 PRO B C 1
ATOM 2604 O O . PRO B 1 104 ? 3.941 7.578 4.531 1 97.31 104 PRO B O 1
ATOM 2607 N N . VAL B 1 105 ? 5.215 5.832 5.02 1 97.5 105 VAL B N 1
ATOM 2608 C CA . VAL B 1 105 ? 6.047 6.598 5.938 1 97.5 105 VAL B CA 1
ATOM 2609 C C . VAL B 1 105 ? 6.938 7.555 5.152 1 97.5 105 VAL B C 1
ATOM 2611 O O . VAL B 1 105 ? 7.188 8.68 5.586 1 97.5 105 VAL B O 1
ATOM 2614 N N . LEU B 1 106 ? 7.352 7.148 4.008 1 97.88 106 LEU B N 1
ATOM 2615 C CA . LEU B 1 106 ? 8.188 8.008 3.172 1 97.88 106 LEU B CA 1
ATOM 2616 C C . LEU B 1 106 ? 7.371 9.156 2.584 1 97.88 106 LEU B C 1
ATOM 2618 O O . LEU B 1 106 ? 7.875 10.266 2.426 1 97.88 106 LEU B O 1
ATOM 2622 N N . ILE B 1 107 ? 6.121 8.883 2.23 1 95.94 107 ILE B N 1
ATOM 2623 C CA . ILE B 1 107 ? 5.234 9.914 1.715 1 95.94 107 ILE B CA 1
ATOM 2624 C C . ILE B 1 107 ? 4.953 10.945 2.805 1 95.94 107 ILE B C 1
ATOM 2626 O O . ILE B 1 107 ? 4.961 12.156 2.545 1 95.94 107 ILE B O 1
ATOM 2630 N N . LEU B 1 108 ? 4.738 10.438 4.051 1 95.25 108 LEU B N 1
ATOM 2631 C CA . LEU B 1 108 ? 4.547 11.352 5.176 1 95.25 108 LEU B CA 1
ATOM 2632 C C . LEU B 1 108 ? 5.762 12.25 5.363 1 95.25 108 LEU B C 1
ATOM 2634 O O . LEU B 1 108 ? 5.617 13.461 5.523 1 95.25 108 LEU B O 1
ATOM 2638 N N . LYS B 1 109 ? 6.934 11.68 5.309 1 97.06 109 LYS B N 1
ATOM 2639 C CA . LYS B 1 109 ? 8.18 12.445 5.383 1 97.06 109 LYS B CA 1
ATOM 2640 C C . LYS B 1 109 ? 8.242 13.508 4.289 1 97.06 109 LYS B C 1
ATOM 2642 O O . LYS B 1 109 ? 8.602 14.656 4.555 1 97.06 109 LYS B O 1
ATOM 2647 N N . PHE B 1 110 ? 7.855 13.094 3.119 1 94.5 110 PHE B N 1
ATOM 2648 C CA . PHE B 1 110 ? 7.867 14 1.979 1 94.5 110 PHE B CA 1
ATOM 2649 C C . PHE B 1 110 ? 6.895 15.156 2.199 1 94.5 110 PHE B C 1
ATOM 2651 O O . PHE B 1 110 ? 7.238 16.312 1.969 1 94.5 110 PHE B O 1
ATOM 2658 N N . ILE B 1 111 ? 5.727 14.883 2.668 1 93.38 111 ILE B N 1
ATOM 2659 C CA . ILE B 1 111 ? 4.703 15.898 2.904 1 93.38 111 ILE B CA 1
ATOM 2660 C C . ILE B 1 111 ? 5.18 16.875 3.975 1 93.38 111 ILE B C 1
ATOM 2662 O O . ILE B 1 111 ? 5.047 18.094 3.818 1 93.38 111 ILE B O 1
ATOM 2666 N N . PHE B 1 112 ? 5.781 16.344 5.035 1 95.31 112 PHE B N 1
ATOM 2667 C CA . PHE B 1 112 ? 6.254 17.188 6.133 1 95.31 112 PHE B CA 1
ATOM 2668 C C . PHE B 1 112 ? 7.391 18.094 5.676 1 95.31 112 PHE B C 1
ATOM 2670 O O . PHE B 1 112 ? 7.598 19.172 6.242 1 95.31 112 PHE B O 1
ATOM 2677 N N . THR B 1 113 ? 8.023 17.719 4.621 1 93.88 113 THR B N 1
ATOM 2678 C CA . THR B 1 113 ? 9.156 18.484 4.125 1 93.88 113 THR B CA 1
ATOM 2679 C C . THR B 1 113 ? 8.703 19.5 3.08 1 93.88 113 THR B C 1
ATOM 2681 O O . THR B 1 113 ? 9.18 20.641 3.068 1 93.88 113 THR B O 1
ATOM 2684 N N . ILE B 1 114 ? 7.727 19.156 2.26 1 91.38 114 ILE B N 1
ATOM 2685 C CA . ILE B 1 114 ? 7.426 19.953 1.076 1 91.38 114 ILE B CA 1
ATOM 2686 C C . ILE B 1 114 ? 6.375 21 1.416 1 91.38 114 ILE B C 1
ATOM 2688 O O . ILE B 1 114 ? 6.387 22.109 0.857 1 91.38 114 ILE B O 1
ATOM 2692 N N . VAL B 1 115 ? 5.477 20.75 2.328 1 91.44 115 VAL B N 1
ATOM 2693 C CA . VAL B 1 115 ? 4.348 21.625 2.6 1 91.44 115 VAL B CA 1
ATOM 2694 C C . VAL B 1 115 ? 4.852 22.984 3.084 1 91.44 115 VAL B C 1
ATOM 2696 O O . VAL B 1 115 ? 4.445 24.016 2.561 1 91.44 115 VAL B O 1
ATOM 2699 N N . PRO B 1 116 ? 5.727 23 4.07 1 94.06 116 PRO B N 1
ATOM 2700 C CA . PRO B 1 116 ? 6.219 24.312 4.496 1 94.06 116 PRO B CA 1
ATOM 2701 C C . PRO B 1 116 ? 6.926 25.078 3.371 1 94.06 116 PRO B C 1
ATOM 2703 O O . PRO B 1 116 ? 6.828 26.297 3.291 1 94.06 116 PRO B O 1
ATOM 2706 N N . LYS B 1 117 ? 7.562 24.391 2.471 1 92.5 117 LYS B N 1
ATOM 2707 C CA . LYS B 1 117 ? 8.312 25.016 1.386 1 92.5 117 LYS B CA 1
ATOM 2708 C C . LYS B 1 117 ? 7.375 25.672 0.373 1 92.5 117 LYS B C 1
ATOM 2710 O O . LYS B 1 117 ? 7.754 26.625 -0.314 1 92.5 117 LYS B O 1
ATOM 2715 N N . LYS B 1 118 ? 6.211 25.188 0.294 1 91 118 LYS B N 1
ATOM 2716 C CA . LYS B 1 118 ? 5.258 25.688 -0.689 1 91 118 LYS B CA 1
ATOM 2717 C C . LYS B 1 118 ? 4.297 26.703 -0.061 1 91 118 LYS B C 1
ATOM 2719 O O . LYS B 1 118 ? 3.379 27.188 -0.724 1 91 118 LYS B O 1
ATOM 2724 N N . SER B 1 119 ? 4.492 27 1.188 1 91 119 SER B N 1
ATOM 2725 C CA . SER B 1 119 ? 3.615 27.922 1.897 1 91 119 SER B CA 1
ATOM 2726 C C . SER B 1 119 ? 4.035 29.375 1.666 1 91 119 SER B C 1
ATOM 2728 O O . SER B 1 119 ? 5.16 29.641 1.232 1 91 119 SER B O 1
ATOM 2730 N N . PRO B 1 120 ? 3.113 30.266 1.923 1 90.94 120 PRO B N 1
ATOM 2731 C CA . PRO B 1 120 ? 3.461 31.688 1.774 1 90.94 120 PRO B CA 1
ATOM 2732 C C . PRO B 1 120 ? 4.645 32.094 2.648 1 90.94 120 PRO B C 1
ATOM 2734 O O . PRO B 1 120 ? 4.77 31.625 3.781 1 90.94 120 PRO B O 1
ATOM 2737 N N . PHE B 1 121 ? 5.332 33 2.154 1 92.88 121 PHE B N 1
ATOM 2738 C CA . PHE B 1 121 ? 6.594 33.438 2.738 1 92.88 121 PHE B CA 1
ATOM 2739 C C . PHE B 1 121 ? 6.395 33.875 4.184 1 92.88 121 PHE B C 1
ATOM 2741 O O . PHE B 1 121 ? 7.219 33.594 5.051 1 92.88 121 PHE B O 1
ATOM 2748 N N . LEU B 1 122 ? 5.293 34.469 4.488 1 92.81 122 LEU B N 1
ATOM 2749 C CA . LEU B 1 122 ? 5.078 35.094 5.789 1 92.81 122 LEU B CA 1
ATOM 2750 C C . LEU B 1 122 ? 4.871 34.031 6.871 1 92.81 122 LEU B C 1
ATOM 2752 O O . LEU B 1 122 ? 5.262 34.25 8.023 1 92.81 122 LEU B O 1
ATOM 2756 N N . ILE B 1 123 ? 4.363 32.875 6.566 1 91.25 123 ILE B N 1
ATOM 2757 C CA . ILE B 1 123 ? 4.035 31.906 7.602 1 91.25 123 ILE B CA 1
ATOM 2758 C C . ILE B 1 123 ? 4.977 30.719 7.492 1 91.25 123 ILE B C 1
ATOM 2760 O O . ILE B 1 123 ? 4.914 29.797 8.312 1 91.25 123 ILE B O 1
ATOM 2764 N N . ARG B 1 124 ? 5.828 30.688 6.559 1 94.38 124 ARG B N 1
ATOM 2765 C CA . ARG B 1 124 ? 6.711 29.578 6.234 1 94.38 124 ARG B CA 1
ATOM 2766 C C . ARG B 1 124 ? 7.582 29.203 7.426 1 94.38 124 ARG B C 1
ATOM 2768 O O . ARG B 1 124 ? 7.73 28.016 7.75 1 94.38 124 ARG B O 1
ATOM 2775 N N . PRO B 1 125 ? 8.109 30.203 8.164 1 94.5 125 PRO B N 1
ATOM 2776 C CA . PRO B 1 125 ? 8.961 29.797 9.297 1 94.5 125 PRO B CA 1
ATOM 2777 C C . PRO B 1 125 ? 8.18 29.078 10.391 1 94.5 125 PRO B C 1
ATOM 2779 O O . PRO B 1 125 ? 8.68 28.125 10.977 1 94.5 125 PRO B O 1
ATOM 2782 N N . PHE B 1 126 ? 7.059 29.516 10.625 1 93.06 126 PHE B N 1
ATOM 2783 C CA . PHE B 1 126 ? 6.223 28.906 11.641 1 93.06 126 PHE B CA 1
ATOM 2784 C C . PHE B 1 126 ? 5.797 27.5 11.219 1 93.06 126 PHE B C 1
ATOM 2786 O O . PHE B 1 126 ? 5.883 26.562 12.008 1 93.06 126 PHE B O 1
ATOM 2793 N N . LEU B 1 127 ? 5.383 27.391 10.023 1 93.38 127 LEU B N 1
ATOM 2794 C CA . LEU B 1 127 ? 4.977 26.094 9.508 1 93.38 127 LEU B CA 1
ATOM 2795 C C . LEU B 1 127 ? 6.164 25.141 9.461 1 93.38 127 LEU B C 1
ATOM 2797 O O . LEU B 1 127 ? 6.016 23.938 9.734 1 93.38 127 LEU B O 1
ATOM 2801 N N . SER B 1 128 ? 7.281 25.688 9.062 1 96.12 128 SER B N 1
ATOM 2802 C CA . SER B 1 128 ? 8.484 24.859 9.039 1 96.12 128 SER B CA 1
ATOM 2803 C C . SER B 1 128 ? 8.781 24.281 10.414 1 96.12 128 SER B C 1
ATOM 2805 O O . SER B 1 128 ? 9.164 23.109 10.531 1 96.12 128 SER B O 1
ATOM 2807 N N . PHE B 1 129 ? 8.578 25.047 11.406 1 95.38 129 PHE B N 1
ATOM 2808 C CA . PHE B 1 129 ? 8.812 24.594 12.773 1 95.38 129 PHE B CA 1
ATOM 2809 C C . PHE B 1 129 ? 7.832 23.5 13.148 1 95.38 129 PHE B C 1
ATOM 2811 O O . PHE B 1 129 ? 8.234 22.438 13.656 1 95.38 129 PHE B O 1
ATOM 2818 N N . ILE B 1 130 ? 6.613 23.656 12.883 1 93.56 130 ILE B N 1
ATOM 2819 C CA . ILE B 1 130 ? 5.559 22.719 13.25 1 93.56 130 ILE B CA 1
ATOM 2820 C C . ILE B 1 130 ? 5.773 21.406 12.516 1 93.56 130 ILE B C 1
ATOM 2822 O O . ILE B 1 130 ? 5.723 20.328 13.133 1 93.56 130 ILE B O 1
ATOM 2826 N N . PHE B 1 131 ? 6.023 21.469 11.242 1 95.69 131 PHE B N 1
ATOM 2827 C CA . PHE B 1 131 ? 6.156 20.25 10.43 1 95.69 131 PHE B CA 1
ATOM 2828 C C . PHE B 1 131 ? 7.461 19.531 10.75 1 95.69 131 PHE B C 1
ATOM 2830 O O . PHE B 1 131 ? 7.539 18.312 10.641 1 95.69 131 PHE B O 1
ATOM 2837 N N . ARG B 1 132 ? 8.438 20.281 11.117 1 96.75 132 ARG B N 1
ATOM 2838 C CA . ARG B 1 132 ? 9.656 19.641 11.586 1 96.75 132 ARG B CA 1
ATOM 2839 C C . ARG B 1 132 ? 9.398 18.844 12.859 1 96.75 132 ARG B C 1
ATOM 2841 O O . ARG B 1 132 ? 9.922 17.734 13.023 1 96.75 132 ARG B O 1
ATOM 2848 N N . GLN B 1 133 ? 8.633 19.391 13.734 1 94.75 133 GLN B N 1
ATOM 2849 C CA . GLN B 1 133 ? 8.289 18.688 14.969 1 94.75 133 GLN B CA 1
ATOM 2850 C C . GLN B 1 133 ? 7.449 17.453 14.672 1 94.75 133 GLN B C 1
ATOM 2852 O O . GLN B 1 133 ? 7.645 16.406 15.289 1 94.75 133 GLN B O 1
ATOM 2857 N N . LEU B 1 134 ? 6.52 17.609 13.773 1 94.5 134 LEU B N 1
ATOM 2858 C CA . LEU B 1 134 ? 5.703 16.469 13.367 1 94.5 134 LEU B CA 1
ATOM 2859 C C . LEU B 1 134 ? 6.566 15.383 12.742 1 94.5 134 LEU B C 1
ATOM 2861 O O . LEU B 1 134 ? 6.375 14.195 13.031 1 94.5 134 LEU B O 1
ATOM 2865 N N . ASP B 1 135 ? 7.48 15.797 11.891 1 96.94 135 ASP B N 1
ATOM 2866 C CA . ASP B 1 135 ? 8.406 14.859 11.258 1 96.94 135 ASP B CA 1
ATOM 2867 C C . ASP B 1 135 ? 9.195 14.07 12.305 1 96.94 135 ASP B C 1
ATOM 2869 O O . ASP B 1 135 ? 9.258 12.844 12.242 1 96.94 135 ASP B O 1
ATOM 2873 N N . LYS B 1 136 ? 9.727 14.711 13.281 1 96.75 136 LYS B N 1
ATOM 2874 C CA . LYS B 1 136 ? 10.539 14.117 14.336 1 96.75 136 LYS B CA 1
ATOM 2875 C C . LYS B 1 136 ? 9.719 13.156 15.188 1 96.75 136 LYS B C 1
ATOM 2877 O O . LYS B 1 136 ? 10.234 12.156 15.695 1 96.75 136 LYS B O 1
ATOM 2882 N N . GLN B 1 137 ? 8.469 13.445 15.289 1 93.5 137 GLN B N 1
ATOM 2883 C CA . GLN B 1 137 ? 7.625 12.672 16.203 1 93.5 137 GLN B CA 1
ATOM 2884 C C . GLN B 1 137 ? 6.961 11.5 15.477 1 93.5 137 GLN B C 1
ATOM 2886 O O . GLN B 1 137 ? 6.742 10.445 16.078 1 93.5 137 GLN B O 1
ATOM 2891 N N . LEU B 1 138 ? 6.695 11.734 14.203 1 93.56 138 LEU B N 1
ATOM 2892 C CA . LEU B 1 138 ? 5.836 10.758 13.539 1 93.56 138 LEU B CA 1
ATOM 2893 C C . LEU B 1 138 ? 6.605 9.992 12.469 1 93.56 138 LEU B C 1
ATOM 2895 O O . LEU B 1 138 ? 6.582 8.758 12.445 1 93.56 138 LEU B O 1
ATOM 2899 N N . ALA B 1 139 ? 7.293 10.641 11.594 1 96.88 139 ALA B N 1
ATOM 2900 C CA . ALA B 1 139 ? 7.875 10 10.422 1 96.88 139 ALA B CA 1
ATOM 2901 C C . ALA B 1 139 ? 9.266 9.445 10.727 1 96.88 139 ALA B C 1
ATOM 2903 O O . ALA B 1 139 ? 9.547 8.281 10.438 1 96.88 139 ALA B O 1
ATOM 2904 N N . GLU B 1 140 ? 10.125 10.203 11.367 1 97.94 140 GLU B N 1
ATOM 2905 C CA . GLU B 1 140 ? 11.539 9.859 11.508 1 97.94 140 GLU B CA 1
ATOM 2906 C C . GLU B 1 140 ? 11.719 8.586 12.336 1 97.94 140 GLU B C 1
ATOM 2908 O O . GLU B 1 140 ? 12.492 7.703 11.961 1 97.94 140 GLU B O 1
ATOM 2913 N N . PRO B 1 141 ? 11 8.445 13.469 1 96.94 141 PRO B N 1
ATOM 2914 C CA . PRO B 1 141 ? 11.156 7.195 14.219 1 96.94 141 PRO B CA 1
ATOM 2915 C C . PRO B 1 141 ? 10.734 5.969 13.414 1 96.94 141 PRO B C 1
ATOM 2917 O O . PRO B 1 141 ? 11.375 4.918 13.5 1 96.94 141 PRO B O 1
ATOM 2920 N N . GLN B 1 142 ? 9.711 6.129 12.656 1 97.25 142 GLN B N 1
ATOM 2921 C CA . GLN B 1 142 ? 9.258 5.016 11.828 1 97.25 142 GLN B CA 1
ATOM 2922 C C . GLN B 1 142 ? 10.266 4.707 10.719 1 97.25 142 GLN B C 1
ATOM 2924 O O . GLN B 1 142 ? 10.562 3.541 10.453 1 97.25 142 GLN B O 1
ATOM 2929 N N . ILE B 1 143 ? 10.734 5.762 10.062 1 98.38 143 ILE B N 1
ATOM 2930 C CA . ILE B 1 143 ? 11.727 5.57 9.016 1 98.38 143 ILE B CA 1
ATOM 2931 C C . ILE B 1 143 ? 12.922 4.801 9.57 1 98.38 143 ILE B C 1
ATOM 2933 O O . ILE B 1 143 ? 13.391 3.84 8.961 1 98.38 143 ILE B O 1
ATOM 2937 N N . THR B 1 144 ? 13.359 5.188 10.75 1 98.19 144 THR B N 1
ATOM 2938 C CA . THR B 1 144 ? 14.5 4.531 11.391 1 98.19 144 THR B CA 1
ATOM 2939 C C . THR B 1 144 ? 14.203 3.059 11.648 1 98.19 144 THR B C 1
ATOM 2941 O O . THR B 1 144 ? 15.031 2.191 11.359 1 98.19 144 THR B O 1
ATOM 2944 N N . GLN B 1 145 ? 13.023 2.758 12.148 1 97.62 145 GLN B N 1
ATOM 2945 C CA . GLN B 1 145 ? 12.625 1.386 12.445 1 97.62 145 GLN B CA 1
ATOM 2946 C C . GLN B 1 145 ? 12.539 0.553 11.172 1 97.62 145 GLN B C 1
ATOM 2948 O O . GLN B 1 145 ? 13 -0.592 11.141 1 97.62 145 GLN B O 1
ATOM 2953 N N . HIS B 1 146 ? 11.945 1.084 10.156 1 98.62 146 HIS B N 1
ATOM 2954 C CA . HIS B 1 146 ? 11.82 0.385 8.883 1 98.62 146 HIS B CA 1
ATOM 2955 C C . HIS B 1 146 ? 13.188 0.094 8.281 1 98.62 146 HIS B C 1
ATOM 2957 O O . HIS B 1 146 ? 13.453 -1.028 7.844 1 98.62 146 HIS B O 1
ATOM 2963 N N . LEU B 1 147 ? 14.039 1.116 8.242 1 98.62 147 LEU B N 1
ATOM 2964 C CA . LEU B 1 147 ? 15.352 0.943 7.625 1 98.62 147 LEU B CA 1
ATOM 2965 C C . LEU B 1 147 ? 16.203 -0.037 8.422 1 98.62 147 LEU B C 1
ATOM 2967 O O . LEU B 1 147 ? 17 -0.791 7.848 1 98.62 147 LEU B O 1
ATOM 2971 N N . LYS B 1 148 ? 16.047 -0.033 9.742 1 98.38 148 LYS B N 1
ATOM 2972 C CA . LYS B 1 148 ? 16.734 -1.03 10.562 1 98.38 148 LYS B CA 1
ATOM 2973 C C . LYS B 1 148 ? 16.297 -2.443 10.188 1 98.38 148 LYS B C 1
ATOM 2975 O O . LYS B 1 148 ? 17.125 -3.336 10.031 1 98.38 148 LYS B O 1
ATOM 2980 N N . MET B 1 149 ? 15.016 -2.656 10.055 1 98.31 149 MET B N 1
ATOM 2981 C CA . MET B 1 149 ? 14.484 -3.965 9.68 1 98.31 149 MET B CA 1
ATOM 2982 C C . MET B 1 149 ? 15.016 -4.402 8.32 1 98.31 149 MET B C 1
ATOM 2984 O O . MET B 1 149 ? 15.43 -5.547 8.148 1 98.31 149 MET B O 1
ATOM 2988 N N . ILE B 1 150 ? 15 -3.504 7.367 1 98.69 150 ILE B N 1
ATOM 2989 C CA . ILE B 1 150 ? 15.453 -3.807 6.016 1 98.69 150 ILE B CA 1
ATOM 2990 C C . ILE B 1 150 ? 16.953 -4.137 6.035 1 98.69 150 ILE B C 1
ATOM 2992 O O . ILE B 1 150 ? 17.375 -5.117 5.426 1 98.69 150 ILE B O 1
ATOM 2996 N N . GLU B 1 151 ? 17.688 -3.285 6.723 1 98.56 151 GLU B N 1
ATOM 2997 C CA . GLU B 1 151 ? 19.125 -3.5 6.828 1 98.56 151 GLU B CA 1
ATOM 2998 C C . GLU B 1 151 ? 19.438 -4.867 7.426 1 98.56 151 GLU B C 1
ATOM 3000 O O . GLU B 1 151 ? 20.297 -5.594 6.914 1 98.56 151 GLU B O 1
ATOM 3005 N N . GLU B 1 152 ? 18.766 -5.234 8.477 1 98.06 152 GLU B N 1
ATOM 3006 C CA . GLU B 1 152 ? 18.984 -6.52 9.141 1 98.06 152 GLU B CA 1
ATOM 3007 C C . GLU B 1 152 ? 18.609 -7.676 8.219 1 98.06 152 GLU B C 1
ATOM 3009 O O . GLU B 1 152 ? 19.297 -8.695 8.18 1 98.06 152 GLU B O 1
ATOM 3014 N N . HIS B 1 153 ? 17.516 -7.531 7.469 1 98.25 153 HIS B N 1
ATOM 3015 C CA . HIS B 1 153 ? 17.109 -8.57 6.531 1 98.25 153 HIS B CA 1
ATOM 3016 C C . HIS B 1 153 ? 18.172 -8.805 5.465 1 98.25 153 HIS B C 1
ATOM 3018 O O . HIS B 1 153 ? 18.531 -9.945 5.188 1 98.25 153 HIS B O 1
ATOM 3024 N N . LEU B 1 154 ? 18.609 -7.746 4.875 1 98.25 154 LEU B N 1
ATOM 3025 C CA . LEU B 1 154 ? 19.594 -7.844 3.805 1 98.25 154 LEU B CA 1
ATOM 3026 C C . LEU B 1 154 ? 20.922 -8.375 4.336 1 98.25 154 LEU B C 1
ATOM 3028 O O . LEU B 1 154 ? 21.641 -9.086 3.631 1 98.25 154 LEU B O 1
ATOM 3032 N N . ALA B 1 155 ? 21.25 -8.016 5.586 1 97.5 155 ALA B N 1
ATOM 3033 C CA . ALA B 1 155 ? 22.484 -8.492 6.211 1 97.5 155 ALA B CA 1
ATOM 3034 C C . ALA B 1 155 ? 22.453 -10.008 6.398 1 97.5 155 ALA B C 1
ATOM 3036 O O . ALA B 1 155 ? 23.484 -10.672 6.277 1 97.5 155 ALA B O 1
ATOM 3037 N N . LYS B 1 156 ? 21.312 -10.562 6.648 1 95.69 156 LYS B N 1
ATOM 3038 C CA . LYS B 1 156 ? 21.156 -11.984 6.926 1 95.69 156 LYS B CA 1
ATOM 3039 C C . LYS B 1 156 ? 21.016 -12.789 5.637 1 95.69 156 LYS B C 1
ATOM 3041 O O . LYS B 1 156 ? 21.172 -14.008 5.637 1 95.69 156 LYS B O 1
ATOM 3046 N N . SER B 1 157 ? 20.688 -12.102 4.609 1 90.12 157 SER B N 1
ATOM 3047 C CA . SER B 1 157 ? 20.438 -12.773 3.34 1 90.12 157 SER B CA 1
ATOM 3048 C C . SER B 1 157 ? 21.719 -13.289 2.721 1 90.12 157 SER B C 1
ATOM 3050 O O . SER B 1 157 ? 22.781 -12.672 2.861 1 90.12 157 SER B O 1
ATOM 3052 N N . LYS B 1 158 ? 21.609 -14.422 2.059 1 85.88 158 LYS B N 1
ATOM 3053 C CA . LYS B 1 158 ? 22.766 -15.023 1.381 1 85.88 158 LYS B CA 1
ATOM 3054 C C . LYS B 1 158 ? 23.047 -14.328 0.054 1 85.88 158 LYS B C 1
ATOM 3056 O O . LYS B 1 158 ? 24.062 -14.594 -0.586 1 85.88 158 LYS B O 1
ATOM 3061 N N . SER B 1 159 ? 22.172 -13.531 -0.299 1 93.12 159 SER B N 1
ATOM 3062 C CA . SER B 1 159 ? 22.312 -12.75 -1.524 1 93.12 159 SER B CA 1
ATOM 3063 C C . SER B 1 159 ? 21.891 -11.297 -1.31 1 93.12 159 SER B C 1
ATOM 3065 O O . SER B 1 159 ? 21.484 -10.922 -0.21 1 93.12 159 SER B O 1
ATOM 3067 N N . THR B 1 160 ? 22.031 -10.5 -2.412 1 95.5 160 THR B N 1
ATOM 3068 C CA . THR B 1 160 ? 21.656 -9.086 -2.342 1 95.5 160 THR B CA 1
ATOM 3069 C C . THR B 1 160 ? 20.156 -8.906 -2.473 1 95.5 160 THR B C 1
ATOM 3071 O O . THR B 1 160 ? 19.625 -7.844 -2.15 1 95.5 160 THR B O 1
ATOM 3074 N N . TRP B 1 161 ? 19.5 -9.977 -2.896 1 98.06 161 TRP B N 1
ATOM 3075 C CA . TRP B 1 161 ? 18.078 -9.852 -3.252 1 98.06 161 TRP B CA 1
ATOM 3076 C C . TRP B 1 161 ? 17.188 -10.227 -2.074 1 98.06 161 TRP B C 1
ATOM 3078 O O . TRP B 1 161 ? 17.516 -11.141 -1.306 1 98.06 161 TRP B O 1
ATOM 3088 N N . PHE B 1 162 ? 16.078 -9.688 -1.945 1 98.62 162 PHE B N 1
ATOM 3089 C CA . PHE B 1 162 ? 15.195 -9.758 -0.787 1 98.62 162 PHE B CA 1
ATOM 3090 C C . PHE B 1 162 ? 14.695 -11.18 -0.579 1 98.62 162 PHE B C 1
ATOM 3092 O O . PHE B 1 162 ? 14.516 -11.617 0.558 1 98.62 162 PHE B O 1
ATOM 3099 N N . ALA B 1 163 ? 14.422 -11.875 -1.688 1 97.69 163 ALA B N 1
ATOM 3100 C CA . ALA B 1 163 ? 13.906 -13.234 -1.573 1 97.69 163 ALA B CA 1
ATOM 3101 C C . ALA B 1 163 ? 15.039 -14.258 -1.593 1 97.69 163 ALA B C 1
ATOM 3103 O O . ALA B 1 163 ? 14.797 -15.469 -1.645 1 97.69 163 ALA B O 1
ATOM 3104 N N . GLY B 1 164 ? 16.125 -13.625 -1.591 1 95.81 164 GLY B N 1
ATOM 3105 C CA . GLY B 1 164 ? 17.266 -14.5 -1.757 1 95.81 164 GLY B CA 1
ATOM 3106 C C . GLY B 1 164 ? 17.469 -14.945 -3.191 1 95.81 164 GLY B C 1
ATOM 3107 O O . GLY B 1 164 ? 17.109 -14.234 -4.129 1 95.81 164 GLY B O 1
ATOM 3108 N N . GLY B 1 165 ? 18.094 -15.859 -3.57 1 94.31 165 GLY B N 1
ATOM 3109 C CA . GLY B 1 165 ? 18.359 -16.391 -4.898 1 94.31 165 GLY B CA 1
ATOM 3110 C C . GLY B 1 165 ? 19.359 -15.555 -5.68 1 94.31 165 GLY B C 1
ATOM 3111 O O . GLY B 1 165 ? 19.984 -14.648 -5.133 1 94.31 165 GLY B O 1
ATOM 3112 N N . GLU B 1 166 ? 19.438 -15.844 -6.945 1 95.19 166 GLU B N 1
ATOM 3113 C CA . GLU B 1 166 ? 20.516 -15.266 -7.754 1 95.19 166 GLU B CA 1
ATOM 3114 C C . GLU B 1 166 ? 20 -14.086 -8.578 1 95.19 166 GLU B C 1
ATOM 3116 O O . GLU B 1 166 ? 20.797 -13.297 -9.102 1 95.19 166 GLU B O 1
ATOM 3121 N N . GLU B 1 167 ? 18.703 -14.016 -8.695 1 97 167 GLU B N 1
ATOM 3122 C CA . GLU B 1 167 ? 18.109 -13.008 -9.562 1 97 167 GLU B CA 1
ATOM 3123 C C . GLU B 1 167 ? 17.016 -12.227 -8.828 1 97 167 GLU B C 1
ATOM 3125 O O . GLU B 1 167 ? 16.438 -12.727 -7.855 1 97 167 GLU B O 1
ATOM 3130 N N . PRO B 1 168 ? 16.75 -10.953 -9.297 1 98.44 168 PRO B N 1
ATOM 3131 C CA . PRO B 1 168 ? 15.664 -10.203 -8.688 1 98.44 168 PRO B CA 1
ATOM 3132 C C . PRO B 1 168 ? 14.297 -10.859 -8.898 1 98.44 168 PRO B C 1
ATOM 3134 O O . PRO B 1 168 ? 14.086 -11.523 -9.914 1 98.44 168 PRO B O 1
ATOM 3137 N N . THR B 1 169 ? 13.469 -10.664 -7.957 1 98.69 169 THR B N 1
ATOM 3138 C CA . THR B 1 169 ? 12.094 -11.133 -8.008 1 98.69 169 THR B CA 1
ATOM 3139 C C . THR B 1 169 ? 11.117 -9.977 -7.855 1 98.69 169 THR B C 1
ATOM 3141 O O . THR B 1 169 ? 11.523 -8.812 -7.848 1 98.69 169 THR B O 1
ATOM 3144 N N . ALA B 1 170 ? 9.812 -10.25 -7.742 1 98.88 170 ALA B N 1
ATOM 3145 C CA . ALA B 1 170 ? 8.789 -9.227 -7.559 1 98.88 170 ALA B CA 1
ATOM 3146 C C . ALA B 1 170 ? 9.125 -8.32 -6.375 1 98.88 170 ALA B C 1
ATOM 3148 O O . ALA B 1 170 ? 8.922 -7.109 -6.438 1 98.88 170 ALA B O 1
ATOM 3149 N N . ALA B 1 171 ? 9.641 -8.922 -5.312 1 98.81 171 ALA B N 1
ATOM 3150 C CA . ALA B 1 171 ? 10.031 -8.156 -4.133 1 98.81 171 ALA B CA 1
ATOM 3151 C C . ALA B 1 171 ? 11.047 -7.078 -4.488 1 98.81 171 ALA B C 1
ATOM 3153 O O . ALA B 1 171 ? 10.938 -5.938 -4.031 1 98.81 171 ALA B O 1
ATOM 3154 N N . ASP B 1 172 ? 11.984 -7.418 -5.297 1 98.88 172 ASP B N 1
ATOM 3155 C CA . ASP B 1 172 ? 13.062 -6.488 -5.637 1 98.88 172 ASP B CA 1
ATOM 3156 C C . ASP B 1 172 ? 12.547 -5.379 -6.559 1 98.88 172 ASP B C 1
ATOM 3158 O O . ASP B 1 172 ? 12.922 -4.215 -6.402 1 98.88 172 ASP B O 1
ATOM 3162 N N . TYR B 1 173 ? 11.711 -5.738 -7.48 1 98.94 173 TYR B N 1
ATOM 3163 C CA . TYR B 1 173 ? 11.156 -4.719 -8.367 1 98.94 173 TYR B CA 1
ATOM 3164 C C . TYR B 1 173 ? 10.289 -3.734 -7.582 1 98.94 173 TYR B C 1
ATOM 3166 O O . TYR B 1 173 ? 10.234 -2.549 -7.918 1 98.94 173 TYR B O 1
ATOM 3174 N N . GLN B 1 174 ? 9.68 -4.223 -6.57 1 98.94 174 GLN B N 1
ATOM 3175 C CA . GLN B 1 174 ? 8.875 -3.352 -5.723 1 98.94 174 GLN B CA 1
ATOM 3176 C C . GLN B 1 174 ? 9.75 -2.502 -4.812 1 98.94 174 GLN B C 1
ATOM 3178 O O . GLN B 1 174 ? 9.508 -1.308 -4.637 1 98.94 174 GLN B O 1
ATOM 3183 N N . MET B 1 175 ? 10.812 -3.043 -4.293 1 98.88 175 MET B N 1
ATOM 3184 C CA . MET B 1 175 ? 11.586 -2.414 -3.229 1 98.88 175 MET B CA 1
ATOM 3185 C C . MET B 1 175 ? 12.602 -1.434 -3.805 1 98.88 175 MET B C 1
ATOM 3187 O O . MET B 1 175 ? 13.109 -0.568 -3.09 1 98.88 175 MET B O 1
ATOM 3191 N N . ALA B 1 176 ? 12.867 -1.517 -5.09 1 98.56 176 ALA B N 1
ATOM 3192 C CA . ALA B 1 176 ? 13.898 -0.69 -5.703 1 98.56 176 ALA B CA 1
ATOM 3193 C C . ALA B 1 176 ? 13.57 0.793 -5.566 1 98.56 176 ALA B C 1
ATOM 3195 O O . ALA B 1 176 ? 14.391 1.573 -5.074 1 98.56 176 ALA B O 1
ATOM 3196 N N . PHE B 1 177 ? 12.367 1.137 -5.836 1 98.5 177 PHE B N 1
ATOM 3197 C CA . PHE B 1 177 ? 12.008 2.549 -5.875 1 98.5 177 PHE B CA 1
ATOM 3198 C C . PHE B 1 177 ? 12.117 3.178 -4.492 1 98.5 177 PHE B C 1
ATOM 3200 O O . PHE B 1 177 ? 12.797 4.195 -4.32 1 98.5 177 PHE B O 1
ATOM 3207 N N . PRO B 1 178 ? 11.445 2.607 -3.453 1 98.56 178 PRO B N 1
ATOM 3208 C CA . PRO B 1 178 ? 11.523 3.281 -2.156 1 98.56 178 PRO B CA 1
ATOM 3209 C C . PRO B 1 178 ? 12.953 3.359 -1.616 1 98.56 178 PRO B C 1
ATOM 3211 O O . PRO B 1 178 ? 13.312 4.336 -0.956 1 98.56 178 PRO B O 1
ATOM 3214 N N . LEU B 1 179 ? 13.766 2.377 -1.883 1 98.5 179 LEU B N 1
ATOM 3215 C CA . LEU B 1 179 ? 15.133 2.418 -1.361 1 98.5 179 LEU B CA 1
ATOM 3216 C C . LEU B 1 179 ? 15.984 3.408 -2.146 1 98.5 179 LEU B C 1
ATOM 3218 O O . LEU B 1 179 ? 16.875 4.051 -1.582 1 98.5 179 LEU B O 1
ATOM 3222 N N . GLU B 1 180 ? 15.719 3.568 -3.451 1 98.12 180 GLU B N 1
ATOM 3223 C CA . GLU B 1 180 ? 16.344 4.641 -4.219 1 98.12 180 GLU B CA 1
ATOM 3224 C C . GLU B 1 180 ? 15.945 6.012 -3.686 1 98.12 180 GLU B C 1
ATOM 3226 O O . GLU B 1 180 ? 16.781 6.91 -3.564 1 98.12 180 GLU B O 1
ATOM 3231 N N . ALA B 1 181 ? 14.68 6.129 -3.4 1 97.19 181 ALA B N 1
ATOM 3232 C CA . ALA B 1 181 ? 14.164 7.387 -2.871 1 97.19 181 ALA B CA 1
ATOM 3233 C C . ALA B 1 181 ? 14.82 7.734 -1.54 1 97.19 181 ALA B C 1
ATOM 3235 O O . ALA B 1 181 ? 15.188 8.891 -1.305 1 97.19 181 ALA B O 1
ATOM 3236 N N . VAL B 1 182 ? 14.953 6.75 -0.679 1 97.81 182 VAL B N 1
ATOM 3237 C CA . VAL B 1 182 ? 15.594 6.961 0.617 1 97.81 182 VAL B CA 1
ATOM 3238 C C . VAL B 1 182 ? 17.047 7.395 0.415 1 97.81 182 VAL B C 1
ATOM 3240 O O . VAL B 1 182 ? 17.484 8.391 0.998 1 97.81 182 VAL B O 1
ATOM 3243 N N . ALA B 1 183 ? 17.719 6.699 -0.402 1 97.06 183 ALA B N 1
ATOM 3244 C CA . ALA B 1 183 ? 19.141 6.965 -0.642 1 97.06 183 ALA B CA 1
ATOM 3245 C C . ALA B 1 183 ? 19.328 8.352 -1.248 1 97.06 183 ALA B C 1
ATOM 3247 O O . ALA B 1 183 ? 20.312 9.031 -0.948 1 97.06 183 ALA B O 1
ATOM 3248 N N . SER B 1 184 ? 18.438 8.812 -2.061 1 95.81 184 SER B N 1
ATOM 3249 C CA . SER B 1 184 ? 18.562 10.07 -2.785 1 95.81 184 SER B CA 1
ATOM 3250 C C . SER B 1 184 ? 18.047 11.25 -1.959 1 95.81 184 SER B C 1
ATOM 3252 O O . SER B 1 184 ? 18.672 12.312 -1.925 1 95.81 184 SER B O 1
ATOM 3254 N N . GLU B 1 185 ? 16.938 11.055 -1.22 1 95.25 185 GLU B N 1
ATOM 3255 C CA . GLU B 1 185 ? 16.234 12.195 -0.653 1 95.25 185 GLU B CA 1
ATOM 3256 C C . GLU B 1 185 ? 16.547 12.359 0.83 1 95.25 185 GLU B C 1
ATOM 3258 O O . GLU B 1 185 ? 16.438 13.461 1.37 1 95.25 185 GLU B O 1
ATOM 3263 N N . ILE B 1 186 ? 16.891 11.289 1.457 1 96.06 186 ILE B N 1
ATOM 3264 C CA . ILE B 1 186 ? 17.219 11.359 2.877 1 96.06 186 ILE B CA 1
ATOM 3265 C C . ILE B 1 186 ? 18.453 10.5 3.168 1 96.06 186 ILE B C 1
ATOM 3267 O O . ILE B 1 186 ? 18.422 9.656 4.062 1 96.06 186 ILE B O 1
ATOM 3271 N N . PRO B 1 187 ? 19.531 10.852 2.588 1 95.5 187 PRO B N 1
ATOM 3272 C CA . PRO B 1 187 ? 20.734 10.031 2.678 1 95.5 187 PRO B CA 1
ATOM 3273 C C . PRO B 1 187 ? 21.266 9.906 4.109 1 95.5 187 PRO B C 1
ATOM 3275 O O . PRO B 1 187 ? 21.922 8.922 4.445 1 95.5 187 PRO B O 1
ATOM 3278 N N . ASN B 1 188 ? 20.969 10.812 4.938 1 96 188 ASN B N 1
ATOM 3279 C CA . ASN B 1 188 ? 21.438 10.773 6.32 1 96 188 ASN B CA 1
ATOM 3280 C C . ASN B 1 188 ? 20.859 9.57 7.066 1 96 188 ASN B C 1
ATOM 3282 O O . ASN B 1 188 ? 21.438 9.109 8.055 1 96 188 ASN B O 1
ATOM 3286 N N . PHE B 1 189 ? 19.766 8.984 6.602 1 95.81 189 PHE B N 1
ATOM 3287 C CA . PHE B 1 189 ? 19.125 7.867 7.277 1 95.81 189 PHE B CA 1
ATOM 3288 C C . PHE B 1 189 ? 19.797 6.551 6.898 1 95.81 189 PHE B C 1
ATOM 3290 O O . PHE B 1 189 ? 19.578 5.531 7.559 1 95.81 189 PHE B O 1
ATOM 3297 N N . VAL B 1 190 ? 20.578 6.562 5.812 1 95.81 190 VAL B N 1
ATOM 3298 C CA . VAL B 1 190 ? 21.141 5.293 5.367 1 95.81 190 VAL B CA 1
ATOM 3299 C C . VAL B 1 190 ? 22.656 5.328 5.52 1 95.81 190 VAL B C 1
ATOM 3301 O O . VAL B 1 190 ? 23.359 4.438 5.027 1 95.81 190 VAL B O 1
ATOM 3304 N N . VAL B 1 191 ? 23.234 6.289 6.203 1 95.25 191 VAL B N 1
ATOM 3305 C CA . VAL B 1 191 ? 24.672 6.453 6.371 1 95.25 191 VAL B CA 1
ATOM 3306 C C . VAL B 1 191 ? 25.25 5.207 7.035 1 95.25 191 VAL B C 1
ATOM 3308 O O . VAL B 1 191 ? 26.344 4.766 6.68 1 95.25 191 VAL B O 1
ATOM 3311 N N . ASN B 1 192 ? 24.562 4.57 7.957 1 95.38 192 ASN B N 1
ATOM 3312 C CA . ASN B 1 192 ? 25.016 3.383 8.664 1 95.38 192 ASN B CA 1
ATOM 3313 C C . ASN B 1 192 ? 24.281 2.131 8.203 1 95.38 192 ASN B C 1
ATOM 3315 O O . ASN B 1 192 ? 24 1.234 9.008 1 95.38 192 ASN B O 1
ATOM 3319 N N . SER B 1 193 ? 23.844 2.156 6.953 1 97.5 193 SER B N 1
ATOM 3320 C CA . SER B 1 193 ? 23.125 1.023 6.375 1 97.5 193 SER B CA 1
ATOM 3321 C C . SER B 1 193 ? 23.844 0.487 5.141 1 97.5 193 SER B C 1
ATOM 3323 O O . SER B 1 193 ? 23.344 0.615 4.023 1 97.5 193 SER B O 1
ATOM 3325 N N . PRO B 1 194 ? 24.953 -0.221 5.352 1 97.25 194 PRO B N 1
ATOM 3326 C CA . PRO B 1 194 ? 25.797 -0.645 4.223 1 97.25 194 PRO B CA 1
ATOM 3327 C C . PRO B 1 194 ? 25.094 -1.655 3.32 1 97.25 194 PRO B C 1
ATOM 3329 O O . PRO B 1 194 ? 25.344 -1.694 2.113 1 97.25 194 PRO B O 1
ATOM 3332 N N . HIS B 1 195 ? 24.25 -2.469 3.877 1 98.12 195 HIS B N 1
ATOM 3333 C CA . HIS B 1 195 ? 23.609 -3.48 3.057 1 98.12 195 HIS B CA 1
ATOM 3334 C C . HIS B 1 195 ? 22.531 -2.859 2.162 1 98.12 195 HIS B C 1
ATOM 3336 O O . HIS B 1 195 ? 22.328 -3.303 1.03 1 98.12 195 HIS B O 1
ATOM 3342 N N . ILE B 1 196 ? 21.828 -1.812 2.678 1 98.31 196 ILE B N 1
ATOM 3343 C CA . ILE B 1 196 ? 20.875 -1.081 1.846 1 98.31 196 ILE B CA 1
ATOM 3344 C C . ILE B 1 196 ? 21.625 -0.384 0.709 1 98.31 196 ILE B C 1
ATOM 3346 O O . ILE B 1 196 ? 21.188 -0.427 -0.444 1 98.31 196 ILE B O 1
ATOM 3350 N N . LYS B 1 197 ? 22.703 0.256 1.029 1 97.31 197 LYS B N 1
ATOM 3351 C CA . LYS B 1 197 ? 23.5 0.939 0.011 1 97.31 197 LYS B CA 1
ATOM 3352 C C . LYS B 1 197 ? 24 -0.04 -1.051 1 97.31 197 LYS B C 1
ATOM 3354 O O . LYS B 1 197 ? 23.891 0.236 -2.248 1 97.31 197 LYS B O 1
ATOM 3359 N N . LYS B 1 198 ? 24.5 -1.154 -0.603 1 97.5 198 LYS B N 1
ATOM 3360 C CA . LYS B 1 198 ? 24.969 -2.18 -1.529 1 97.5 198 LYS B CA 1
ATOM 3361 C C . LYS B 1 198 ? 23.828 -2.67 -2.428 1 97.5 198 LYS B C 1
ATOM 3363 O O . LYS B 1 198 ? 24.047 -2.922 -3.615 1 97.5 198 LYS B O 1
ATOM 3368 N N . TYR B 1 199 ? 22.688 -2.863 -1.84 1 98.44 199 TYR B N 1
ATOM 3369 C CA . TYR B 1 199 ? 21.516 -3.291 -2.605 1 98.44 199 TYR B CA 1
ATOM 3370 C C . TYR B 1 199 ? 21.219 -2.312 -3.736 1 98.44 199 TYR B C 1
ATOM 3372 O O . TYR B 1 199 ? 21.078 -2.715 -4.895 1 98.44 199 TYR B O 1
ATOM 3380 N N . VAL B 1 200 ? 21.109 -0.993 -3.406 1 98.31 200 VAL B N 1
ATOM 3381 C CA . VAL B 1 200 ? 20.781 0.032 -4.395 1 98.31 200 VAL B CA 1
ATOM 3382 C C . VAL B 1 200 ? 21.875 0.082 -5.461 1 98.31 200 VAL B C 1
ATOM 3384 O O . VAL B 1 200 ? 21.594 0.146 -6.656 1 98.31 200 VAL B O 1
ATOM 3387 N N . GLU B 1 201 ? 23.109 -0.012 -5.051 1 97.75 201 GLU B N 1
ATOM 3388 C CA . GLU B 1 201 ? 24.234 -0.03 -5.98 1 97.75 201 GLU B CA 1
ATOM 3389 C C . GLU B 1 201 ? 24.156 -1.228 -6.922 1 97.75 201 GLU B C 1
ATOM 3391 O O . GLU B 1 201 ? 24.453 -1.108 -8.117 1 97.75 201 GLU B O 1
ATOM 3396 N N . THR B 1 202 ? 23.859 -2.34 -6.348 1 98.12 202 THR B N 1
ATOM 3397 C CA . THR B 1 202 ? 23.734 -3.555 -7.148 1 98.12 202 THR B CA 1
ATOM 3398 C C . THR B 1 202 ? 22.641 -3.406 -8.195 1 98.12 202 THR B C 1
ATOM 3400 O O . THR B 1 202 ? 22.828 -3.77 -9.359 1 98.12 202 THR B O 1
ATOM 3403 N N . VAL B 1 203 ? 21.484 -2.902 -7.816 1 98.44 203 VAL B N 1
ATOM 3404 C CA . VAL B 1 203 ? 20.391 -2.662 -8.758 1 98.44 203 VAL B CA 1
ATOM 3405 C C . VAL B 1 203 ? 20.875 -1.746 -9.875 1 98.44 203 VAL B C 1
ATOM 3407 O O . VAL B 1 203 ? 20.688 -2.057 -11.062 1 98.44 203 VAL B O 1
ATOM 3410 N N . HIS B 1 204 ? 21.547 -0.66 -9.516 1 98.06 204 HIS B N 1
ATOM 3411 C CA . HIS B 1 204 ? 21.969 0.356 -10.477 1 98.06 204 HIS B CA 1
ATOM 3412 C C . HIS B 1 204 ? 23.062 -0.179 -11.406 1 98.06 204 HIS B C 1
ATOM 3414 O O . HIS B 1 204 ? 23.25 0.336 -12.508 1 98.06 204 HIS B O 1
ATOM 3420 N N . SER B 1 205 ? 23.766 -1.156 -10.969 1 97.81 205 SER B N 1
ATOM 3421 C CA . SER B 1 205 ? 24.891 -1.687 -11.75 1 97.81 205 SER B CA 1
ATOM 3422 C C . SER B 1 205 ? 24.391 -2.678 -12.805 1 97.81 205 SER B C 1
ATOM 3424 O O . SER B 1 205 ? 25.141 -3.041 -13.711 1 97.81 205 SER B O 1
ATOM 3426 N N . ARG B 1 206 ? 23.188 -3.164 -12.695 1 98.31 206 ARG B N 1
ATOM 3427 C CA . ARG B 1 206 ? 22.656 -4.145 -13.633 1 98.31 206 ARG B CA 1
ATOM 3428 C C . ARG B 1 206 ? 22.516 -3.545 -15.031 1 98.31 206 ARG B C 1
ATOM 3430 O O . ARG B 1 206 ? 22.016 -2.432 -15.188 1 98.31 206 ARG B O 1
ATOM 3437 N N . PRO B 1 207 ? 22.906 -4.254 -16.078 1 98.62 207 PRO B N 1
ATOM 3438 C CA . PRO B 1 207 ? 22.734 -3.748 -17.438 1 98.62 207 PRO B CA 1
ATOM 3439 C C . PRO B 1 207 ? 21.281 -3.432 -17.781 1 98.62 207 PRO B C 1
ATOM 3441 O O . PRO B 1 207 ? 21 -2.43 -18.438 1 98.62 207 PRO B O 1
ATOM 3444 N N . ALA B 1 208 ? 20.375 -4.27 -17.344 1 98.81 208 ALA B N 1
ATOM 3445 C CA . ALA B 1 208 ? 18.953 -4.059 -17.609 1 98.81 208 ALA B CA 1
ATOM 3446 C C . ALA B 1 208 ? 18.469 -2.762 -16.969 1 98.81 208 ALA B C 1
ATOM 3448 O O . ALA B 1 208 ? 17.656 -2.047 -17.562 1 98.81 208 ALA B O 1
ATOM 3449 N N . TYR B 1 209 ? 18.953 -2.461 -15.789 1 98.56 209 TYR B N 1
ATOM 3450 C CA . TYR B 1 209 ? 18.594 -1.217 -15.117 1 98.56 209 TYR B CA 1
ATOM 3451 C C . TYR B 1 209 ? 19.078 -0.008 -15.898 1 98.56 209 TYR B C 1
ATOM 3453 O O . TYR B 1 209 ? 18.344 0.965 -16.078 1 98.56 209 TYR B O 1
ATOM 3461 N N . LYS B 1 210 ? 20.25 -0.054 -16.344 1 98.19 210 LYS B N 1
ATOM 3462 C CA . LYS B 1 210 ? 20.828 1.041 -17.109 1 98.19 210 LYS B CA 1
ATOM 3463 C C . LYS B 1 210 ? 20.047 1.278 -18.406 1 98.19 210 LYS B C 1
ATOM 3465 O O . LYS B 1 210 ? 19.797 2.424 -18.781 1 98.19 210 LYS B O 1
ATOM 3470 N N . ARG B 1 211 ? 19.703 0.183 -19.062 1 98.44 211 ARG B N 1
ATOM 3471 C CA . ARG B 1 211 ? 18.875 0.324 -20.25 1 98.44 211 ARG B CA 1
ATOM 3472 C C . ARG B 1 211 ? 17.547 0.979 -19.922 1 98.44 211 ARG B C 1
ATOM 3474 O O . ARG B 1 211 ? 17.047 1.81 -20.688 1 98.44 211 ARG B O 1
ATOM 3481 N N . ALA B 1 212 ? 16.953 0.586 -18.781 1 98.62 212 ALA B N 1
ATOM 3482 C CA . ALA B 1 212 ? 15.68 1.15 -18.359 1 98.62 212 ALA B CA 1
ATOM 3483 C C . ALA B 1 212 ? 15.797 2.654 -18.125 1 98.62 212 ALA B C 1
ATOM 3485 O O . ALA B 1 212 ? 14.898 3.414 -18.484 1 98.62 212 ALA B O 1
ATOM 3486 N N . ILE B 1 213 ? 16.891 3.09 -17.5 1 97.88 213 ILE B N 1
ATOM 3487 C CA . ILE B 1 213 ? 17.125 4.508 -17.234 1 97.88 213 ILE B CA 1
ATOM 3488 C C . ILE B 1 213 ? 17.281 5.258 -18.562 1 97.88 213 ILE B C 1
ATOM 3490 O O . ILE B 1 213 ? 16.703 6.328 -18.734 1 97.88 213 ILE B O 1
ATOM 3494 N N . GLU B 1 214 ? 18.047 4.695 -19.422 1 97.69 214 GLU B N 1
ATOM 3495 C CA . GLU B 1 214 ? 18.25 5.32 -20.719 1 97.69 214 GLU B CA 1
ATOM 3496 C C . GLU B 1 214 ? 16.938 5.5 -21.469 1 97.69 214 GLU B C 1
ATOM 3498 O O . GLU B 1 214 ? 16.672 6.562 -22.031 1 97.69 214 GLU B O 1
ATOM 3503 N N . LYS B 1 215 ? 16.109 4.504 -21.469 1 98 215 LYS B N 1
ATOM 3504 C CA . LYS B 1 215 ? 14.844 4.543 -22.172 1 98 215 LYS B CA 1
ATOM 3505 C C . LYS B 1 215 ? 13.852 5.477 -21.484 1 98 215 LYS B C 1
ATOM 3507 O O . LYS B 1 215 ? 13.102 6.195 -22.141 1 98 215 LYS B O 1
ATOM 3512 N N . GLY B 1 216 ? 13.836 5.445 -20.172 1 97.44 216 GLY B N 1
ATOM 3513 C CA . GLY B 1 216 ? 12.875 6.211 -19.391 1 97.44 216 GLY B CA 1
ATOM 3514 C C . GLY B 1 216 ? 13.172 7.695 -19.359 1 97.44 216 GLY B C 1
ATOM 3515 O O . GLY B 1 216 ? 12.258 8.516 -19.281 1 97.44 216 GLY B O 1
ATOM 3516 N N . GLY B 1 217 ? 14.477 8.008 -19.391 1 95.12 217 GLY B N 1
ATOM 3517 C CA . GLY B 1 217 ? 14.875 9.406 -19.328 1 95.12 217 GLY B CA 1
ATOM 3518 C C . GLY B 1 217 ? 15.25 9.859 -17.938 1 95.12 217 GLY B C 1
ATOM 3519 O O . GLY B 1 217 ? 15.648 9.047 -17.094 1 95.12 217 GLY B O 1
ATOM 3520 N N . LYS B 1 218 ? 15.156 11.164 -17.781 1 89.19 218 LYS B N 1
ATOM 3521 C CA . LYS B 1 218 ? 15.609 11.781 -16.531 1 89.19 218 LYS B CA 1
ATOM 3522 C C . LYS B 1 218 ? 14.961 11.109 -15.32 1 89.19 218 LYS B C 1
ATOM 3524 O O . LYS B 1 218 ? 13.742 10.914 -15.289 1 89.19 218 LYS B O 1
ATOM 3529 N N . TYR B 1 219 ? 15.773 10.719 -14.391 1 93.94 219 TYR B N 1
ATOM 3530 C CA . TYR B 1 219 ? 15.359 10.031 -13.172 1 93.94 219 TYR B CA 1
ATOM 3531 C C . TYR B 1 219 ? 16.141 10.531 -11.969 1 93.94 219 TYR B C 1
ATOM 3533 O O . TYR B 1 219 ? 17.297 10.148 -11.766 1 93.94 219 TYR B O 1
ATOM 3541 N N . SER B 1 220 ? 15.492 11.25 -11.141 1 90.81 220 SER B N 1
ATOM 3542 C CA . SER B 1 220 ? 16.141 12.008 -10.078 1 90.81 220 SER B CA 1
ATOM 3543 C C . SER B 1 220 ? 16.609 11.094 -8.953 1 90.81 220 SER B C 1
ATOM 3545 O O . SER B 1 220 ? 17.422 11.5 -8.109 1 90.81 220 SER B O 1
ATOM 3547 N N . TYR B 1 221 ? 16.109 9.867 -8.906 1 89.5 221 TYR B N 1
ATOM 3548 C CA . TYR B 1 221 ? 16.344 9.031 -7.734 1 89.5 221 TYR B CA 1
ATOM 3549 C C . TYR B 1 221 ? 17.5 8.055 -7.988 1 89.5 221 TYR B C 1
ATOM 3551 O O . TYR B 1 221 ? 17.859 7.277 -7.105 1 89.5 221 TYR B O 1
ATOM 3559 N N . ALA B 1 222 ? 17.906 8.07 -9.188 1 82.81 222 ALA B N 1
ATOM 3560 C CA . ALA B 1 222 ? 19.078 7.23 -9.477 1 82.81 222 ALA B CA 1
ATOM 3561 C C . ALA B 1 222 ? 20.359 7.914 -9.031 1 82.81 222 ALA B C 1
ATOM 3563 O O . ALA B 1 222 ? 21.219 8.25 -9.867 1 82.81 222 ALA B O 1
ATOM 3564 N N . LYS B 1 223 ? 20.312 8.32 -7.719 1 75.12 223 LYS B N 1
ATOM 3565 C CA . LYS B 1 223 ? 21.469 9.031 -7.176 1 75.12 223 LYS B CA 1
ATOM 3566 C C . LYS B 1 223 ? 22.141 8.227 -6.066 1 75.12 223 LYS B C 1
ATOM 3568 O O . LYS B 1 223 ? 21.469 7.719 -5.168 1 75.12 223 LYS B O 1
ATOM 3573 N N . LEU B 1 224 ? 23.062 7.312 -6.465 1 68.75 224 LEU B N 1
ATOM 3574 C CA . LEU B 1 224 ? 23.922 6.848 -5.387 1 68.75 224 LEU B CA 1
ATOM 3575 C C . LEU B 1 224 ? 25.359 7.336 -5.594 1 68.75 224 LEU B C 1
ATOM 3577 O O . LEU B 1 224 ? 25.812 7.465 -6.73 1 68.75 224 LEU B O 1
#

Sequence (448 aa):
MLTVHHLNNSRSQRILWLLEELEIPYELKKYQRTPDGLAPPELIAISPLGKSPLITDGDVTLAESGAIIDYIIATYGNGRAVAQQSGYIHNLYFSHYAEGSLMPVLILKFIFTIVPKKSPFLIRPFLSFIFRQLDKQLAEPQITQHLKMIEEHLAKSKSTWFAGGEEPTAADYQMAFPLEAVASEIPNFVVNSPHIKKYVETVHSRPAYKRAIEKGGKYSYAKLMLTVHHLNNSRSQRILWLLEELEIPYELKKYQRTPDGLAPPELIAISPLGKSPLITDGDVTLAESGAIIDYIIATYGNGRAVAQQSGYIHNLYFSHYAEGSLMPVLILKFIFTIVPKKSPFLIRPFLSFIFRQLDKQLAEPQITQHLKMIEEHLAKSKSTWFAGGEEPTAADYQMAFPLEAVASEIPNFVVNSPHIKKYVETVHSRPAYKRAIEKGGKYSYAKL

Foldseek 3Di:
DKEWEFEAQALSLLVLLLCLVQVPDYHYHYFYADPVRHGDCVLCVQPVVSDPGWMDDPPDIDHDLLVSQVVCCVPPVVPHQAFDPQLNVQLVCLLCCLPPPLVVLVVLLVCLPVVLVPDDPVCSVVSVVVSVVVCVVPRVVSNLVVLVVVLVQLVPAPDLERSHDDDHHSSLSSNQSSLLCCCQPPVVSCVVRVSSVVSNVVSCPDPSSVVSPVVSDDHRSNDD/DKEWEFEAQALSLLVLLLCLVQVPDYHYHYFYADPVRHGDCVLCVQPVVSDPGWMDDPVDIDHDLLVSQVVCCVPPVVPHQAFDPQLNVQLVCLLCCLPPPLVVLVVLLVCLPVVLVPDDPVCSVVSVVVSVVVCVVPRVVSNLVVLVVVLVQCVPAPDLERSHDDDHHSSLSSNQSSLLCCCQPPVVSCVVRVSSVVSNVVSCPDPSSVVSPVVSDDHRSNDD

Solvent-accessible surface area (backbone atoms only — not comparable to full-atom values): 23647 Å² total; per-residue (Å²): 113,41,31,38,44,33,38,52,72,44,63,23,54,39,52,39,24,52,34,43,67,68,67,52,82,65,44,79,46,81,46,61,53,41,97,87,68,40,69,42,72,70,42,36,78,76,38,90,80,26,62,56,26,28,35,38,46,79,92,44,71,44,46,47,63,58,28,43,51,53,49,46,36,71,73,70,30,83,81,45,56,60,58,52,82,93,10,38,65,46,23,42,36,36,36,37,32,32,45,60,52,53,41,54,44,51,50,49,42,46,48,41,56,48,53,30,72,73,41,59,78,89,52,21,66,60,42,41,52,54,27,49,51,46,31,62,69,56,28,49,58,49,52,52,53,51,50,48,52,52,29,52,51,45,63,70,36,94,28,80,31,76,31,27,65,93,57,65,28,56,17,38,48,42,38,46,54,62,52,26,42,40,51,48,76,43,42,81,79,47,73,90,27,67,49,50,50,48,36,53,50,52,53,62,65,35,70,33,35,47,50,26,44,66,73,68,41,75,50,78,40,80,41,129,111,41,30,40,44,33,39,50,72,44,63,23,54,40,54,39,24,51,34,43,66,67,68,52,81,66,45,79,47,80,46,61,53,40,97,86,68,40,70,42,72,71,42,35,78,78,38,88,81,26,60,57,27,30,36,37,47,80,92,46,73,45,44,46,65,58,29,42,51,53,48,46,36,73,74,68,30,82,80,44,54,59,58,51,81,94,10,38,66,45,23,41,35,36,35,36,32,32,45,60,52,53,41,54,45,52,49,50,42,47,49,42,58,48,52,32,71,72,41,59,80,88,52,21,67,60,42,40,52,53,29,48,51,47,31,61,70,57,26,48,57,48,50,51,53,51,50,49,52,51,29,54,51,45,63,70,36,93,26,80,31,75,31,26,66,95,57,64,28,57,18,39,48,43,39,47,54,62,54,26,42,40,51,48,75,44,42,82,79,46,72,90,27,66,50,50,52,48,37,52,50,52,52,62,66,34,68,32,36,47,52,24,43,66,71,67,41,75,52,78,41,82,43,129

pLDDT: mean 96.46, std 3.53, range [68.19, 98.94]

Radius of gyration: 21.28 Å; Cα contacts (8 Å, |Δi|>4): 738; chains: 2; bounding box: 51×60×53 Å

Secondary structure (DSSP, 8-state):
--EEEEETTSTHHHHHHHHHHHT---EEEEE---TTSPPPGGGTTTSTT--SSEEEETTEEEE-HHHHHHHHHHHH-TTTT---GGGHHHHHHHHHHIIIIIHHHHHHHHHHHHHHHTS-TTTHHHHHHHHHHHIIIIIHHHHHHHHHHHHHHHHHSSSSSTT-SSS--HHHHHHHHHHHHHHHH-GGGSTT-HHHHHHHHHHHHSHHHHHHHHHH---TT---/--EEEEETTSTHHHHHHHHHHHT---EEEEE---TTSPPPGGGTTTSTT--SSEEEETTEEEE-HHHHHHHHHHHH-TTTT---GGGHHHHHHHHHHIIIIIHHHHHHHHHHHHHHHTS-TTTHHHHHHHHHHHIIIIIHHHHHHHHHHHHHHHHH-SSSSTT-SSS--HHHHHHHHHHHHHHHH-GGGSTT-HHHHHHHHHHHHSHHHHHHHHHH---TT---

InterPro domains:
  IPR004045 Glutathione S-transferase, N-terminal [PF02798] (5-72)
  IPR004045 Glutathione S-transferase, N-terminal [PS50404] (1-80)
  IPR004046 Glutathione S-transferase, C-terminal [PF00043] (125-207)
  IPR010987 Glutathione S-transferase, C-terminal-like [PS50405] (84-224)
  IPR036249 Thioredoxin-like superfamily [SSF52833] (1-80)
  IPR036282 Glutathione S-transferase, C-terminal domain superfamily [SSF47616] (93-219)
  IPR040079 Glutathione transferase family [SFLDS00019] (1-220)

Organism: Psilocybe cubensis (NCBI:txid181762)

Nearest PDB structures (foldseek):
  4hz4-assembly1_A-2  TM=8.449E-01  e=6.436E-16  Actinobacillus pleuropneumoniae
  6f05-assembly3_C  TM=8.098E-01  e=2.430E-10  Arabidopsis thaliana
  6f05-assembly4_D  TM=7.966E-01  e=3.909E-10  Arabidopsis thaliana
  6f01-assembly1_A  TM=7.938E-01  e=3.070E-09  Arabidopsis thaliana
  6nv6-assembly2_B  TM=7.682E-01  e=4.090E-08  Xanthomonas citri pv. citri str. 306